Protein AF-A0A2V9PBN8-F1 (afdb_monomer)

Mean predicted aligned error: 17.87 Å

Structure (mmCIF, N/CA/C/O backbone):
data_AF-A0A2V9PBN8-F1
#
_entry.id   AF-A0A2V9PBN8-F1
#
loop_
_atom_site.group_PDB
_atom_site.id
_atom_site.type_symbol
_atom_site.label_atom_id
_atom_site.label_alt_id
_atom_site.label_comp_id
_atom_site.label_asym_id
_atom_site.label_entity_id
_atom_site.label_seq_id
_atom_site.pdbx_PDB_ins_code
_atom_site.Cartn_x
_atom_site.Cartn_y
_atom_site.Cartn_z
_atom_site.occupancy
_atom_site.B_iso_or_equiv
_atom_site.auth_seq_id
_atom_site.auth_comp_id
_atom_site.auth_asym_id
_atom_site.auth_atom_id
_atom_site.pdbx_PDB_model_num
ATOM 1 N N . MET A 1 1 ? 30.593 -35.171 35.353 1.00 31.11 1 MET A N 1
ATOM 2 C CA . MET A 1 1 ? 30.212 -34.368 36.537 1.00 31.11 1 MET A CA 1
ATOM 3 C C . MET A 1 1 ? 29.440 -33.163 36.006 1.00 31.11 1 MET A C 1
ATOM 5 O O . MET A 1 1 ? 30.059 -32.308 35.404 1.00 31.11 1 MET A O 1
ATOM 9 N N . ALA A 1 2 ?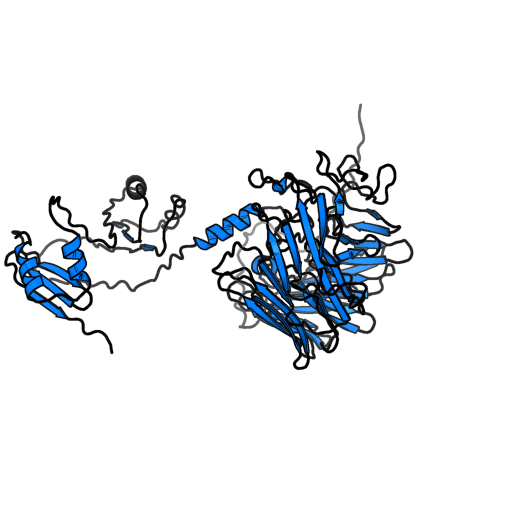 28.132 -33.276 35.779 1.00 25.53 2 ALA A N 1
ATOM 10 C CA . ALA A 1 2 ? 27.026 -33.153 36.740 1.00 25.53 2 ALA A CA 1
ATOM 11 C C . ALA A 1 2 ? 26.561 -31.691 36.943 1.00 25.53 2 ALA A C 1
ATOM 13 O O . ALA A 1 2 ? 27.232 -30.936 37.634 1.00 25.53 2 ALA A O 1
ATOM 14 N N . THR A 1 3 ? 25.349 -31.410 36.419 1.00 26.89 3 THR A N 1
ATOM 15 C CA . THR A 1 3 ? 24.314 -30.459 36.911 1.00 26.89 3 THR A CA 1
ATOM 16 C C . THR A 1 3 ? 24.609 -28.953 36.730 1.00 26.89 3 THR A C 1
ATOM 18 O O . THR A 1 3 ? 25.747 -28.548 36.874 1.00 26.89 3 THR A O 1
ATOM 21 N N . THR A 1 4 ? 23.696 -28.035 36.383 1.00 25.05 4 THR A N 1
ATOM 22 C CA . THR A 1 4 ? 22.221 -27.942 36.443 1.00 25.05 4 THR A CA 1
ATOM 23 C C . THR A 1 4 ? 21.702 -26.986 35.350 1.00 25.05 4 THR A C 1
ATOM 25 O O . THR A 1 4 ? 22.176 -25.854 35.270 1.00 25.05 4 THR A O 1
ATOM 28 N N . ALA A 1 5 ? 20.674 -27.372 34.590 1.00 27.11 5 ALA A N 1
ATOM 29 C CA . ALA A 1 5 ? 19.809 -26.429 33.875 1.00 27.11 5 ALA A CA 1
ATOM 30 C C . ALA A 1 5 ? 18.384 -26.569 34.432 1.00 27.11 5 ALA A C 1
ATOM 32 O O . ALA A 1 5 ? 17.783 -27.641 34.349 1.00 27.11 5 ALA A O 1
ATOM 33 N N . SER A 1 6 ? 17.883 -25.505 35.057 1.00 24.47 6 SER A N 1
ATOM 34 C CA . SER A 1 6 ? 16.502 -25.389 35.538 1.00 24.47 6 SER A CA 1
ATOM 35 C C . SER A 1 6 ? 15.539 -25.176 34.363 1.00 24.47 6 SER A C 1
ATOM 37 O O . SER A 1 6 ? 15.809 -24.302 33.539 1.00 24.47 6 SER A O 1
ATOM 39 N N . PRO A 1 7 ? 14.394 -25.878 34.289 1.00 27.61 7 PRO A N 1
ATOM 40 C CA . PRO A 1 7 ? 13.320 -25.524 33.369 1.00 27.61 7 PRO A CA 1
ATOM 41 C C . PRO A 1 7 ? 12.395 -24.467 34.002 1.00 27.61 7 PRO A C 1
ATOM 43 O O . PRO A 1 7 ? 11.878 -24.661 35.103 1.00 27.61 7 PRO A O 1
ATOM 46 N N . LEU A 1 8 ? 12.179 -23.348 33.304 1.00 26.56 8 LEU A N 1
ATOM 47 C CA . LEU A 1 8 ? 11.097 -22.386 33.573 1.00 26.56 8 LEU A CA 1
ATOM 48 C C . LEU A 1 8 ? 9.817 -22.799 32.805 1.00 26.56 8 LEU A C 1
ATOM 50 O O . LEU A 1 8 ? 9.896 -23.597 31.871 1.00 26.56 8 LEU A O 1
ATOM 54 N N . PRO A 1 9 ? 8.625 -22.369 33.257 1.00 26.73 9 PRO A N 1
ATOM 55 C CA . PRO A 1 9 ? 7.472 -23.251 33.405 1.00 26.73 9 PRO A CA 1
ATOM 56 C C . PRO A 1 9 ? 6.583 -23.340 32.162 1.00 26.73 9 PRO A C 1
ATOM 58 O O . PRO A 1 9 ? 6.388 -22.374 31.429 1.00 26.73 9 PRO A O 1
ATOM 61 N N . ALA A 1 10 ? 5.952 -24.503 32.000 1.00 26.48 10 ALA A N 1
ATOM 62 C CA . ALA A 1 10 ? 4.852 -24.706 31.070 1.00 26.48 10 ALA A CA 1
ATOM 63 C C . ALA A 1 10 ? 3.685 -23.757 31.395 1.00 26.48 10 ALA A C 1
ATOM 65 O O . ALA A 1 10 ? 3.139 -23.775 32.503 1.00 26.48 10 ALA A O 1
ATOM 66 N N . VAL A 1 11 ? 3.273 -22.958 30.409 1.00 23.78 11 VAL A N 1
ATOM 67 C CA . VAL A 1 11 ? 2.029 -22.185 30.453 1.00 23.78 11 VAL A CA 1
ATOM 68 C C . VAL A 1 11 ? 0.866 -23.176 30.408 1.00 23.78 11 VAL A C 1
ATOM 70 O O . VAL A 1 11 ? 0.543 -23.762 29.378 1.00 23.78 11 VAL A O 1
ATOM 73 N N . ARG A 1 12 ? 0.257 -23.409 31.571 1.00 23.84 12 ARG A N 1
ATOM 74 C CA . ARG A 1 12 ? -0.954 -24.215 31.718 1.00 23.84 12 ARG A CA 1
ATOM 75 C C . ARG A 1 12 ? -2.139 -23.386 31.222 1.00 23.84 12 ARG A C 1
ATOM 77 O O . ARG A 1 12 ? -2.531 -22.421 31.874 1.00 23.84 12 ARG A O 1
ATOM 84 N N . LEU A 1 13 ? -2.716 -23.771 30.087 1.00 24.45 13 LEU A N 1
ATOM 85 C CA . LEU A 1 13 ? -4.002 -23.253 29.626 1.00 24.45 13 LEU A CA 1
ATOM 86 C C . LEU A 1 13 ? -5.085 -23.709 30.625 1.00 24.45 13 LEU A C 1
ATOM 88 O O . LEU A 1 13 ? -5.499 -24.867 30.628 1.00 24.45 13 LEU A O 1
ATOM 92 N N . LEU A 1 14 ? -5.498 -22.828 31.536 1.00 22.98 14 LEU A N 1
ATOM 93 C CA . LEU A 1 14 ? -6.619 -23.076 32.444 1.00 22.98 14 LEU A CA 1
ATOM 94 C C . LEU A 1 14 ? -7.923 -22.733 31.717 1.00 22.98 14 LEU A C 1
ATOM 96 O O . LEU A 1 14 ? -8.367 -21.588 31.717 1.00 22.98 14 LEU A O 1
ATOM 100 N N . LEU A 1 15 ? -8.544 -23.738 31.102 1.00 27.44 15 LEU A N 1
ATOM 101 C CA . LEU A 1 15 ? -9.968 -23.690 30.770 1.00 27.44 15 LEU A CA 1
ATOM 102 C C . LEU A 1 15 ? -10.764 -23.854 32.078 1.00 27.44 15 LEU A C 1
ATOM 104 O O . LEU A 1 15 ? -10.523 -24.828 32.799 1.00 27.44 15 LEU A O 1
ATOM 108 N N . PRO A 1 16 ? -11.708 -22.960 32.419 1.00 25.53 16 PRO A N 1
ATOM 109 C CA . PRO A 1 16 ? -12.580 -23.181 33.560 1.00 25.53 16 PRO A CA 1
ATOM 110 C C . PRO A 1 16 ? -13.612 -24.249 33.184 1.00 25.53 16 PRO A C 1
ATOM 112 O O . PRO A 1 16 ? -14.626 -23.961 32.555 1.00 25.53 16 PRO A O 1
ATOM 115 N N . LEU A 1 17 ? -13.355 -25.498 33.568 1.00 26.72 17 LEU A N 1
ATOM 116 C CA . LEU A 1 17 ? -14.399 -26.513 33.671 1.00 26.72 17 LEU A CA 1
ATOM 117 C C . LEU A 1 17 ? -14.968 -26.450 35.090 1.00 26.72 17 LEU A C 1
ATOM 119 O O . LEU A 1 17 ? -14.273 -26.743 36.063 1.00 26.72 17 LEU A O 1
ATOM 123 N N . SER A 1 18 ? -16.231 -26.041 35.209 1.00 26.44 18 SER A N 1
ATOM 124 C CA . SER A 1 18 ? -16.988 -26.168 36.455 1.00 26.44 18 SER A CA 1
ATOM 125 C C . SER A 1 18 ? -17.105 -27.649 36.852 1.00 26.44 18 SER A C 1
ATOM 127 O O . SER A 1 18 ? -17.271 -28.504 35.978 1.00 26.44 18 SER A O 1
ATOM 129 N N . PRO A 1 19 ? -17.021 -27.988 38.150 1.00 30.11 19 PRO A N 1
ATOM 130 C CA . PRO A 1 19 ? -16.947 -29.369 38.588 1.00 30.11 19 PRO A CA 1
ATOM 131 C C . PRO A 1 19 ? -18.355 -29.936 38.747 1.00 30.11 19 PRO A C 1
ATOM 133 O O . PRO A 1 19 ? -19.141 -29.407 39.521 1.00 30.11 19 PRO A O 1
ATOM 136 N N . THR A 1 20 ? -18.674 -31.038 38.078 1.00 28.78 20 THR A N 1
ATOM 137 C CA . THR A 1 20 ? -19.580 -32.054 38.636 1.00 28.78 20 THR A CA 1
ATOM 138 C C . THR A 1 20 ? -19.391 -33.388 37.909 1.00 28.78 20 THR A C 1
ATOM 140 O O . THR A 1 20 ? -19.627 -33.518 36.716 1.00 28.78 20 THR A O 1
ATOM 143 N N . THR A 1 21 ? -18.915 -34.367 38.684 1.00 28.38 21 THR A N 1
ATOM 144 C CA . THR A 1 21 ? -19.105 -35.822 38.545 1.00 28.38 21 THR A CA 1
ATOM 145 C C . THR A 1 21 ? -18.849 -36.470 37.179 1.00 28.38 21 THR A C 1
ATOM 147 O O . THR A 1 21 ? -19.720 -36.530 36.317 1.00 28.38 21 THR A O 1
ATOM 150 N N . THR A 1 22 ? -17.691 -37.121 37.044 1.00 27.61 22 THR A N 1
ATOM 151 C CA . THR A 1 22 ? -17.543 -38.274 36.140 1.00 27.61 22 THR A CA 1
ATOM 152 C C . THR A 1 22 ? -18.308 -39.472 36.718 1.00 27.61 22 THR A C 1
ATOM 154 O O . THR A 1 22 ? -18.251 -39.712 37.926 1.00 27.61 22 THR A O 1
ATOM 157 N N . PRO A 1 23 ? -18.946 -40.283 35.860 1.00 30.62 23 PRO A N 1
ATOM 158 C CA . PRO A 1 23 ? -18.329 -41.576 35.590 1.00 30.62 23 PRO A CA 1
ATOM 159 C C . PRO A 1 23 ? -18.212 -41.906 34.095 1.00 30.62 23 PRO A C 1
ATOM 161 O O . PRO A 1 23 ? -19.114 -41.697 33.296 1.00 30.62 23 PRO A O 1
ATOM 164 N N . LYS A 1 24 ? -17.033 -42.452 33.783 1.00 30.05 24 LYS A N 1
ATOM 165 C CA . LYS A 1 24 ? -16.641 -43.370 32.703 1.00 30.05 24 LYS A CA 1
ATOM 166 C C . LYS A 1 24 ? -17.678 -43.701 31.611 1.00 30.05 24 LYS A C 1
ATOM 168 O O . LYS A 1 24 ? -18.653 -44.398 31.858 1.00 30.05 24 LYS A O 1
ATOM 173 N N . GLY A 1 25 ? -17.276 -43.400 30.373 1.00 36.53 25 GLY A N 1
ATOM 174 C CA . GLY A 1 25 ? -17.631 -44.161 29.172 1.00 36.53 25 GLY A CA 1
ATOM 175 C C . GLY A 1 25 ? -18.963 -43.793 28.530 1.00 36.53 25 GLY A C 1
ATOM 176 O O . GLY A 1 25 ? -19.980 -44.432 28.782 1.00 36.53 25 GLY A O 1
ATOM 177 N N . THR A 1 26 ? -18.957 -42.835 27.603 1.00 26.97 26 THR A N 1
ATOM 178 C CA . THR A 1 26 ? -20.033 -42.731 26.610 1.00 26.97 26 THR A CA 1
ATOM 179 C C . THR A 1 26 ? -19.489 -42.113 25.326 1.00 26.97 26 THR A C 1
ATOM 181 O O . THR A 1 26 ? -18.827 -41.079 25.353 1.00 26.97 26 THR A O 1
ATOM 184 N N . ALA A 1 27 ? -19.728 -42.801 24.211 1.00 28.39 27 ALA A N 1
ATOM 185 C CA . ALA A 1 27 ? -19.419 -42.364 22.857 1.00 28.39 27 ALA A CA 1
ATOM 186 C C . ALA A 1 27 ? -19.954 -40.948 22.581 1.00 28.39 27 ALA A C 1
ATOM 188 O O . ALA A 1 27 ? -21.037 -40.602 23.060 1.00 28.39 27 ALA A O 1
ATOM 189 N N . LEU A 1 28 ? -19.235 -40.169 21.761 1.00 24.67 28 LEU A N 1
ATOM 190 C CA . LEU A 1 28 ? -19.781 -38.975 21.115 1.00 24.67 28 LEU A CA 1
ATOM 191 C C . LEU A 1 28 ? -21.044 -39.391 20.345 1.00 24.67 28 LEU A C 1
ATOM 193 O O . LEU A 1 28 ? -20.969 -39.954 19.256 1.00 24.67 28 LEU A O 1
ATOM 197 N N . ARG A 1 29 ? -22.220 -39.149 20.923 1.00 27.36 29 ARG A N 1
ATOM 198 C CA . ARG A 1 29 ? -23.473 -39.133 20.172 1.00 27.36 29 ARG A CA 1
ATOM 199 C C . ARG A 1 29 ? -23.634 -37.722 19.626 1.00 27.36 29 ARG A C 1
ATOM 201 O O . ARG A 1 29 ? -23.622 -36.771 20.403 1.00 27.36 29 ARG A O 1
ATOM 208 N N . CYS A 1 30 ? -23.791 -37.588 18.310 1.00 25.38 30 CYS A N 1
ATOM 209 C CA . CYS A 1 30 ? -24.312 -36.364 17.713 1.00 25.38 30 CYS A CA 1
ATOM 210 C C . CYS A 1 30 ? -25.638 -36.032 18.406 1.00 25.38 30 CYS A C 1
ATOM 212 O O . CYS A 1 30 ? -26.605 -36.786 18.290 1.00 25.38 30 CYS A O 1
ATOM 214 N N . ALA A 1 31 ? -25.674 -34.936 19.160 1.00 28.59 31 ALA A N 1
ATOM 215 C CA . ALA A 1 31 ? -26.927 -34.400 19.652 1.00 28.59 31 ALA A CA 1
ATOM 216 C C . ALA A 1 31 ? -27.687 -33.836 18.446 1.00 28.59 31 ALA A C 1
ATOM 218 O O . ALA A 1 31 ? -27.210 -32.926 17.771 1.00 28.59 31 ALA A O 1
ATOM 219 N N . THR A 1 32 ? -28.859 -34.395 18.158 1.00 27.08 32 THR A N 1
ATOM 220 C CA . THR A 1 32 ? -29.840 -33.784 17.261 1.00 27.08 32 THR A CA 1
ATOM 221 C C . THR A 1 32 ? -30.220 -32.417 17.819 1.00 27.08 32 THR A C 1
ATOM 223 O O . THR A 1 32 ? -30.861 -32.325 18.866 1.00 27.08 32 THR A O 1
ATOM 226 N N . VAL A 1 33 ? -29.801 -31.360 17.125 1.00 30.25 33 VAL A N 1
ATOM 227 C CA . VAL A 1 33 ? -30.237 -29.988 17.390 1.00 30.25 33 VAL A CA 1
ATOM 228 C C . VAL A 1 33 ? -31.703 -29.879 16.944 1.00 30.25 33 VAL A C 1
ATOM 230 O O . VAL A 1 33 ? -32.006 -30.272 15.814 1.00 30.25 33 VAL A O 1
ATOM 233 N N . PRO A 1 34 ? -32.636 -29.393 17.785 1.00 29.09 34 PRO A N 1
ATOM 234 C CA . PRO A 1 34 ? -34.009 -29.158 17.353 1.00 29.09 34 PRO A CA 1
ATOM 235 C C . PRO A 1 34 ? -34.025 -28.133 16.216 1.00 29.09 34 PRO A C 1
ATOM 237 O O . PRO A 1 34 ? -33.311 -27.131 16.280 1.00 29.09 34 PRO A O 1
ATOM 240 N N . ALA A 1 35 ? -34.851 -28.364 15.194 1.00 29.22 35 ALA A N 1
ATOM 241 C CA . ALA A 1 35 ? -35.047 -27.410 14.108 1.00 29.22 35 ALA A CA 1
ATOM 242 C C . ALA A 1 35 ? -35.470 -26.040 14.672 1.00 29.22 35 ALA A C 1
ATOM 244 O O . ALA A 1 35 ? -36.479 -25.929 15.370 1.00 29.22 35 ALA A O 1
ATOM 245 N N . GLN A 1 36 ? -34.667 -25.011 14.397 1.00 36.25 36 GLN A N 1
ATOM 246 C CA . GLN A 1 36 ? -34.940 -23.624 14.774 1.00 36.25 36 GLN A CA 1
ATOM 247 C C . GLN A 1 36 ? -35.766 -22.911 13.685 1.00 36.25 36 GLN A C 1
ATOM 249 O O . GLN A 1 36 ? -35.704 -23.305 12.517 1.00 36.25 36 GLN A O 1
ATOM 254 N N . PRO A 1 37 ? -36.531 -21.862 14.042 1.00 30.72 37 PRO A N 1
ATOM 255 C CA . PRO A 1 37 ? -37.352 -21.110 13.097 1.00 30.72 37 PRO A CA 1
ATOM 256 C C . PRO A 1 37 ? -36.498 -20.396 12.031 1.00 30.72 37 PRO A C 1
ATOM 258 O O . PRO A 1 37 ? -35.336 -20.071 12.296 1.00 30.72 37 PRO A O 1
ATOM 261 N N . PRO A 1 38 ? -37.059 -20.073 10.851 1.00 30.17 38 PRO A N 1
ATOM 262 C CA . PRO A 1 38 ? -36.350 -19.304 9.832 1.00 30.17 38 PRO A CA 1
ATOM 263 C C . PRO A 1 38 ? -35.986 -17.915 10.385 1.00 30.17 38 PRO A C 1
ATOM 265 O O . PRO A 1 38 ? -36.879 -17.129 10.696 1.00 30.17 38 PRO A O 1
ATOM 268 N N . GLY A 1 39 ? -34.688 -17.616 10.520 1.00 38.53 39 GLY A N 1
ATOM 269 C CA . GLY A 1 39 ? -34.190 -16.280 10.887 1.00 38.53 39 GLY A CA 1
ATOM 270 C C . GLY A 1 39 ? -33.220 -16.193 12.074 1.00 38.53 39 GLY A C 1
ATOM 271 O O . GLY A 1 39 ? -32.729 -15.102 12.351 1.00 38.53 39 GLY A O 1
ATOM 272 N N . ALA A 1 40 ? -32.902 -17.291 12.766 1.00 31.30 40 ALA A N 1
ATOM 273 C CA . ALA A 1 40 ? -31.908 -17.277 13.844 1.00 31.30 40 ALA A CA 1
ATOM 274 C C . ALA A 1 40 ? -30.480 -17.508 13.307 1.00 31.30 40 ALA A C 1
ATOM 276 O O . ALA A 1 40 ? -30.138 -18.608 12.875 1.00 31.30 40 ALA A O 1
ATOM 277 N N . THR A 1 41 ? -29.623 -16.484 13.354 1.00 41.88 41 THR A N 1
ATOM 278 C CA . THR A 1 41 ? -28.181 -16.615 13.095 1.00 41.88 41 THR A CA 1
ATOM 279 C C . THR A 1 41 ? -27.503 -17.245 14.311 1.00 41.88 41 THR A C 1
ATOM 281 O O . THR A 1 41 ? -27.382 -16.618 15.362 1.00 41.88 41 THR A O 1
ATOM 284 N N . MET A 1 42 ? -27.050 -18.493 14.185 1.00 41.28 42 MET A N 1
ATOM 285 C CA . MET A 1 42 ? -26.177 -19.103 15.190 1.00 41.28 42 MET A CA 1
ATOM 286 C C . MET A 1 42 ? -24.792 -18.442 15.117 1.00 41.28 42 MET A C 1
ATOM 288 O O . MET A 1 42 ? -24.189 -18.375 14.048 1.00 41.28 42 MET A O 1
ATOM 292 N N . GLN A 1 43 ? -24.299 -17.927 16.242 1.00 49.78 43 GLN A N 1
ATOM 293 C CA . GLN A 1 43 ? -22.987 -17.283 16.370 1.00 49.78 43 GLN A CA 1
ATOM 294 C C . GLN A 1 43 ? -22.072 -18.172 17.219 1.00 49.78 43 GLN A C 1
ATOM 296 O O . GLN A 1 43 ? -22.519 -18.741 18.217 1.00 49.78 43 GLN A O 1
ATOM 301 N N . TRP A 1 44 ? -20.797 -18.293 16.845 1.00 52.81 44 TRP A N 1
ATOM 302 C CA . TRP A 1 44 ? -19.795 -18.936 17.704 1.00 52.81 44 TRP A CA 1
ATOM 303 C C . TRP A 1 44 ? -19.460 -18.045 18.910 1.00 52.81 44 TRP A C 1
ATOM 305 O O . TRP A 1 44 ? -19.560 -16.817 18.833 1.00 52.81 44 TRP A O 1
ATOM 315 N N . ALA A 1 45 ? -19.058 -18.661 20.030 1.00 57.22 45 ALA A N 1
ATOM 316 C CA . ALA A 1 45 ? -18.625 -17.940 21.228 1.00 57.22 45 ALA A CA 1
ATOM 317 C C . ALA A 1 45 ? -17.502 -16.941 20.883 1.00 57.22 45 ALA A C 1
ATOM 319 O O . ALA A 1 45 ? -16.555 -17.283 20.178 1.00 57.22 45 ALA A O 1
ATOM 320 N N . GLY A 1 46 ? -17.634 -15.694 21.348 1.00 65.44 46 GLY A N 1
ATOM 321 C CA . GLY A 1 46 ? -16.734 -14.606 20.962 1.00 65.44 46 GLY A CA 1
ATOM 322 C C . GLY A 1 46 ? -15.286 -14.835 21.404 1.00 65.44 46 GLY A C 1
ATOM 323 O O . GLY A 1 46 ? -15.034 -15.275 22.526 1.00 65.44 46 GLY A O 1
ATOM 324 N N . LEU A 1 47 ? -14.333 -14.484 20.537 1.00 75.81 47 LEU A N 1
ATOM 325 C CA . LEU A 1 47 ? -12.916 -14.414 20.892 1.00 75.81 47 LEU A CA 1
ATOM 326 C C . LEU A 1 47 ? -12.610 -13.028 21.455 1.00 75.81 47 LEU A C 1
ATOM 328 O O . LEU A 1 47 ? -12.994 -12.008 20.884 1.00 75.81 47 LEU A O 1
ATOM 332 N N . LYS A 1 48 ? -11.886 -12.983 22.570 1.00 76.06 48 LYS A N 1
ATOM 333 C CA . LYS A 1 48 ? -11.401 -11.743 23.175 1.00 76.06 48 LYS A CA 1
ATOM 334 C C . LYS A 1 48 ? -9.885 -11.800 23.251 1.00 76.06 48 LYS A C 1
ATOM 336 O O . LYS A 1 48 ? -9.341 -12.620 23.984 1.00 76.06 48 LYS A O 1
ATOM 341 N N . GLN A 1 49 ? -9.218 -10.905 22.533 1.00 79.44 49 GLN A N 1
ATOM 342 C CA . GLN A 1 49 ? -7.780 -10.711 22.643 1.00 79.44 49 GLN A CA 1
ATOM 343 C C . GLN A 1 49 ? -7.520 -9.512 23.553 1.00 79.44 49 GLN A C 1
ATOM 345 O O . GLN A 1 49 ? -7.895 -8.388 23.235 1.00 79.44 49 GLN A O 1
ATOM 350 N N . GLN A 1 50 ? -6.875 -9.735 24.695 1.00 80.44 50 GLN A N 1
ATOM 351 C CA . GLN A 1 50 ? -6.396 -8.649 25.546 1.00 80.44 50 GLN A CA 1
ATOM 352 C C . GLN A 1 50 ? -4.898 -8.469 25.332 1.00 80.44 50 GLN A C 1
ATOM 354 O O . GLN A 1 50 ? -4.132 -9.403 25.550 1.00 80.44 50 GLN A O 1
ATOM 359 N N . ARG A 1 51 ? -4.488 -7.266 24.924 1.00 80.25 51 ARG A N 1
ATOM 360 C CA . ARG A 1 51 ? -3.075 -6.912 24.762 1.00 80.25 51 ARG A CA 1
ATOM 361 C C . ARG A 1 51 ? -2.644 -5.992 25.902 1.00 80.25 51 ARG A C 1
ATOM 363 O O . ARG A 1 51 ? -3.359 -5.040 26.221 1.00 80.25 51 ARG A O 1
ATOM 370 N N . ASN A 1 52 ? -1.494 -6.302 26.502 1.00 84.88 52 ASN A N 1
ATOM 371 C CA . ASN A 1 52 ? -0.784 -5.434 27.438 1.00 84.88 52 ASN A CA 1
ATOM 372 C C . ASN A 1 52 ? 0.433 -4.857 26.714 1.00 84.88 52 ASN A C 1
ATOM 374 O O . ASN A 1 52 ? 1.370 -5.597 26.419 1.00 84.88 52 ASN A O 1
ATOM 378 N N . ILE A 1 53 ? 0.413 -3.560 26.418 1.00 89.06 53 ILE A N 1
ATOM 379 C CA . ILE A 1 53 ? 1.524 -2.879 25.750 1.00 89.06 53 ILE A CA 1
ATOM 380 C C . ILE A 1 53 ? 2.033 -1.799 26.699 1.00 89.06 53 ILE A C 1
ATOM 382 O O . ILE A 1 53 ? 1.373 -0.783 26.909 1.00 89.06 53 ILE A O 1
ATOM 386 N N . GLY A 1 54 ? 3.187 -2.039 27.325 1.00 81.56 54 GLY A N 1
ATOM 387 C CA . GLY A 1 54 ? 3.794 -1.082 28.257 1.00 81.56 54 GLY A CA 1
ATOM 388 C C . GLY A 1 54 ? 2.909 -0.718 29.458 1.00 81.56 54 GLY A C 1
ATOM 389 O O . GLY A 1 54 ? 2.939 0.425 29.899 1.00 81.56 54 GLY A O 1
ATOM 390 N N . GLY A 1 55 ? 2.096 -1.654 29.964 1.00 86.50 55 GLY A N 1
ATOM 391 C CA . GLY A 1 55 ? 1.167 -1.430 31.080 1.00 86.50 55 GLY A CA 1
ATOM 392 C C . GLY A 1 55 ? -0.238 -0.983 30.660 1.00 86.50 55 GLY A C 1
ATOM 393 O O . GLY A 1 55 ? -1.150 -0.991 31.488 1.00 86.50 55 GLY A O 1
ATOM 394 N N . ILE A 1 56 ? -0.449 -0.649 29.382 1.00 91.81 56 ILE A N 1
ATOM 395 C CA . ILE A 1 56 ? -1.766 -0.303 28.841 1.00 91.81 56 ILE A CA 1
ATOM 396 C C . ILE A 1 56 ? -2.495 -1.579 28.419 1.00 91.81 56 ILE A C 1
ATOM 398 O O . ILE A 1 56 ? -2.075 -2.275 27.496 1.00 91.81 56 ILE A O 1
ATOM 402 N N . ASN A 1 57 ? -3.617 -1.859 29.085 1.00 90.31 57 ASN A N 1
ATOM 403 C CA . ASN A 1 57 ? -4.446 -3.040 28.855 1.00 90.31 57 ASN A CA 1
ATOM 404 C C . ASN A 1 57 ? -5.750 -2.665 28.155 1.00 90.31 57 ASN A C 1
ATOM 406 O O . ASN A 1 57 ? -6.638 -2.084 28.781 1.00 90.31 57 ASN A O 1
ATOM 410 N N . LYS A 1 58 ? -5.905 -3.041 26.882 1.00 89.88 58 LYS A N 1
ATOM 411 C CA . LYS A 1 58 ? -7.176 -2.872 26.163 1.00 89.88 58 LYS A CA 1
ATOM 412 C C . LYS A 1 58 ? -7.527 -4.121 25.354 1.00 89.88 58 LYS A C 1
ATOM 414 O O . LYS A 1 58 ? -6.664 -4.649 24.652 1.00 89.88 58 LYS A O 1
ATOM 419 N N . PRO A 1 59 ? -8.771 -4.618 25.456 1.00 89.38 59 PRO A N 1
ATOM 420 C CA . PRO A 1 59 ? -9.201 -5.770 24.685 1.00 89.38 59 PRO A CA 1
ATOM 421 C C . PRO A 1 59 ? -9.715 -5.376 23.299 1.00 89.38 59 PRO A C 1
ATOM 423 O O . PRO A 1 59 ? -10.491 -4.433 23.177 1.00 89.38 59 PRO A O 1
ATOM 426 N N . VAL A 1 60 ? -9.364 -6.167 22.290 1.00 90.50 60 VAL A N 1
ATOM 427 C CA . VAL A 1 60 ? -10.057 -6.241 20.998 1.00 90.50 60 VAL A CA 1
ATOM 428 C C . VAL A 1 60 ? -10.908 -7.510 21.027 1.00 90.50 60 VAL A C 1
ATOM 430 O O . VAL A 1 60 ? -10.427 -8.566 21.443 1.00 90.50 60 VAL A O 1
ATOM 433 N N . SER A 1 61 ? -12.190 -7.426 20.667 1.00 90.94 61 SER A N 1
ATOM 434 C CA . SER A 1 61 ? -13.089 -8.595 20.715 1.00 90.94 61 SER A CA 1
ATOM 435 C C . SER A 1 61 ? -13.767 -8.841 19.378 1.00 90.94 61 SER A C 1
ATOM 437 O O . SER A 1 61 ? -14.137 -7.897 18.684 1.00 90.94 61 SER A O 1
ATOM 439 N N . PHE A 1 62 ? -13.966 -10.114 19.054 1.00 89.81 62 PHE A N 1
ATOM 440 C CA . PHE A 1 62 ? -14.549 -10.577 17.805 1.00 89.81 62 PHE A CA 1
ATOM 441 C C . PHE A 1 62 ? -15.705 -11.527 18.082 1.00 89.81 62 PHE A C 1
ATOM 443 O O . PHE A 1 62 ? -15.643 -12.373 18.976 1.00 89.81 62 PHE A O 1
ATOM 450 N N . GLN A 1 63 ? -16.747 -11.414 17.273 1.00 91.06 63 GLN A N 1
ATOM 451 C CA . GLN A 1 63 ? -17.761 -12.450 17.110 1.00 91.06 63 GLN A CA 1
ATOM 452 C C . GLN A 1 63 ? -17.729 -12.917 15.663 1.00 91.06 63 GLN A C 1
ATOM 454 O O . GLN A 1 63 ? -17.365 -12.141 14.779 1.00 91.06 63 GLN A O 1
ATOM 459 N N . TYR A 1 64 ? -18.118 -14.167 15.431 1.00 88.12 64 TYR A N 1
ATOM 460 C CA . TYR A 1 64 ? -18.018 -14.804 14.123 1.00 88.12 64 TYR A CA 1
ATOM 461 C C . TYR A 1 64 ? -19.360 -15.367 13.673 1.00 88.12 64 TYR A C 1
ATOM 463 O O . TYR A 1 64 ? -20.191 -15.778 14.490 1.00 88.12 64 TYR A O 1
ATOM 471 N N . ASN A 1 65 ? -19.556 -15.377 12.361 1.00 85.69 65 ASN A N 1
ATOM 472 C CA . ASN A 1 65 ? -20.575 -16.179 11.702 1.00 85.69 65 ASN A CA 1
ATOM 473 C C . ASN A 1 65 ? -20.137 -17.656 11.678 1.00 85.69 65 ASN A C 1
ATOM 475 O O . ASN A 1 65 ? -18.990 -17.989 11.984 1.00 85.69 65 ASN A O 1
ATOM 479 N N . LEU A 1 66 ? -21.049 -18.564 11.317 1.00 82.31 66 LEU A N 1
ATOM 480 C CA . LEU A 1 66 ? -20.743 -20.001 11.236 1.00 82.31 66 LEU A CA 1
ATOM 481 C C . LEU A 1 66 ? -19.674 -20.345 10.193 1.00 82.31 66 LEU A C 1
ATOM 483 O O . LEU A 1 66 ? -18.984 -21.346 10.353 1.00 82.31 66 LEU A O 1
ATOM 487 N N . ASP A 1 67 ? -19.539 -19.525 9.153 1.00 81.00 67 ASP A N 1
ATOM 488 C CA . ASP A 1 67 ? -18.529 -19.669 8.102 1.00 81.00 67 ASP A CA 1
ATOM 489 C C . ASP A 1 67 ? -17.136 -19.156 8.521 1.00 81.00 67 ASP A C 1
ATOM 491 O O . ASP A 1 67 ? -16.205 -19.188 7.721 1.00 81.00 67 ASP A O 1
ATOM 495 N N . GLY A 1 68 ? -16.982 -18.683 9.765 1.00 82.50 68 GLY A N 1
ATOM 496 C CA . GLY A 1 68 ? -15.730 -18.141 10.291 1.00 82.50 68 GLY A CA 1
ATOM 497 C C . GLY A 1 68 ? -15.474 -16.674 9.934 1.00 82.50 68 GLY A C 1
ATOM 498 O O . GLY A 1 68 ? -14.494 -16.103 10.406 1.00 82.50 68 GLY A O 1
ATOM 499 N N . SER A 1 69 ? -16.350 -16.026 9.159 1.00 84.38 69 SER A N 1
ATOM 500 C CA . SER A 1 69 ? -16.247 -14.587 8.900 1.00 84.38 69 SER A CA 1
ATOM 501 C C . SER A 1 69 ? -16.568 -13.772 10.158 1.00 84.38 69 SER A C 1
ATOM 503 O O . SER A 1 69 ? -17.407 -14.156 10.978 1.00 84.38 69 SER A O 1
ATOM 505 N N . VAL A 1 70 ? -15.904 -12.625 10.337 1.00 87.38 70 VAL A N 1
ATOM 506 C CA . VAL A 1 70 ? -16.167 -11.731 11.476 1.00 87.38 70 VAL A CA 1
ATOM 507 C C . VAL A 1 70 ? -17.574 -11.147 11.340 1.00 87.38 70 VAL A C 1
ATOM 509 O O . VAL A 1 70 ? -17.889 -10.503 10.345 1.00 87.38 70 VAL A O 1
ATOM 512 N N . SER A 1 71 ? -18.412 -11.338 12.358 1.00 90.75 71 SER A N 1
ATOM 513 C CA . SER A 1 71 ? -19.759 -10.765 12.455 1.00 90.75 71 SER A CA 1
ATOM 514 C C . SER A 1 71 ? -19.783 -9.480 13.280 1.00 90.75 71 SER A C 1
ATOM 516 O O . SER A 1 71 ? -20.543 -8.562 12.971 1.00 90.75 71 SER A O 1
ATOM 518 N N . LYS A 1 72 ? -18.931 -9.369 14.307 1.00 92.44 72 LYS A N 1
ATOM 519 C CA . LYS A 1 72 ? -18.736 -8.129 15.072 1.00 92.44 72 LYS A CA 1
ATOM 520 C C . LYS A 1 72 ? -17.280 -7.925 15.453 1.00 92.44 72 LYS A C 1
ATOM 522 O O . LYS A 1 72 ? -16.624 -8.870 15.880 1.00 92.44 72 LYS A O 1
ATOM 527 N N . LEU A 1 73 ? -16.833 -6.676 15.381 1.00 93.06 73 LEU A N 1
ATOM 528 C CA . LEU A 1 73 ? -15.566 -6.197 15.929 1.00 93.06 73 LEU A CA 1
ATOM 529 C C . LEU A 1 73 ? -15.847 -5.152 17.009 1.00 93.06 73 LEU A C 1
ATOM 531 O O . LEU A 1 73 ? -16.476 -4.133 16.731 1.00 93.06 73 LEU A O 1
ATOM 535 N N . THR A 1 74 ? -15.364 -5.397 18.225 1.00 93.50 74 THR A N 1
ATOM 536 C CA . THR A 1 74 ? -15.358 -4.426 19.323 1.00 93.50 74 THR A CA 1
ATOM 537 C C . THR A 1 74 ? -13.978 -3.787 19.434 1.00 93.50 74 THR A C 1
ATOM 539 O O . THR A 1 74 ? -12.996 -4.480 19.722 1.00 93.50 74 THR A O 1
ATOM 542 N N . TYR A 1 75 ? -13.918 -2.471 19.231 1.00 93.75 75 TYR A N 1
ATOM 543 C CA . TYR A 1 75 ? -12.685 -1.691 19.222 1.00 93.75 75 TYR A CA 1
ATOM 544 C C . TYR A 1 75 ? -12.113 -1.498 20.634 1.00 93.75 75 TYR A C 1
ATOM 546 O O . TYR A 1 75 ? -12.866 -1.358 21.610 1.00 93.75 75 TYR A O 1
ATOM 554 N N . PRO A 1 76 ? -10.775 -1.486 20.765 1.00 91.12 76 PRO A N 1
ATOM 555 C CA . PRO A 1 76 ? -10.107 -1.372 22.050 1.00 91.12 76 PRO A CA 1
ATOM 556 C C . PRO A 1 76 ? -10.268 0.028 22.644 1.00 91.12 76 PRO A C 1
ATOM 558 O O . PRO A 1 76 ? -10.085 1.041 21.981 1.00 91.12 76 PRO A O 1
ATOM 561 N N . GLY A 1 77 ? -10.559 0.090 23.942 1.00 85.81 77 GLY A N 1
ATOM 562 C CA . GLY A 1 77 ? -10.639 1.342 24.697 1.00 85.81 77 GLY A CA 1
ATOM 563 C C . GLY A 1 77 ? -11.985 2.059 24.593 1.00 85.81 77 GLY A C 1
ATOM 564 O O . GLY A 1 77 ? -12.545 2.388 25.632 1.00 85.81 77 GLY A O 1
ATOM 565 N N . THR A 1 78 ? -12.526 2.275 23.391 1.00 90.69 78 THR A N 1
ATOM 566 C CA . THR A 1 78 ? -13.855 2.901 23.216 1.00 90.69 78 THR A CA 1
ATOM 567 C C . THR A 1 78 ? -15.007 1.923 23.450 1.00 90.69 78 THR A C 1
ATOM 569 O O . THR A 1 78 ? -16.099 2.338 23.829 1.00 90.69 78 THR A O 1
ATOM 572 N N . GLY A 1 79 ? -14.783 0.627 23.197 1.00 90.38 79 GLY A N 1
ATOM 573 C CA . GLY A 1 79 ? -15.837 -0.387 23.197 1.00 90.38 79 GLY A CA 1
ATOM 574 C C . GLY A 1 79 ? -16.805 -0.277 22.014 1.00 90.38 79 GLY A C 1
ATOM 575 O O . GLY A 1 79 ? -17.829 -0.959 22.015 1.00 90.38 79 GLY A O 1
ATOM 576 N N . LYS A 1 80 ? -16.503 0.558 21.008 1.00 91.81 80 LYS A N 1
ATOM 577 C CA . LYS A 1 80 ? -17.337 0.738 19.814 1.00 91.81 80 LYS A CA 1
ATOM 578 C C . LYS A 1 80 ? -17.467 -0.580 19.059 1.00 91.81 80 LYS A C 1
ATOM 580 O O . LYS A 1 80 ? -16.488 -1.310 18.924 1.00 91.81 80 LYS A O 1
ATOM 585 N N . VAL A 1 81 ? -18.668 -0.895 18.574 1.00 93.50 81 VAL A N 1
ATOM 586 C CA . VAL A 1 81 ? -18.950 -2.180 17.919 1.00 93.50 81 VAL A CA 1
ATOM 587 C C . VAL A 1 81 ? -19.331 -1.960 16.467 1.00 93.50 81 VAL A C 1
ATOM 589 O O . VAL A 1 81 ? -20.343 -1.329 16.173 1.00 93.50 81 VAL A O 1
ATOM 592 N N . ILE A 1 82 ? -18.558 -2.547 15.559 1.00 94.69 82 ILE A N 1
ATOM 593 C CA . ILE A 1 82 ? -18.892 -2.611 14.138 1.00 94.69 82 ILE A CA 1
ATOM 594 C C . ILE A 1 82 ? -19.468 -3.985 13.841 1.00 94.69 82 ILE A C 1
ATOM 596 O O . ILE A 1 82 ? -18.836 -5.005 14.109 1.00 94.69 82 ILE A O 1
ATOM 600 N N . THR A 1 83 ? -20.688 -4.000 13.313 1.00 94.38 83 THR A N 1
ATOM 601 C CA . THR A 1 83 ? -21.396 -5.212 12.905 1.00 94.38 83 THR A CA 1
ATOM 602 C C . THR A 1 83 ? -21.270 -5.394 11.400 1.00 94.38 83 THR A C 1
ATOM 604 O O . THR A 1 83 ? -21.624 -4.496 10.630 1.00 94.38 83 THR A O 1
ATOM 607 N N . TYR A 1 84 ? -20.804 -6.570 10.997 1.00 93.19 84 TYR A N 1
ATOM 608 C CA . TYR A 1 84 ? -20.680 -6.996 9.613 1.00 93.19 84 TYR A CA 1
ATOM 609 C C . TYR A 1 84 ? -21.854 -7.900 9.248 1.00 93.19 84 TYR A C 1
ATOM 611 O O . TYR A 1 84 ? -22.169 -8.850 9.963 1.00 93.19 84 TYR A O 1
ATOM 619 N N . THR A 1 85 ? -22.528 -7.592 8.142 1.00 92.19 85 THR A N 1
ATOM 620 C CA . THR A 1 85 ? -23.671 -8.387 7.662 1.00 92.19 85 THR A CA 1
ATOM 621 C C . THR A 1 85 ? -23.262 -9.148 6.409 1.00 92.19 85 THR A C 1
ATOM 623 O O . THR A 1 85 ? -23.027 -8.483 5.404 1.00 92.19 85 THR A O 1
ATOM 626 N N . PRO A 1 86 ? -23.159 -10.487 6.424 1.00 90.75 86 PRO A N 1
ATOM 627 C CA . PRO A 1 86 ? -22.843 -11.254 5.226 1.00 90.75 86 PRO A CA 1
ATOM 628 C C . PRO A 1 86 ? -24.058 -11.383 4.296 1.00 90.75 86 PRO A C 1
ATOM 630 O O . PRO A 1 86 ? -25.210 -11.297 4.723 1.00 90.75 86 PRO A O 1
ATOM 633 N N . GLY A 1 87 ? -23.794 -11.598 3.011 1.00 87.88 87 GLY A N 1
ATOM 634 C CA . GLY A 1 87 ? -24.784 -11.980 2.010 1.00 87.88 87 GLY A CA 1
ATOM 635 C C . GLY A 1 87 ? -24.929 -13.494 1.891 1.00 87.88 87 GLY A C 1
ATOM 636 O O . GLY A 1 87 ? -24.234 -14.255 2.558 1.00 87.88 87 GLY A O 1
ATOM 637 N N . ALA A 1 88 ? -25.792 -13.944 0.977 1.00 86.25 88 ALA A N 1
ATOM 638 C CA . ALA A 1 88 ? -26.030 -15.374 0.745 1.00 86.25 88 ALA A CA 1
ATOM 639 C C . ALA A 1 88 ? -24.766 -16.151 0.318 1.00 86.25 88 ALA A C 1
ATOM 641 O O . ALA A 1 88 ? -24.675 -17.349 0.558 1.00 86.25 88 ALA A O 1
ATOM 642 N N . ALA A 1 89 ? -23.788 -15.46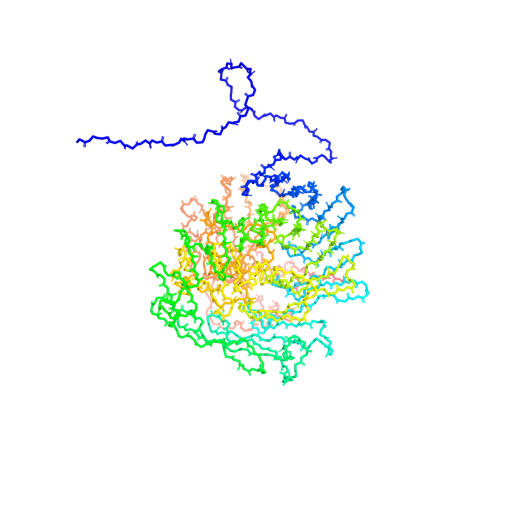7 -0.283 1.00 85.44 89 ALA A N 1
ATOM 643 C CA . ALA A 1 89 ? -22.497 -16.032 -0.673 1.00 85.44 89 ALA A CA 1
ATOM 644 C C . ALA A 1 89 ? -21.398 -15.881 0.407 1.00 85.44 89 ALA A C 1
ATOM 646 O O . ALA A 1 89 ? -20.220 -15.998 0.086 1.00 85.44 89 ALA A O 1
ATOM 647 N N . GLY A 1 90 ? -21.743 -15.531 1.655 1.00 84.56 90 GLY A N 1
ATOM 648 C CA . GLY A 1 90 ? -20.790 -15.367 2.771 1.00 84.56 90 GLY A CA 1
ATOM 649 C C . GLY A 1 90 ? -19.952 -14.078 2.744 1.00 84.56 90 GLY A C 1
ATOM 650 O O . GLY A 1 90 ? -19.246 -13.767 3.698 1.00 84.56 90 GLY A O 1
ATOM 651 N N . ARG A 1 91 ? -20.044 -13.275 1.678 1.00 87.50 91 ARG A N 1
ATOM 652 C CA . ARG A 1 91 ? -19.316 -11.998 1.551 1.00 87.50 91 ARG A CA 1
ATOM 653 C C . ARG A 1 91 ? -19.970 -10.889 2.374 1.00 87.50 91 ARG A C 1
ATOM 655 O O . ARG A 1 91 ? -21.202 -10.833 2.407 1.00 87.50 91 ARG A O 1
ATOM 662 N N . PRO A 1 92 ? -19.204 -9.975 2.991 1.00 90.94 92 PRO A N 1
ATOM 663 C CA . PRO A 1 92 ? -19.783 -8.869 3.744 1.00 90.94 92 PRO A CA 1
ATOM 664 C C . PRO A 1 92 ? -20.563 -7.931 2.808 1.00 90.94 92 PRO A C 1
ATOM 666 O O . PRO A 1 92 ? -20.064 -7.508 1.781 1.00 90.94 92 PRO A O 1
ATOM 669 N N . LEU A 1 93 ? -21.799 -7.584 3.156 1.00 94.88 93 LEU A N 1
ATOM 670 C CA . LEU A 1 93 ? -22.637 -6.609 2.446 1.00 94.88 93 LEU A CA 1
ATOM 671 C C . LEU A 1 93 ? -22.691 -5.257 3.159 1.00 94.88 93 LEU A C 1
ATOM 673 O O . LEU A 1 93 ? -23.050 -4.258 2.549 1.00 94.88 93 LEU A O 1
ATOM 677 N N . ALA A 1 94 ? -22.380 -5.211 4.453 1.00 95.00 94 ALA A N 1
ATOM 678 C CA . ALA A 1 94 ? -22.422 -3.986 5.244 1.00 95.00 94 ALA A CA 1
ATOM 679 C C . ALA A 1 94 ? -21.451 -4.040 6.427 1.00 95.00 94 ALA A C 1
ATOM 681 O O . ALA A 1 94 ? -21.167 -5.124 6.938 1.00 95.00 94 ALA A O 1
ATOM 682 N N . ALA A 1 95 ? -21.014 -2.864 6.882 1.00 95.31 95 ALA A N 1
ATOM 683 C CA . ALA A 1 95 ? -20.247 -2.639 8.106 1.00 95.31 95 ALA A CA 1
ATOM 684 C C . ALA A 1 95 ? -20.821 -1.411 8.823 1.00 95.31 95 ALA A C 1
ATOM 686 O O . ALA A 1 95 ? -20.669 -0.274 8.364 1.00 95.31 95 ALA A O 1
ATOM 687 N N . LYS A 1 96 ? -21.543 -1.641 9.923 1.00 94.12 96 LYS A N 1
ATOM 688 C CA . LYS A 1 96 ? -22.364 -0.616 10.584 1.00 94.12 96 LYS A CA 1
ATOM 689 C C . LYS A 1 96 ? -22.078 -0.534 12.073 1.00 94.12 96 LYS A C 1
ATOM 691 O O . LYS A 1 96 ? -21.998 -1.559 12.749 1.00 94.12 96 LYS A O 1
ATOM 696 N N . ASP A 1 97 ? -22.008 0.685 12.589 1.00 91.81 97 ASP A N 1
ATOM 697 C CA . ASP A 1 97 ? -22.116 0.953 14.017 1.00 91.81 97 ASP A CA 1
ATOM 698 C C . ASP A 1 97 ? -23.590 1.137 14.389 1.00 91.81 97 ASP A C 1
ATOM 700 O O . ASP A 1 97 ? -24.126 2.245 14.385 1.00 91.81 97 ASP A O 1
ATOM 704 N N . VAL A 1 98 ? -24.263 0.025 14.683 1.00 79.12 98 VAL A N 1
ATOM 705 C CA . VAL A 1 98 ? -25.699 0.017 15.005 1.00 79.12 98 VAL A CA 1
ATOM 706 C C . VAL A 1 98 ? -25.998 0.804 16.288 1.00 79.12 98 VAL A C 1
ATOM 708 O O . VAL A 1 98 ? -27.074 1.381 16.408 1.00 79.12 98 VAL A O 1
ATOM 711 N N . GLY A 1 99 ? -25.056 0.843 17.236 1.00 75.62 99 GLY A N 1
ATOM 712 C CA . GLY A 1 99 ? -25.231 1.532 18.517 1.00 75.62 99 GLY A CA 1
ATOM 713 C C . GLY A 1 99 ? -24.952 3.035 18.456 1.00 75.62 99 GLY A C 1
ATOM 714 O O . GLY A 1 99 ? -25.598 3.795 19.170 1.00 75.62 99 GLY A O 1
ATOM 715 N N . GLY A 1 100 ? -24.011 3.465 17.609 1.00 74.75 100 GLY A N 1
ATOM 716 C CA . GLY A 1 100 ? -23.602 4.869 17.468 1.00 74.75 100 GLY A CA 1
ATOM 717 C C . GLY A 1 100 ? -24.111 5.580 16.211 1.00 74.75 100 GLY A C 1
ATOM 718 O O . GLY A 1 100 ? -23.793 6.749 16.010 1.00 74.75 100 GLY A O 1
ATOM 719 N N . GLY A 1 101 ? -24.895 4.911 15.359 1.00 78.25 101 GLY A N 1
ATOM 720 C CA . GLY A 1 101 ? -25.594 5.531 14.225 1.00 78.25 101 GLY A CA 1
ATOM 721 C C . GLY A 1 101 ? -24.723 5.859 13.005 1.00 78.25 101 GLY A C 1
ATOM 722 O O . GLY A 1 101 ? -25.221 6.454 12.049 1.00 78.25 101 GLY A O 1
ATOM 723 N N . ILE A 1 102 ? -23.444 5.464 12.998 1.00 82.38 102 ILE A N 1
ATOM 724 C CA . ILE A 1 102 ? -22.543 5.657 11.854 1.00 82.38 102 ILE A CA 1
ATOM 725 C C . ILE A 1 102 ? -22.546 4.402 10.977 1.00 82.38 102 ILE A C 1
ATOM 727 O O . ILE A 1 102 ? -22.092 3.327 11.373 1.00 82.38 102 ILE A O 1
ATOM 731 N N . ASN A 1 103 ? -23.011 4.550 9.741 1.00 85.50 103 ASN A N 1
ATOM 732 C CA . ASN A 1 103 ? -22.981 3.481 8.751 1.00 85.50 103 ASN A CA 1
ATOM 733 C C . ASN A 1 103 ? -21.783 3.666 7.816 1.00 85.50 103 ASN A C 1
ATOM 735 O O . ASN A 1 103 ? -21.876 4.396 6.833 1.00 85.50 103 ASN A O 1
ATOM 739 N N . TYR A 1 104 ? -20.668 3.003 8.124 1.00 94.75 104 TYR A N 1
ATOM 740 C CA . TYR A 1 104 ? -19.447 3.089 7.317 1.00 94.75 104 TYR A CA 1
ATOM 741 C C . TYR A 1 104 ? -19.631 2.455 5.939 1.00 94.75 104 TYR A C 1
ATOM 743 O O . TYR A 1 104 ? -19.246 3.052 4.942 1.00 94.75 104 TYR A O 1
ATOM 751 N N . VAL A 1 105 ? -20.276 1.284 5.884 1.00 96.12 105 VAL A N 1
ATOM 752 C CA . VAL A 1 105 ? -20.728 0.646 4.642 1.00 96.12 105 VAL A CA 1
ATOM 753 C C . VAL A 1 105 ? -22.195 0.255 4.787 1.00 96.12 105 VAL A C 1
ATOM 755 O O . VAL A 1 105 ? -22.555 -0.590 5.612 1.00 96.12 105 VAL A O 1
ATOM 758 N N . LEU A 1 106 ? -23.056 0.886 3.990 1.00 93.75 106 LEU A N 1
ATOM 759 C CA . LEU A 1 106 ? -24.506 0.693 4.015 1.00 93.75 106 LEU A CA 1
ATOM 760 C C . LEU A 1 106 ? -24.937 -0.583 3.295 1.00 93.75 106 LEU A C 1
ATOM 762 O O . LEU A 1 106 ? -25.776 -1.324 3.819 1.00 93.75 106 LEU A O 1
ATOM 766 N N . ASN A 1 107 ? -24.391 -0.777 2.097 1.00 93.88 107 ASN A N 1
ATOM 767 C CA . ASN A 1 107 ? -24.621 -1.900 1.203 1.00 93.88 107 ASN A CA 1
ATOM 768 C C . ASN A 1 107 ? -23.400 -2.066 0.278 1.00 93.88 107 ASN A C 1
ATOM 770 O O . ASN A 1 107 ? -22.690 -1.092 0.007 1.00 93.88 107 ASN A O 1
ATOM 774 N N . ALA A 1 108 ? -23.187 -3.287 -0.204 1.00 96.56 108 ALA A N 1
ATOM 775 C CA . ALA A 1 108 ? -22.177 -3.636 -1.187 1.00 96.56 108 ALA A CA 1
ATOM 776 C C . ALA A 1 108 ? -22.732 -4.683 -2.157 1.00 96.56 108 ALA A C 1
ATOM 778 O O . ALA A 1 108 ? -23.550 -5.530 -1.782 1.00 96.56 108 ALA A O 1
ATOM 779 N N . HIS A 1 109 ? -22.280 -4.629 -3.403 1.00 95.50 109 HIS A N 1
ATOM 780 C CA . HIS A 1 109 ? -22.614 -5.583 -4.452 1.00 95.50 109 HIS A CA 1
ATOM 781 C C . HIS A 1 109 ? -21.343 -6.089 -5.112 1.00 95.50 109 HIS A C 1
ATOM 783 O O . HIS A 1 109 ? -20.332 -5.387 -5.173 1.00 95.50 109 HIS A O 1
ATOM 789 N N . TYR A 1 110 ? -21.414 -7.322 -5.598 1.00 93.62 110 TYR A N 1
ATOM 790 C CA . TYR A 1 110 ? -20.273 -8.045 -6.125 1.00 93.62 110 TYR A CA 1
ATOM 791 C C . TYR A 1 110 ? -20.592 -8.627 -7.496 1.00 93.62 110 TYR A C 1
ATOM 793 O O . TYR A 1 110 ? -21.716 -9.057 -7.759 1.00 93.62 110 TYR A O 1
ATOM 801 N N . ALA A 1 111 ? -19.570 -8.699 -8.338 1.00 89.56 111 ALA A N 1
ATOM 802 C CA . ALA A 1 111 ? -19.584 -9.489 -9.550 1.00 89.56 111 ALA A CA 1
ATOM 803 C C . ALA A 1 111 ? -19.579 -10.993 -9.204 1.00 89.56 111 ALA A C 1
ATOM 805 O O . ALA A 1 111 ? -19.126 -11.370 -8.115 1.00 89.56 111 ALA A O 1
ATOM 806 N N . PRO A 1 112 ? -20.024 -11.867 -10.132 1.00 87.12 112 PRO A N 1
ATOM 807 C CA . PRO A 1 112 ? -20.100 -13.309 -9.891 1.00 87.12 112 PRO A CA 1
ATOM 808 C C . PRO A 1 112 ? -18.793 -13.937 -9.394 1.00 87.12 112 PRO A C 1
ATOM 810 O O . PRO A 1 112 ? -18.834 -14.794 -8.519 1.00 87.12 112 PRO A O 1
ATOM 813 N N . PHE A 1 113 ? -17.648 -13.474 -9.903 1.00 82.12 113 PHE A N 1
ATOM 814 C CA . PHE A 1 113 ? -16.334 -13.987 -9.515 1.00 82.12 113 PHE A CA 1
ATOM 815 C C . PHE A 1 113 ? -15.951 -13.567 -8.088 1.00 82.12 113 PHE A C 1
ATOM 817 O O . PHE A 1 113 ? -15.642 -14.385 -7.236 1.00 82.12 113 PHE A O 1
ATOM 824 N N . GLY A 1 114 ? -16.103 -12.300 -7.712 1.00 84.56 114 GLY A N 1
ATOM 825 C CA . GLY A 1 114 ? -15.384 -11.832 -6.521 1.00 84.56 114 GLY A CA 1
ATOM 826 C C . GLY A 1 114 ? -15.416 -10.340 -6.330 1.00 84.56 114 GLY A C 1
ATOM 827 O O . GLY A 1 114 ? -15.661 -9.862 -5.226 1.00 84.56 114 GLY A O 1
ATOM 828 N N . GLY A 1 115 ? -15.178 -9.632 -7.432 1.00 85.31 115 GLY A N 1
ATOM 829 C CA . GLY A 1 115 ? -14.932 -8.199 -7.440 1.00 85.31 115 GLY A CA 1
ATOM 830 C C . GLY A 1 115 ? -16.092 -7.392 -6.881 1.00 85.31 115 GLY A C 1
ATOM 831 O O . GLY A 1 115 ? -17.252 -7.643 -7.204 1.00 85.31 115 GLY A O 1
ATOM 832 N N . LEU A 1 116 ? -15.777 -6.408 -6.045 1.00 92.69 116 LEU A N 1
ATOM 833 C CA . LEU A 1 116 ? -16.743 -5.425 -5.568 1.00 92.69 116 LEU A CA 1
ATOM 834 C C . LEU A 1 116 ? -17.183 -4.568 -6.757 1.00 92.69 116 LEU A C 1
ATOM 836 O O . LEU A 1 116 ? -16.348 -3.872 -7.315 1.00 92.69 116 LEU A O 1
ATOM 840 N N . THR A 1 117 ? -18.462 -4.576 -7.129 1.00 95.62 117 THR A N 1
ATOM 841 C CA . THR A 1 117 ? -18.999 -3.752 -8.231 1.00 95.62 117 THR A CA 1
ATOM 842 C C . THR A 1 117 ? -19.544 -2.421 -7.744 1.00 95.62 117 THR A C 1
ATOM 844 O O . THR A 1 117 ? -19.430 -1.416 -8.437 1.00 95.62 117 THR A O 1
ATOM 847 N N . SER A 1 118 ? -20.141 -2.389 -6.553 1.00 96.62 118 SER A N 1
ATOM 848 C CA . SER A 1 118 ? -20.604 -1.140 -5.958 1.00 96.62 118 SER A CA 1
ATOM 849 C C . SER A 1 118 ? -20.625 -1.208 -4.443 1.00 96.62 118 SER A C 1
ATOM 851 O O . SER A 1 118 ? -20.799 -2.276 -3.860 1.00 96.62 118 SER A O 1
ATOM 853 N N . MET A 1 119 ? -20.486 -0.056 -3.799 1.00 96.25 119 MET A N 1
ATOM 854 C CA . MET A 1 119 ? -20.607 0.082 -2.352 1.00 96.25 119 MET A CA 1
ATOM 855 C C . MET A 1 119 ? -21.086 1.488 -2.013 1.00 96.25 119 MET A C 1
ATOM 857 O O . MET A 1 119 ? -20.644 2.454 -2.628 1.00 96.25 119 MET A O 1
ATOM 861 N N . THR A 1 120 ? -21.961 1.623 -1.022 1.00 95.62 120 THR A N 1
ATOM 862 C CA . THR A 1 120 ? -22.354 2.936 -0.497 1.00 95.62 120 THR A CA 1
ATOM 863 C C . THR A 1 120 ? -21.776 3.134 0.895 1.00 95.62 120 THR A C 1
ATOM 865 O O . THR A 1 120 ? -22.014 2.315 1.786 1.00 95.62 120 THR A O 1
ATOM 868 N N . GLN A 1 121 ? -21.048 4.228 1.089 1.00 94.25 121 GLN A N 1
ATOM 869 C CA . GLN A 1 121 ? -20.425 4.600 2.355 1.00 94.25 121 GLN A CA 1
ATOM 870 C C . GLN A 1 121 ? -21.063 5.857 2.950 1.00 94.25 121 GLN A C 1
ATOM 872 O O . GLN A 1 121 ? -21.529 6.731 2.219 1.00 94.25 121 GLN A O 1
ATOM 877 N N . GLY A 1 122 ? -21.046 5.951 4.278 1.00 88.56 122 GLY A N 1
ATOM 878 C CA . GLY A 1 122 ? -21.444 7.144 5.018 1.00 88.56 122 GLY A CA 1
ATOM 879 C C . GLY A 1 122 ? -22.937 7.421 5.122 1.00 88.56 122 GLY A C 1
ATOM 880 O O . GLY A 1 122 ? -23.785 6.789 4.497 1.00 88.56 122 GLY A O 1
ATOM 881 N N . THR A 1 123 ? -23.260 8.376 5.996 1.00 81.75 123 THR A N 1
ATOM 882 C CA . THR A 1 123 ? -24.629 8.869 6.217 1.00 81.75 123 THR A CA 1
ATOM 883 C C . THR A 1 123 ? -25.071 9.813 5.105 1.00 81.75 123 THR A C 1
ATOM 885 O O . THR A 1 123 ? -26.240 9.811 4.733 1.00 81.75 123 THR A O 1
ATOM 888 N N . THR A 1 124 ? -24.125 10.580 4.554 1.00 88.25 124 THR A N 1
ATOM 889 C CA . THR A 1 124 ? -24.243 11.227 3.245 1.00 88.25 124 THR A CA 1
ATOM 890 C C . THR A 1 124 ? -23.631 10.266 2.225 1.00 88.25 124 THR A C 1
ATOM 892 O O . THR A 1 124 ? -22.416 10.076 2.264 1.00 88.25 124 THR A O 1
ATOM 895 N N . PRO A 1 125 ? -24.437 9.609 1.373 1.00 91.25 125 PRO A N 1
ATOM 896 C CA . PRO A 1 125 ? -23.966 8.511 0.537 1.00 91.25 125 PRO A CA 1
ATOM 897 C C . PRO A 1 125 ? -22.818 8.900 -0.402 1.00 91.25 125 PRO A C 1
ATOM 899 O O . PRO A 1 125 ? -23.012 9.656 -1.356 1.00 91.25 125 PRO A O 1
ATOM 902 N N . ILE A 1 126 ? -21.645 8.310 -0.182 1.00 95.88 126 ILE A N 1
ATOM 903 C CA . ILE A 1 126 ? -20.576 8.231 -1.178 1.00 95.88 126 ILE A CA 1
ATOM 904 C C . ILE A 1 126 ? -20.724 6.891 -1.892 1.00 95.88 126 ILE A C 1
ATOM 906 O O . ILE A 1 126 ? -20.739 5.833 -1.259 1.00 95.88 126 ILE A O 1
ATOM 910 N N . THR A 1 127 ? -20.863 6.927 -3.213 1.00 96.81 127 THR A N 1
ATOM 911 C CA . THR A 1 127 ? -21.049 5.729 -4.034 1.00 96.81 127 THR A CA 1
ATOM 912 C C . THR A 1 127 ? -19.728 5.337 -4.668 1.00 96.81 127 THR A C 1
ATOM 914 O O . THR A 1 127 ? -19.186 6.082 -5.479 1.00 96.81 127 THR A O 1
ATOM 917 N N . VAL A 1 128 ? -19.238 4.152 -4.322 1.00 97.38 128 VAL A N 1
ATOM 918 C CA . VAL A 1 128 ? -18.150 3.466 -5.018 1.00 97.38 128 VAL A CA 1
ATOM 919 C C . VAL A 1 128 ? -18.747 2.655 -6.160 1.00 97.38 128 VAL A C 1
ATOM 921 O O . VAL A 1 128 ? -19.707 1.914 -5.941 1.00 97.38 128 VAL A O 1
ATOM 924 N N . SER A 1 129 ? -18.185 2.794 -7.358 1.00 97.06 129 SER A N 1
ATOM 925 C CA . SER A 1 129 ? -18.599 2.071 -8.564 1.00 97.06 129 SER A CA 1
ATOM 926 C C . SER A 1 129 ? -17.380 1.527 -9.294 1.00 97.06 129 SER A C 1
ATOM 928 O O . SER A 1 129 ? -16.498 2.287 -9.703 1.00 97.06 129 SER A O 1
ATOM 930 N N . ASN A 1 130 ? -17.363 0.212 -9.484 1.00 96.31 130 ASN A N 1
ATOM 931 C CA . ASN A 1 130 ? -16.280 -0.511 -10.125 1.00 96.31 130 ASN A CA 1
ATOM 932 C C . ASN A 1 130 ? -16.810 -1.341 -11.294 1.00 96.31 130 ASN A C 1
ATOM 934 O O . ASN A 1 130 ? -17.914 -1.889 -11.249 1.00 96.31 130 ASN A O 1
ATOM 938 N N . SER A 1 131 ? -15.993 -1.475 -12.330 1.00 95.50 131 SER A N 1
ATOM 939 C CA . SER A 1 131 ? -16.303 -2.289 -13.504 1.00 95.50 131 SER A CA 1
ATOM 940 C C . SER A 1 131 ? -15.113 -3.147 -13.898 1.00 95.50 131 SER A C 1
ATOM 942 O O . SER A 1 131 ? -13.968 -2.797 -13.615 1.00 95.50 131 SER A O 1
ATOM 944 N N . TYR A 1 132 ? -15.402 -4.268 -14.558 1.00 91.88 132 TYR A N 1
ATOM 945 C CA . TYR A 1 132 ? -14.422 -5.288 -14.908 1.00 91.88 132 TYR A CA 1
ATOM 946 C C . TYR A 1 132 ? -14.622 -5.764 -16.343 1.00 91.88 132 TYR A C 1
ATOM 948 O O . TYR A 1 132 ? -15.746 -5.768 -16.856 1.00 91.88 132 TYR A O 1
ATOM 956 N N . ASN A 1 133 ? -13.538 -6.180 -16.993 1.00 87.94 133 ASN A N 1
ATOM 957 C CA . ASN A 1 133 ? -13.587 -6.755 -18.330 1.00 87.94 133 ASN A CA 1
ATOM 958 C C . ASN A 1 133 ? -13.922 -8.260 -18.281 1.00 87.94 133 ASN A C 1
ATOM 960 O O . ASN A 1 133 ? -14.099 -8.859 -17.220 1.00 87.94 133 ASN A O 1
ATOM 964 N N . LYS A 1 134 ? -14.002 -8.903 -19.452 1.00 86.69 134 LYS A N 1
ATOM 965 C CA . LYS A 1 134 ? -14.310 -10.343 -19.560 1.00 86.69 134 LYS A CA 1
ATOM 966 C C . LYS A 1 134 ? -13.216 -11.261 -18.997 1.00 86.69 134 LYS A C 1
ATOM 968 O O . LYS A 1 134 ? -13.467 -12.449 -18.839 1.00 86.69 134 LYS A O 1
ATOM 973 N N . ARG A 1 135 ? -12.028 -10.723 -18.712 1.00 82.94 135 ARG A N 1
ATOM 974 C CA . ARG A 1 135 ? -10.916 -11.403 -18.038 1.00 82.94 135 ARG A CA 1
ATOM 975 C C . ARG A 1 135 ? -10.849 -11.069 -16.544 1.00 82.94 135 ARG A C 1
ATOM 977 O O . ARG A 1 135 ? -9.851 -11.369 -15.906 1.00 82.94 135 ARG A O 1
ATOM 984 N N . LEU A 1 136 ? -11.914 -10.476 -15.993 1.00 86.81 136 LEU A N 1
ATOM 985 C CA . LEU A 1 136 ? -12.055 -10.126 -14.574 1.00 86.81 136 LEU A CA 1
ATOM 986 C C . LEU A 1 136 ? -11.086 -9.029 -14.099 1.00 86.81 136 LEU A C 1
ATOM 988 O O . LEU A 1 136 ? -10.973 -8.777 -12.903 1.00 86.81 136 LEU A O 1
ATOM 992 N N . GLN A 1 137 ? -10.418 -8.342 -15.025 1.00 87.06 137 GLN A N 1
ATOM 993 C CA . GLN A 1 137 ? -9.512 -7.239 -14.713 1.00 87.06 137 GLN A CA 1
ATOM 994 C C . GLN A 1 137 ? -10.303 -5.934 -14.546 1.00 87.06 137 GLN A C 1
ATOM 996 O O . GLN A 1 137 ? -11.296 -5.740 -15.261 1.00 87.06 137 GLN A O 1
ATOM 1001 N N . PRO A 1 138 ? -9.894 -5.030 -13.636 1.00 91.38 138 PRO A N 1
ATOM 1002 C CA . PRO A 1 138 ? -10.577 -3.756 -13.447 1.00 91.38 138 PRO A CA 1
ATOM 1003 C C . PRO A 1 138 ? -10.532 -2.922 -14.733 1.00 91.38 138 PRO A C 1
ATOM 1005 O O . PRO A 1 138 ? -9.520 -2.880 -15.419 1.00 91.38 138 PRO A O 1
ATOM 1008 N N . ILE A 1 139 ? -11.638 -2.254 -15.058 1.00 93.31 139 ILE A N 1
ATOM 1009 C CA . ILE A 1 139 ? -11.727 -1.239 -16.122 1.00 93.31 139 ILE A CA 1
ATOM 1010 C C . ILE A 1 139 ? -11.790 0.146 -15.495 1.00 93.31 139 ILE A C 1
ATOM 1012 O O . ILE A 1 139 ? -11.146 1.083 -15.953 1.00 93.31 139 ILE A O 1
ATOM 1016 N N . THR A 1 140 ? -12.603 0.310 -14.456 1.00 95.50 140 THR A N 1
ATOM 1017 C CA . THR A 1 140 ? -12.728 1.578 -13.739 1.00 95.50 140 THR A CA 1
ATOM 1018 C C . THR A 1 140 ? -12.973 1.297 -12.277 1.00 95.50 140 THR A C 1
ATOM 1020 O O . THR A 1 140 ? -13.836 0.480 -11.962 1.00 95.50 140 THR A O 1
ATOM 1023 N N . LEU A 1 141 ? -12.246 1.997 -11.412 1.00 96.06 141 LEU A N 1
ATOM 1024 C CA . LEU A 1 141 ? -12.507 2.084 -9.981 1.00 96.06 141 LEU A CA 1
ATOM 1025 C C . LEU A 1 141 ? -12.824 3.541 -9.661 1.00 96.06 141 LEU A C 1
ATOM 1027 O O . LEU A 1 141 ? -12.053 4.428 -10.023 1.00 96.06 141 LEU A O 1
ATOM 1031 N N . SER A 1 142 ? -13.962 3.812 -9.026 1.00 96.38 142 SER A N 1
ATOM 1032 C CA . SER A 1 142 ? -14.408 5.190 -8.804 1.00 96.38 142 SER A CA 1
ATOM 1033 C C . SER A 1 142 ? -15.209 5.364 -7.522 1.00 96.38 142 SER A C 1
ATOM 1035 O O . SER A 1 142 ? -15.824 4.419 -7.034 1.00 96.38 142 SER A O 1
ATOM 1037 N N . ALA A 1 143 ? -15.210 6.586 -6.992 1.00 96.75 143 ALA A N 1
ATOM 1038 C CA . ALA A 1 143 ? -16.045 7.014 -5.884 1.00 96.75 143 ALA A CA 1
ATOM 1039 C C . ALA A 1 143 ? -16.554 8.440 -6.113 1.00 96.75 143 ALA A C 1
ATOM 1041 O O . ALA A 1 143 ? -15.785 9.340 -6.468 1.00 96.75 143 ALA A O 1
ATOM 1042 N N . SER A 1 144 ? -17.847 8.659 -5.890 1.00 95.50 144 SER A N 1
ATOM 1043 C CA . SER A 1 144 ? -18.491 9.956 -6.103 1.00 95.50 144 SER A CA 1
ATOM 1044 C C . SER A 1 144 ? -19.651 10.197 -5.144 1.00 95.50 144 SER A C 1
ATOM 1046 O O . SER A 1 144 ? -20.356 9.271 -4.738 1.00 95.50 144 SER A O 1
ATOM 1048 N N . THR A 1 145 ? -19.895 11.465 -4.845 1.00 94.25 145 THR A N 1
ATOM 1049 C CA . THR A 1 145 ? -21.174 11.965 -4.334 1.00 94.25 145 THR A CA 1
ATOM 1050 C C . THR A 1 145 ? -22.008 12.501 -5.506 1.00 94.25 145 THR A C 1
ATOM 1052 O O . THR A 1 145 ? -21.478 12.669 -6.607 1.00 94.25 145 THR A O 1
ATOM 1055 N N . PRO A 1 146 ? -23.300 12.826 -5.316 1.00 89.75 146 PRO A N 1
ATOM 1056 C CA . PRO A 1 146 ? -24.092 13.482 -6.361 1.00 89.75 146 PRO A CA 1
ATOM 1057 C C . PRO A 1 146 ? -23.514 14.822 -6.847 1.00 89.75 146 PRO A C 1
ATOM 1059 O O . PRO A 1 146 ? -23.859 15.274 -7.935 1.00 89.75 146 PRO A O 1
ATOM 1062 N N . SER A 1 147 ? -22.662 15.468 -6.044 1.00 85.06 147 SER A N 1
ATOM 1063 C CA . SER A 1 147 ? -22.091 16.789 -6.322 1.00 85.06 147 SER A CA 1
ATOM 1064 C C . SER A 1 147 ? -20.614 16.773 -6.721 1.00 85.06 147 SER A C 1
ATOM 1066 O O . SER A 1 147 ? -20.116 17.800 -7.175 1.00 85.06 147 SER A O 1
ATOM 1068 N N . ALA A 1 148 ? -19.893 15.661 -6.533 1.00 88.06 148 ALA A N 1
ATOM 1069 C CA . ALA A 1 148 ? -18.461 15.593 -6.813 1.00 88.06 148 ALA A CA 1
ATOM 1070 C C . ALA A 1 148 ? -17.973 14.168 -7.107 1.00 88.06 148 ALA A C 1
ATOM 1072 O O . ALA A 1 148 ? -18.312 13.216 -6.404 1.00 88.06 148 ALA A O 1
ATOM 1073 N N . THR A 1 149 ? -17.078 14.036 -8.086 1.00 91.94 149 THR A N 1
ATOM 1074 C CA . THR A 1 149 ? -16.221 12.852 -8.224 1.00 91.94 149 THR A CA 1
ATOM 1075 C C . THR A 1 149 ? -15.057 12.993 -7.255 1.00 91.94 149 THR A C 1
ATOM 1077 O O . THR A 1 149 ? -14.320 13.971 -7.328 1.00 91.94 149 THR A O 1
ATOM 1080 N N . LEU A 1 150 ? -14.877 12.025 -6.360 1.00 93.12 150 LEU A N 1
ATOM 1081 C CA . LEU A 1 150 ? -13.790 12.014 -5.379 1.00 93.12 150 LEU A CA 1
ATOM 1082 C C . LEU A 1 150 ? -12.577 11.256 -5.908 1.00 93.12 150 LEU A C 1
ATOM 1084 O O . LEU A 1 150 ? -11.448 11.708 -5.768 1.00 93.12 150 LEU A O 1
ATOM 1088 N N . PHE A 1 151 ? -12.811 10.128 -6.568 1.00 94.12 151 PHE A N 1
ATOM 1089 C CA . PHE A 1 151 ? -11.788 9.213 -7.060 1.00 94.12 151 PHE A CA 1
ATOM 1090 C C . PHE A 1 151 ? -12.287 8.575 -8.357 1.00 94.12 151 PHE A C 1
ATOM 1092 O O . PHE A 1 151 ? -13.460 8.214 -8.444 1.00 94.12 151 PHE A O 1
ATOM 1099 N N . SER A 1 152 ? -11.439 8.462 -9.380 1.00 94.50 152 SER A N 1
ATOM 1100 C CA . SER A 1 152 ? -11.784 7.729 -10.601 1.00 94.50 152 SER A CA 1
ATOM 1101 C C . SER A 1 152 ? -10.533 7.366 -11.392 1.00 94.50 152 SER A C 1
ATOM 1103 O O . SER A 1 152 ? -9.899 8.240 -11.984 1.00 94.50 152 SER A O 1
ATOM 1105 N N . LEU A 1 153 ? -10.191 6.080 -11.405 1.00 94.62 153 LEU A N 1
ATOM 1106 C CA . LEU A 1 153 ? -9.083 5.522 -12.173 1.00 94.62 153 LEU A CA 1
ATOM 1107 C C . LEU A 1 153 ? -9.618 4.555 -13.227 1.00 94.62 153 LEU A C 1
ATOM 1109 O O . LEU A 1 153 ? -10.352 3.624 -12.898 1.00 94.62 153 LEU A O 1
ATOM 1113 N N . GLY A 1 154 ? -9.254 4.790 -14.484 1.00 94.75 154 GLY A N 1
ATOM 1114 C CA . GLY A 1 154 ? -9.442 3.882 -15.607 1.00 94.75 154 GLY A CA 1
ATOM 1115 C C . GLY A 1 154 ? -8.200 3.023 -15.828 1.00 94.75 154 GLY A C 1
ATOM 1116 O O . GLY A 1 154 ? -7.083 3.512 -15.679 1.00 94.75 154 GLY A O 1
ATOM 1117 N N . TYR A 1 155 ? -8.397 1.764 -16.200 1.00 95.00 155 TYR A N 1
ATOM 1118 C CA . TYR A 1 155 ? -7.338 0.780 -16.400 1.00 95.00 155 TYR A CA 1
ATOM 1119 C C . TYR A 1 155 ? -7.433 0.186 -17.798 1.00 95.00 155 TYR A C 1
ATOM 1121 O O . TYR A 1 155 ? -8.497 -0.274 -18.219 1.00 95.00 155 TYR A O 1
ATOM 1129 N N . ASP A 1 156 ? -6.306 0.171 -18.496 1.00 94.50 156 ASP A N 1
ATOM 1130 C CA . ASP A 1 156 ? -6.170 -0.453 -19.801 1.00 94.50 156 ASP A CA 1
ATOM 1131 C C . ASP A 1 156 ? -5.084 -1.531 -19.746 1.00 94.50 156 ASP A C 1
ATOM 1133 O O . ASP A 1 156 ? -3.921 -1.264 -19.441 1.00 94.50 156 ASP A O 1
ATOM 1137 N N . PHE A 1 157 ? -5.497 -2.760 -20.046 1.00 91.50 157 PHE A N 1
ATOM 1138 C CA . PHE A 1 157 ? -4.648 -3.948 -20.153 1.00 91.50 157 PHE A CA 1
ATOM 1139 C C . PHE A 1 157 ? -4.342 -4.304 -21.617 1.00 91.50 157 PHE A C 1
ATOM 1141 O O . PHE A 1 157 ? -3.759 -5.342 -21.889 1.00 91.50 157 PHE A O 1
ATOM 1148 N N . HIS A 1 158 ? -4.772 -3.486 -22.584 1.00 90.19 158 HIS A N 1
ATOM 1149 C CA . HIS A 1 158 ? -4.666 -3.753 -24.023 1.00 90.19 158 HIS A CA 1
ATOM 1150 C C . HIS A 1 158 ? -5.426 -5.009 -24.475 1.00 90.19 158 HIS A C 1
ATOM 1152 O O . HIS A 1 158 ? -4.969 -5.805 -25.308 1.00 90.19 158 HIS A O 1
ATOM 1158 N N . LEU A 1 159 ? -6.643 -5.182 -23.944 1.00 87.50 159 LEU A N 1
ATOM 1159 C CA . LEU A 1 159 ? -7.509 -6.314 -24.271 1.00 87.50 159 LEU A CA 1
ATOM 1160 C C . LEU A 1 159 ? -7.774 -6.392 -25.784 1.00 87.50 159 LEU A C 1
ATOM 1162 O O . LEU A 1 159 ? -8.327 -5.476 -26.386 1.00 87.50 159 LEU A O 1
ATOM 1166 N N . GLY A 1 160 ? -7.403 -7.522 -26.393 1.00 86.12 160 GLY A N 1
ATOM 1167 C CA . GLY A 1 160 ? -7.534 -7.761 -27.835 1.00 86.12 160 GLY A CA 1
ATOM 1168 C C . GLY A 1 160 ? -6.352 -7.282 -28.690 1.00 86.12 160 GLY A C 1
ATOM 1169 O O . GLY A 1 160 ? -6.336 -7.574 -29.883 1.00 86.12 160 GLY A O 1
ATOM 1170 N N . ALA A 1 161 ? -5.361 -6.605 -28.098 1.00 87.56 161 ALA A N 1
ATOM 1171 C CA . ALA A 1 161 ? -4.175 -6.088 -28.790 1.00 87.56 161 ALA A CA 1
ATOM 1172 C C . ALA A 1 161 ? -2.832 -6.484 -28.142 1.00 87.56 161 ALA A C 1
ATOM 1174 O O . ALA A 1 161 ? -1.788 -6.252 -28.744 1.00 87.56 161 ALA A O 1
ATOM 1175 N N . GLY A 1 162 ? -2.838 -7.089 -26.950 1.00 81.31 162 GLY A N 1
ATOM 1176 C CA . GLY A 1 162 ? -1.603 -7.531 -26.289 1.00 81.31 162 GLY A CA 1
ATOM 1177 C C . GLY A 1 162 ? -1.721 -7.806 -24.793 1.00 81.31 162 GLY A C 1
ATOM 1178 O O . GLY A 1 162 ? -0.712 -7.749 -24.107 1.00 81.31 162 GLY A O 1
ATOM 1179 N N . ASP A 1 163 ? -2.927 -8.071 -24.288 1.00 85.25 163 ASP A N 1
ATOM 1180 C CA . ASP A 1 163 ? -3.171 -8.284 -22.859 1.00 85.25 163 ASP A CA 1
ATOM 1181 C C . ASP A 1 163 ? -2.494 -9.555 -22.330 1.00 85.25 163 ASP A C 1
ATOM 1183 O O . ASP A 1 163 ? -2.975 -10.677 -22.519 1.00 85.25 163 ASP A O 1
ATOM 1187 N N . ASP A 1 164 ? -1.369 -9.347 -21.652 1.00 83.00 164 ASP A N 1
ATOM 1188 C CA . ASP A 1 164 ? -0.550 -10.345 -20.966 1.00 83.00 164 ASP A CA 1
ATOM 1189 C C . ASP A 1 164 ? -0.768 -10.337 -19.439 1.00 83.00 164 ASP A C 1
ATOM 1191 O O . ASP A 1 164 ? -0.064 -11.028 -18.701 1.00 83.00 164 ASP A O 1
ATOM 1195 N N . GLY A 1 165 ? -1.766 -9.581 -18.963 1.00 83.62 165 GLY A N 1
ATOM 1196 C CA . GLY A 1 165 ? -2.053 -9.380 -17.544 1.00 83.62 165 GLY A CA 1
ATOM 1197 C C . GLY A 1 165 ? -1.357 -8.172 -16.913 1.00 83.62 165 GLY A C 1
ATOM 1198 O O . GLY A 1 165 ? -1.740 -7.786 -15.808 1.00 83.62 165 GLY A O 1
ATOM 1199 N N . ASN A 1 166 ? -0.388 -7.547 -17.585 1.00 87.12 166 ASN A N 1
ATOM 1200 C CA . ASN A 1 166 ? 0.204 -6.297 -17.125 1.00 87.12 166 ASN A CA 1
ATOM 1201 C C . ASN A 1 166 ? -0.693 -5.103 -17.471 1.00 87.12 166 ASN A C 1
ATOM 1203 O O . ASN A 1 166 ? -1.368 -5.074 -18.501 1.00 87.12 166 ASN A O 1
ATOM 1207 N N . ILE A 1 167 ? -0.684 -4.083 -16.614 1.00 93.50 167 ILE A N 1
ATOM 1208 C CA . ILE A 1 167 ? -1.413 -2.845 -16.889 1.00 93.50 167 ILE A CA 1
ATOM 1209 C C . ILE A 1 167 ? -0.598 -2.028 -17.879 1.00 93.50 167 ILE A C 1
ATOM 1211 O O . ILE A 1 167 ? 0.490 -1.560 -17.562 1.00 93.50 167 ILE A O 1
ATOM 1215 N N . PHE A 1 168 ? -1.142 -1.810 -19.067 1.00 94.25 168 PHE A N 1
ATOM 1216 C CA . PHE A 1 168 ? -0.513 -0.948 -20.056 1.00 94.25 168 PHE A CA 1
ATOM 1217 C C . PHE A 1 168 ? -0.626 0.524 -19.654 1.00 94.25 168 PHE A C 1
ATOM 1219 O O . PHE A 1 168 ? 0.318 1.303 -19.806 1.00 94.25 168 PHE A O 1
ATOM 1226 N N . GLN A 1 169 ? -1.788 0.922 -19.135 1.00 95.19 169 GLN A N 1
ATOM 1227 C CA . GLN A 1 169 ? -2.066 2.321 -18.853 1.00 95.19 169 GLN A CA 1
ATOM 1228 C C . GLN A 1 169 ? -3.085 2.505 -17.728 1.00 95.19 169 GLN A C 1
ATOM 1230 O O . GLN A 1 169 ? -4.046 1.747 -17.596 1.00 95.19 169 GLN A O 1
ATOM 1235 N N . ILE A 1 170 ? -2.876 3.560 -16.938 1.00 95.12 170 ILE A N 1
ATOM 1236 C CA . ILE A 1 170 ? -3.826 4.052 -15.938 1.00 95.12 170 ILE A CA 1
ATOM 1237 C C . ILE A 1 170 ? -4.200 5.488 -16.293 1.00 95.12 170 ILE A C 1
ATOM 1239 O O . ILE A 1 170 ? -3.331 6.343 -16.465 1.00 95.12 170 ILE A O 1
ATOM 1243 N N . VAL A 1 171 ? -5.498 5.756 -16.384 1.00 91.75 171 VAL A N 1
ATOM 1244 C CA . VAL A 1 171 ? -6.066 7.081 -16.649 1.00 91.75 171 VAL A CA 1
ATOM 1245 C C . VAL A 1 171 ? -6.696 7.608 -15.371 1.00 91.75 171 VAL A C 1
ATOM 1247 O O . VAL A 1 171 ? -7.516 6.924 -14.765 1.00 91.75 171 VAL A O 1
ATOM 1250 N N . ASN A 1 172 ? -6.382 8.838 -14.975 1.00 90.19 172 ASN A N 1
ATOM 1251 C CA . ASN A 1 172 ? -7.129 9.501 -13.917 1.00 90.19 172 ASN A CA 1
ATOM 1252 C C . ASN A 1 172 ? -8.298 10.300 -14.510 1.00 90.19 172 ASN A C 1
ATOM 1254 O O . ASN A 1 172 ? -8.126 11.375 -15.071 1.00 90.19 172 ASN A O 1
ATOM 1258 N N . ASN A 1 173 ? -9.525 9.801 -14.368 1.00 88.12 173 ASN A N 1
ATOM 1259 C CA . ASN A 1 173 ? -10.703 10.452 -14.958 1.00 88.12 173 ASN A CA 1
ATOM 1260 C C . ASN A 1 173 ? -11.188 11.670 -14.149 1.00 88.12 173 ASN A C 1
ATOM 1262 O O . ASN A 1 173 ? -12.226 12.248 -14.470 1.00 88.12 173 ASN A O 1
ATOM 1266 N N . ARG A 1 174 ? -10.478 12.044 -13.077 1.00 85.44 174 ARG A N 1
ATOM 1267 C CA . ARG A 1 174 ? -10.729 13.267 -12.303 1.00 85.44 174 ARG A CA 1
ATOM 1268 C C . ARG A 1 174 ? -9.807 14.420 -12.711 1.00 85.44 174 ARG A C 1
ATOM 1270 O O . ARG A 1 174 ? -9.805 15.451 -12.034 1.00 85.44 174 ARG A O 1
ATOM 1277 N N . ASP A 1 175 ? -9.009 14.241 -13.764 1.00 65.62 175 ASP A N 1
ATOM 1278 C CA . ASP A 1 175 ? -8.072 15.257 -14.232 1.00 65.62 175 ASP A CA 1
ATOM 1279 C C . ASP A 1 175 ? -8.788 16.583 -14.513 1.00 65.62 175 ASP A C 1
ATOM 1281 O O . ASP A 1 175 ? -9.798 16.659 -15.216 1.00 65.62 175 ASP A O 1
ATOM 1285 N N . ASN A 1 176 ? -8.242 17.653 -13.946 1.00 65.50 176 ASN A N 1
ATOM 1286 C CA . ASN A 1 176 ? -8.693 19.018 -14.178 1.00 65.50 176 ASN A CA 1
ATOM 1287 C C . ASN A 1 176 ? -7.462 19.927 -14.368 1.00 65.50 176 ASN A C 1
ATOM 1289 O O . ASN A 1 176 ? -6.336 19.498 -14.104 1.00 65.50 176 ASN A O 1
ATOM 1293 N N . PRO A 1 177 ? -7.626 21.189 -14.806 1.00 56.69 177 PRO A N 1
ATOM 1294 C CA . PRO A 1 177 ? -6.495 22.094 -15.023 1.00 56.69 177 PRO A CA 1
ATOM 1295 C C . PRO A 1 177 ? -5.581 22.297 -13.800 1.00 56.69 177 PRO A C 1
ATOM 1297 O O . PRO A 1 177 ? -4.424 22.663 -13.979 1.00 56.69 177 PRO A O 1
ATOM 1300 N N . SER A 1 178 ? -6.073 22.034 -12.585 1.00 54.03 178 SER A N 1
ATOM 1301 C CA . SER A 1 178 ? -5.343 22.101 -11.311 1.00 54.03 178 SER A CA 1
ATOM 1302 C C . SER A 1 178 ? -4.759 20.751 -10.852 1.00 54.03 178 SER A C 1
ATOM 1304 O O . SER A 1 178 ? -3.918 20.743 -9.960 1.00 54.03 178 SER A O 1
ATOM 1306 N N . ARG A 1 179 ? -5.144 19.621 -11.468 1.00 62.47 179 ARG A N 1
ATOM 1307 C CA . ARG A 1 179 ? -4.662 18.256 -11.184 1.00 62.47 179 ARG A CA 1
ATOM 1308 C C . ARG A 1 179 ? -4.338 17.519 -12.491 1.00 62.47 179 ARG A C 1
ATOM 1310 O O . ARG A 1 179 ? -5.198 16.817 -13.013 1.00 62.47 179 ARG A O 1
ATOM 1317 N N . PRO A 1 180 ? -3.121 17.662 -13.034 1.00 57.41 180 PRO A N 1
ATOM 1318 C CA . PRO A 1 180 ? -2.848 17.265 -14.410 1.00 57.41 180 PRO A CA 1
ATOM 1319 C C . PRO A 1 180 ? -1.873 16.088 -14.544 1.00 57.41 180 PRO A C 1
ATOM 1321 O O . PRO A 1 180 ? -1.163 16.000 -15.545 1.00 57.41 180 PRO A O 1
ATOM 1324 N N . VAL A 1 181 ? -1.821 15.198 -13.548 1.00 59.81 181 VAL A N 1
ATOM 1325 C CA . VAL A 1 181 ? -0.929 14.025 -13.588 1.00 59.81 181 VAL A CA 1
ATOM 1326 C C . VAL A 1 181 ? -1.273 13.118 -14.770 1.00 59.81 181 VAL A C 1
ATOM 1328 O O . VAL A 1 181 ? -0.376 12.499 -15.342 1.00 59.81 181 VAL A O 1
ATOM 1331 N N . GLY A 1 182 ? -2.519 13.143 -15.244 1.00 71.31 182 GLY A N 1
ATOM 1332 C CA . GLY A 1 182 ? -2.808 12.607 -16.555 1.00 71.31 182 GLY A CA 1
ATOM 1333 C C . GLY A 1 182 ? -2.848 11.089 -16.576 1.00 71.31 182 GLY A C 1
ATOM 1334 O O . GLY A 1 182 ? -2.850 10.376 -15.574 1.00 71.31 182 GLY A O 1
ATOM 1335 N N . THR A 1 183 ? -2.826 10.600 -17.802 1.00 87.81 183 THR A N 1
ATOM 1336 C CA . THR A 1 183 ? -2.669 9.194 -18.132 1.00 87.81 183 THR A CA 1
ATOM 1337 C C . THR A 1 183 ? -1.210 8.755 -17.979 1.00 87.81 183 THR A C 1
ATOM 1339 O O . THR A 1 183 ? -0.321 9.349 -18.601 1.00 87.81 183 THR A O 1
ATOM 1342 N N . VAL A 1 184 ? -0.967 7.704 -17.194 1.00 93.94 184 VAL A N 1
ATOM 1343 C CA . VAL A 1 184 ? 0.343 7.062 -17.007 1.00 93.94 184 VAL A CA 1
ATOM 1344 C C . VAL A 1 184 ? 0.411 5.809 -17.866 1.00 93.94 184 VAL A C 1
ATOM 1346 O O . VAL A 1 184 ? -0.485 4.974 -17.812 1.00 93.94 184 VAL A O 1
ATOM 1349 N N . THR A 1 185 ? 1.473 5.676 -18.655 1.00 96.12 185 THR A N 1
ATOM 1350 C CA . THR A 1 185 ? 1.741 4.490 -19.480 1.00 96.12 185 THR A CA 1
ATOM 1351 C C . THR A 1 185 ? 2.930 3.726 -18.919 1.00 96.12 185 THR A C 1
ATOM 1353 O O . THR A 1 185 ? 3.923 4.339 -18.510 1.00 96.12 185 THR A O 1
ATOM 1356 N N . PHE A 1 186 ? 2.823 2.402 -18.935 1.00 97.44 186 PHE A N 1
ATOM 1357 C CA . PHE A 1 186 ? 3.826 1.474 -18.439 1.00 97.44 186 PHE A CA 1
ATOM 1358 C C . PHE A 1 186 ? 4.367 0.622 -19.584 1.00 97.44 186 PHE A C 1
ATOM 1360 O O . PHE A 1 186 ? 3.633 0.216 -20.484 1.00 97.44 186 PHE A O 1
ATOM 1367 N N . ILE A 1 187 ? 5.668 0.355 -19.549 1.00 97.00 187 ILE A N 1
ATOM 1368 C CA . ILE A 1 187 ? 6.320 -0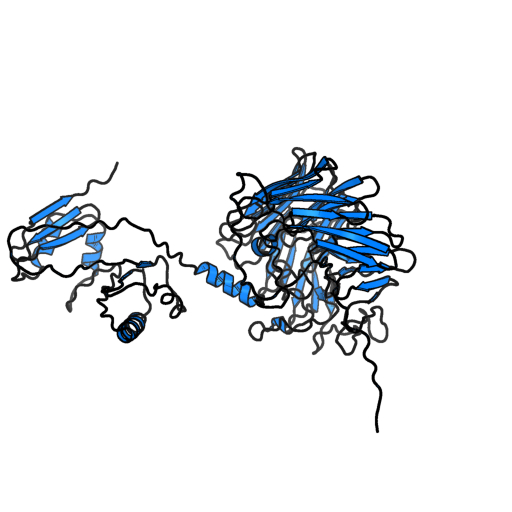.593 -20.456 1.00 97.00 187 ILE A CA 1
ATOM 1369 C C . ILE A 1 187 ? 7.069 -1.600 -19.602 1.00 97.00 187 ILE A C 1
ATOM 1371 O O . ILE A 1 187 ? 7.704 -1.228 -18.613 1.00 97.00 187 ILE A O 1
ATOM 1375 N N . TYR A 1 188 ? 7.024 -2.857 -20.024 1.00 94.81 188 TYR A N 1
ATOM 1376 C CA . TYR A 1 188 ? 7.667 -3.979 -19.359 1.00 94.81 188 TYR A CA 1
ATOM 1377 C C . TYR A 1 188 ? 8.740 -4.580 -20.261 1.00 94.81 188 TYR A C 1
ATOM 1379 O O . TYR A 1 188 ? 8.688 -4.452 -21.487 1.00 94.81 188 TYR A O 1
ATOM 1387 N N . ASP A 1 189 ? 9.737 -5.211 -19.653 1.00 92.88 189 ASP A N 1
ATOM 1388 C CA . ASP A 1 189 ? 10.707 -6.008 -20.392 1.00 92.88 189 ASP A CA 1
ATOM 1389 C C . ASP A 1 189 ? 10.197 -7.434 -20.660 1.00 92.88 189 ASP A C 1
ATOM 1391 O O . ASP A 1 189 ? 9.106 -7.828 -20.254 1.00 92.88 189 ASP A O 1
ATOM 1395 N N . VAL A 1 190 ? 11.011 -8.234 -21.351 1.00 87.38 190 VAL A N 1
ATOM 1396 C CA . VAL A 1 190 ? 10.664 -9.611 -21.745 1.00 87.38 190 VAL A CA 1
ATOM 1397 C C . VAL A 1 190 ? 10.482 -10.581 -20.568 1.00 87.38 190 VAL A C 1
ATOM 1399 O O . VAL A 1 190 ? 10.052 -11.711 -20.783 1.00 87.38 190 VAL A O 1
ATOM 1402 N N . LEU A 1 191 ? 10.829 -10.170 -19.344 1.00 85.81 191 LEU A N 1
ATOM 1403 C CA . LEU A 1 191 ? 10.635 -10.933 -18.109 1.00 85.81 191 LEU A CA 1
ATOM 1404 C C . LEU A 1 191 ? 9.458 -10.389 -17.280 1.00 85.81 191 LEU A C 1
ATOM 1406 O O . LEU A 1 191 ? 9.334 -10.741 -16.107 1.00 85.81 191 LEU A O 1
ATOM 1410 N N . ASN A 1 192 ? 8.607 -9.540 -17.871 1.00 88.19 192 ASN A N 1
ATOM 1411 C CA . ASN A 1 192 ? 7.492 -8.853 -17.213 1.00 88.19 192 ASN A CA 1
ATOM 1412 C C . ASN A 1 192 ? 7.916 -7.957 -16.044 1.00 88.19 192 ASN A C 1
ATOM 1414 O O . ASN A 1 192 ? 7.145 -7.742 -15.110 1.00 88.19 192 ASN A O 1
ATOM 1418 N N . ARG A 1 193 ? 9.134 -7.412 -16.083 1.00 93.44 193 ARG A N 1
ATOM 1419 C CA . ARG A 1 193 ? 9.605 -6.440 -15.090 1.00 93.44 193 ARG A CA 1
ATOM 1420 C C . ARG A 1 193 ? 9.338 -5.036 -15.601 1.00 93.44 193 ARG A C 1
ATOM 1422 O O . ARG A 1 193 ? 9.442 -4.787 -16.803 1.00 93.44 193 ARG A O 1
ATOM 1429 N N . ILE A 1 194 ? 9.008 -4.108 -14.707 1.00 97.25 194 ILE A N 1
ATOM 1430 C CA . ILE A 1 194 ? 8.748 -2.722 -15.096 1.00 97.25 194 ILE A CA 1
ATOM 1431 C C . ILE A 1 194 ? 10.011 -2.098 -15.707 1.00 97.25 194 ILE A C 1
ATOM 1433 O O . ILE A 1 194 ? 11.078 -2.096 -15.098 1.00 97.25 194 ILE A O 1
ATOM 1437 N N . ALA A 1 195 ? 9.891 -1.563 -16.921 1.00 98.00 195 ALA A N 1
ATOM 1438 C CA . ALA A 1 195 ? 10.979 -0.916 -17.650 1.00 98.00 195 ALA A CA 1
ATOM 1439 C C . ALA A 1 195 ? 10.799 0.605 -17.686 1.00 98.00 195 ALA A C 1
ATOM 1441 O O . ALA A 1 195 ? 11.762 1.347 -17.483 1.00 98.00 195 ALA A O 1
ATOM 1442 N N . THR A 1 196 ? 9.574 1.096 -17.896 1.00 98.25 196 THR A N 1
ATOM 1443 C CA . THR A 1 196 ? 9.267 2.532 -17.830 1.00 98.25 196 THR A CA 1
ATOM 1444 C C . THR A 1 196 ? 7.895 2.793 -17.223 1.00 98.25 196 THR A C 1
ATOM 1446 O O . THR A 1 196 ? 6.988 1.969 -17.321 1.00 98.25 196 THR A O 1
ATOM 1449 N N . ALA A 1 197 ? 7.749 3.966 -16.611 1.00 97.81 197 ALA A N 1
ATOM 1450 C CA . ALA A 1 197 ? 6.472 4.525 -16.191 1.00 97.81 197 ALA A CA 1
ATOM 1451 C C . ALA A 1 197 ? 6.514 6.036 -16.401 1.00 97.81 197 ALA A C 1
ATOM 1453 O O . ALA A 1 197 ? 7.436 6.698 -15.920 1.00 97.81 197 ALA A O 1
ATOM 1454 N N . GLN A 1 198 ? 5.563 6.590 -17.148 1.00 95.25 198 GLN A N 1
ATOM 1455 C CA . GLN A 1 198 ? 5.560 8.023 -17.445 1.00 95.25 198 GLN A CA 1
ATOM 1456 C C . GLN A 1 198 ? 4.180 8.546 -17.822 1.00 95.25 198 GLN A C 1
ATOM 1458 O O . GLN A 1 198 ? 3.357 7.827 -18.388 1.00 95.25 198 GLN A O 1
ATOM 1463 N N . THR A 1 199 ? 3.958 9.832 -17.576 1.00 92.94 199 THR A N 1
ATOM 1464 C CA . THR A 1 199 ? 2.767 10.546 -18.044 1.00 92.94 199 THR A CA 1
ATOM 1465 C C . THR A 1 199 ? 2.871 10.860 -19.540 1.00 92.94 199 THR A C 1
ATOM 1467 O O . THR A 1 199 ? 3.970 10.935 -20.096 1.00 92.94 199 THR A O 1
ATOM 1470 N N . GLY A 1 200 ? 1.742 11.070 -20.222 1.00 85.25 200 GLY A N 1
ATOM 1471 C CA . GLY A 1 200 ? 1.722 11.355 -21.667 1.00 85.25 200 GLY A CA 1
ATOM 1472 C C . GLY A 1 200 ? 2.236 12.747 -22.079 1.00 85.25 200 GLY A C 1
ATOM 1473 O O . GLY A 1 200 ? 2.861 12.883 -23.129 1.00 85.25 200 GLY A O 1
ATOM 1474 N N . GLY A 1 201 ? 2.024 13.784 -21.262 1.00 83.44 201 GLY A N 1
ATOM 1475 C CA . GLY A 1 201 ? 2.322 15.178 -21.621 1.00 83.44 201 GLY A CA 1
ATOM 1476 C C . GLY A 1 201 ? 3.805 15.564 -21.543 1.00 83.44 201 GLY A C 1
ATOM 1477 O O . GLY A 1 201 ? 4.661 14.750 -21.207 1.00 83.44 201 GLY A O 1
ATOM 1478 N N . THR A 1 202 ? 4.122 16.823 -21.854 1.00 87.44 202 THR A N 1
ATOM 1479 C CA . THR A 1 202 ? 5.490 17.394 -21.804 1.00 87.44 202 THR A CA 1
ATOM 1480 C C . THR A 1 202 ? 5.591 18.656 -20.944 1.00 87.44 202 THR A C 1
ATOM 1482 O O . THR A 1 202 ? 6.640 19.286 -20.874 1.00 87.44 202 THR A O 1
ATOM 1485 N N . ASP A 1 203 ? 4.490 19.054 -20.314 1.00 86.50 203 ASP A N 1
ATOM 1486 C CA . ASP A 1 203 ? 4.418 20.233 -19.460 1.00 86.50 203 ASP A CA 1
ATOM 1487 C C . ASP A 1 203 ? 5.107 19.948 -18.118 1.00 86.50 203 ASP A C 1
ATOM 1489 O O . ASP A 1 203 ? 4.626 19.127 -17.333 1.00 86.50 203 ASP A O 1
ATOM 1493 N N . CYS A 1 204 ? 6.241 20.605 -17.885 1.00 89.94 204 CYS A N 1
ATOM 1494 C CA . CYS A 1 204 ? 7.045 20.470 -16.671 1.00 89.94 204 CYS A CA 1
ATOM 1495 C C . CYS A 1 204 ? 6.780 21.585 -15.649 1.00 89.94 204 CYS A C 1
ATOM 1497 O O . CYS A 1 204 ? 7.587 21.783 -14.742 1.00 89.94 204 CYS A O 1
ATOM 1499 N N . THR A 1 205 ? 5.683 22.336 -15.787 1.00 87.88 205 THR A N 1
ATOM 1500 C CA . THR A 1 205 ? 5.297 23.328 -14.778 1.00 87.88 205 THR A CA 1
ATOM 1501 C C . THR A 1 205 ? 5.006 22.654 -13.438 1.00 87.88 205 THR A C 1
ATOM 1503 O O . THR A 1 205 ? 4.425 21.567 -13.372 1.00 87.88 205 THR A O 1
ATOM 1506 N N . VAL A 1 206 ? 5.456 23.291 -12.356 1.00 84.69 206 VAL A N 1
ATOM 1507 C CA . VAL A 1 206 ? 5.154 22.870 -10.985 1.00 84.69 206 VAL A CA 1
ATOM 1508 C C . VAL A 1 206 ? 3.720 23.278 -10.663 1.00 84.69 206 VAL A C 1
ATOM 1510 O O . VAL A 1 206 ? 3.360 24.438 -10.850 1.00 84.69 206 VAL A O 1
ATOM 1513 N N . MET A 1 207 ? 2.914 22.329 -10.188 1.00 77.12 207 MET A N 1
ATOM 1514 C CA . MET A 1 207 ? 1.494 22.542 -9.889 1.00 77.12 207 MET A CA 1
ATOM 1515 C C . MET A 1 207 ? 1.266 22.769 -8.394 1.00 77.12 207 MET A C 1
ATOM 1517 O O . MET A 1 207 ? 0.748 23.805 -7.990 1.00 77.12 207 MET A O 1
ATOM 1521 N N . GLN A 1 208 ? 1.669 21.799 -7.570 1.00 78.50 208 GLN A N 1
ATOM 1522 C CA . GLN A 1 208 ? 1.421 21.782 -6.129 1.00 78.50 208 GLN A CA 1
ATOM 1523 C C . GLN A 1 208 ? 2.469 20.910 -5.433 1.00 78.50 208 GLN A C 1
ATOM 1525 O O . GLN A 1 208 ? 2.967 19.957 -6.029 1.00 78.50 208 GLN A O 1
ATOM 1530 N N . ASN A 1 209 ? 2.830 21.252 -4.192 1.00 82.38 209 ASN A N 1
ATOM 1531 C CA . ASN A 1 209 ? 3.772 20.490 -3.357 1.00 82.38 209 ASN A CA 1
ATOM 1532 C C . ASN A 1 209 ? 5.114 20.160 -4.044 1.00 82.38 209 ASN A C 1
ATOM 1534 O O . ASN A 1 209 ? 5.705 19.111 -3.815 1.00 82.38 209 ASN A O 1
ATOM 1538 N N . GLY A 1 210 ? 5.592 21.044 -4.928 1.00 84.94 210 GLY A N 1
ATOM 1539 C CA . GLY A 1 210 ? 6.834 20.833 -5.680 1.00 84.94 210 GLY A CA 1
ATOM 1540 C C . GLY A 1 210 ? 6.744 19.779 -6.792 1.00 84.94 210 GLY A C 1
ATOM 1541 O O . GLY A 1 210 ? 7.741 19.526 -7.464 1.00 84.94 210 GLY A O 1
ATOM 1542 N N . LEU A 1 211 ? 5.568 19.190 -7.031 1.00 87.38 211 LEU A N 1
ATOM 1543 C CA . LEU A 1 211 ? 5.351 18.224 -8.101 1.00 87.38 211 LEU A CA 1
ATOM 1544 C C . LEU A 1 211 ? 5.163 18.934 -9.437 1.00 87.38 211 LEU A C 1
ATOM 1546 O O . LEU A 1 211 ? 4.356 19.861 -9.571 1.00 87.38 211 LEU A O 1
ATOM 1550 N N . THR A 1 212 ? 5.877 18.450 -10.451 1.00 88.56 212 THR A N 1
ATOM 1551 C CA . THR A 1 212 ? 5.608 18.852 -11.829 1.00 88.56 212 THR A CA 1
ATOM 1552 C C . THR A 1 212 ? 4.394 18.109 -12.380 1.00 88.56 212 THR A C 1
ATOM 1554 O O . THR A 1 212 ? 4.050 16.999 -11.953 1.00 88.56 212 THR A O 1
ATOM 1557 N N . LYS A 1 213 ? 3.722 18.759 -13.331 1.00 84.56 213 LYS A N 1
ATOM 1558 C CA . LYS A 1 213 ? 2.531 18.252 -14.012 1.00 84.56 213 LYS A CA 1
ATOM 1559 C C . LYS A 1 213 ? 2.762 16.895 -14.675 1.00 84.56 213 LYS A C 1
ATOM 1561 O O . LYS A 1 213 ? 1.945 15.997 -14.515 1.00 84.56 213 LYS A O 1
ATOM 1566 N N . ASN A 1 214 ? 3.880 16.735 -15.376 1.00 89.62 214 ASN A N 1
ATOM 1567 C CA . ASN A 1 214 ? 4.274 15.474 -15.995 1.00 89.62 214 ASN A CA 1
ATOM 1568 C C . ASN A 1 214 ? 5.473 14.855 -15.289 1.00 89.62 214 ASN A C 1
ATOM 1570 O O . ASN A 1 214 ? 6.296 15.569 -14.745 1.00 89.62 214 ASN A O 1
ATOM 1574 N N . TRP A 1 215 ? 5.614 13.538 -15.338 1.00 93.69 215 TRP A N 1
ATOM 1575 C CA . TRP A 1 215 ? 6.768 12.844 -14.770 1.00 93.69 215 TRP A CA 1
ATOM 1576 C C . TRP A 1 215 ? 7.106 11.606 -15.589 1.00 93.69 215 TRP A C 1
ATOM 1578 O O . TRP A 1 215 ? 6.284 11.116 -16.368 1.00 93.69 215 TRP A O 1
ATOM 1588 N N . GLY A 1 216 ? 8.322 11.094 -15.427 1.00 95.81 216 GLY A N 1
ATOM 1589 C CA . GLY A 1 216 ? 8.706 9.839 -16.058 1.00 95.81 216 GLY A CA 1
ATOM 1590 C C . GLY A 1 216 ? 9.957 9.225 -15.465 1.00 95.81 216 GLY A C 1
ATOM 1591 O O . GLY A 1 216 ? 10.930 9.927 -15.184 1.00 95.81 216 GLY A O 1
ATOM 1592 N N . ASN A 1 217 ? 9.925 7.903 -15.322 1.00 97.00 217 ASN A N 1
ATOM 1593 C CA . ASN A 1 217 ? 11.064 7.079 -14.964 1.00 97.00 217 ASN A CA 1
ATOM 1594 C C . ASN A 1 217 ? 11.319 5.977 -15.995 1.00 97.00 217 ASN A C 1
ATOM 1596 O O . ASN A 1 217 ? 10.392 5.360 -16.523 1.00 97.00 217 ASN A O 1
ATOM 1600 N N . SER A 1 218 ? 12.600 5.670 -16.197 1.00 97.62 218 SER A N 1
ATOM 1601 C CA . SER A 1 218 ? 13.050 4.367 -16.690 1.00 97.62 218 SER A CA 1
ATOM 1602 C C . SER A 1 218 ? 13.771 3.613 -15.580 1.00 97.62 218 SER A C 1
ATOM 1604 O O . SER A 1 218 ? 14.581 4.207 -14.860 1.00 97.62 218 SER A O 1
ATOM 1606 N N . TYR A 1 219 ? 13.524 2.313 -15.489 1.00 98.00 219 TYR A N 1
ATOM 1607 C CA . TYR A 1 219 ? 14.081 1.428 -14.477 1.00 98.00 219 TYR A CA 1
ATOM 1608 C C . TYR A 1 219 ? 15.182 0.563 -15.082 1.00 98.00 219 TYR A C 1
ATOM 1610 O O . TYR A 1 219 ? 15.001 -0.064 -16.124 1.00 98.00 219 TYR A O 1
ATOM 1618 N N . GLN A 1 220 ? 16.339 0.543 -14.427 1.00 96.38 220 GLN A N 1
ATOM 1619 C CA . GLN A 1 220 ? 17.448 -0.337 -14.773 1.00 96.38 220 GLN A CA 1
ATOM 1620 C C . GLN A 1 220 ? 17.460 -1.490 -13.782 1.00 96.38 220 GLN A C 1
ATOM 1622 O O . GLN A 1 220 ? 17.728 -1.280 -12.598 1.00 96.38 220 GLN A O 1
ATOM 1627 N N . ILE A 1 221 ? 17.155 -2.689 -14.273 1.00 95.38 221 ILE A N 1
ATOM 1628 C CA . ILE A 1 221 ? 17.097 -3.907 -13.470 1.00 95.38 221 ILE A CA 1
ATOM 1629 C C . ILE A 1 221 ? 18.129 -4.884 -14.016 1.00 95.38 221 ILE A C 1
ATOM 1631 O O . ILE A 1 221 ? 18.079 -5.274 -15.187 1.00 95.38 221 ILE A O 1
ATOM 1635 N N . ASP A 1 222 ? 19.075 -5.278 -13.170 1.00 93.62 222 ASP A N 1
ATOM 1636 C CA . ASP A 1 222 ? 20.137 -6.190 -13.577 1.00 93.62 222 ASP A CA 1
ATOM 1637 C C . ASP A 1 222 ? 19.629 -7.633 -13.782 1.00 93.62 222 ASP A C 1
ATOM 1639 O O . ASP A 1 222 ? 18.447 -7.961 -13.622 1.00 93.62 222 ASP A O 1
ATOM 1643 N N . ARG A 1 223 ? 20.539 -8.529 -14.177 1.00 90.75 223 ARG A N 1
ATOM 1644 C CA . ARG A 1 223 ? 20.210 -9.941 -14.434 1.00 90.75 223 ARG A CA 1
ATOM 1645 C C . ARG A 1 223 ? 19.821 -10.725 -13.172 1.00 90.75 223 ARG A C 1
ATOM 1647 O O . ARG A 1 223 ? 19.311 -11.830 -13.300 1.00 90.75 223 ARG A O 1
ATOM 1654 N N . TRP A 1 224 ? 20.100 -10.183 -11.988 1.00 90.88 224 TRP A N 1
ATOM 1655 C CA . TRP A 1 224 ? 19.774 -10.776 -10.691 1.00 90.88 224 TRP A CA 1
ATOM 1656 C C . TRP A 1 224 ? 18.534 -10.122 -10.071 1.00 90.88 224 TRP A C 1
ATOM 1658 O O . TRP A 1 224 ? 18.190 -10.420 -8.934 1.00 90.88 224 TRP A O 1
ATOM 1668 N N . GLY A 1 225 ? 17.853 -9.229 -10.795 1.00 92.44 225 GLY A N 1
ATOM 1669 C CA . GLY A 1 225 ? 16.631 -8.585 -10.329 1.00 92.44 225 GLY A CA 1
ATOM 1670 C C . GLY A 1 225 ? 16.858 -7.424 -9.360 1.00 92.44 225 GLY A C 1
ATOM 1671 O O . GLY A 1 225 ? 15.902 -7.007 -8.713 1.00 92.44 225 GLY A O 1
ATOM 1672 N N . ASN A 1 226 ? 18.077 -6.887 -9.238 1.00 95.50 226 ASN A N 1
ATOM 1673 C CA . ASN A 1 226 ? 18.298 -5.671 -8.454 1.00 95.50 226 ASN A CA 1
ATOM 1674 C C . ASN A 1 226 ? 17.883 -4.442 -9.271 1.00 95.50 226 ASN A C 1
ATOM 1676 O O . ASN A 1 226 ? 18.340 -4.272 -10.404 1.00 95.50 226 ASN A O 1
ATOM 1680 N N . VAL A 1 227 ? 17.081 -3.552 -8.681 1.00 96.19 227 VAL A N 1
ATOM 1681 C CA . VAL A 1 227 ? 16.848 -2.207 -9.225 1.00 96.19 227 VAL A CA 1
ATOM 1682 C C . VAL A 1 227 ? 18.122 -1.390 -9.016 1.00 96.19 227 VAL A C 1
ATOM 1684 O O . VAL A 1 227 ? 18.398 -0.906 -7.922 1.00 96.19 227 VAL A O 1
ATOM 1687 N N . THR A 1 228 ? 18.934 -1.262 -10.062 1.00 95.56 228 THR A N 1
ATOM 1688 C CA . THR A 1 228 ? 20.216 -0.543 -10.008 1.00 95.56 228 THR A CA 1
ATOM 1689 C C . THR A 1 228 ? 20.109 0.914 -10.436 1.00 95.56 228 THR A C 1
ATOM 1691 O O . THR A 1 228 ? 21.045 1.695 -10.253 1.00 95.56 228 THR A O 1
ATOM 1694 N N . GLY A 1 229 ? 18.977 1.301 -11.027 1.00 95.88 229 GLY A N 1
ATOM 1695 C CA . GLY A 1 229 ? 18.749 2.682 -11.412 1.00 95.88 229 GLY A CA 1
ATOM 1696 C C . GLY A 1 229 ? 17.283 3.039 -11.605 1.00 95.88 229 GLY A C 1
ATOM 1697 O O . GLY A 1 229 ? 16.503 2.252 -12.139 1.00 95.88 229 GLY A O 1
ATOM 1698 N N . LYS A 1 230 ? 16.945 4.262 -11.204 1.00 97.62 230 LYS A N 1
ATOM 1699 C CA . LYS A 1 230 ? 15.699 4.956 -11.528 1.00 97.62 230 LYS A CA 1
ATOM 1700 C C . LYS A 1 230 ? 16.117 6.255 -12.193 1.00 97.62 230 LYS A C 1
ATOM 1702 O O . LYS A 1 230 ? 16.623 7.145 -11.524 1.00 97.62 230 LYS A O 1
ATOM 1707 N N . THR A 1 231 ? 16.005 6.348 -13.508 1.00 97.44 231 THR A N 1
ATOM 1708 C CA . THR A 1 231 ? 16.430 7.548 -14.239 1.00 97.44 231 THR A CA 1
ATOM 1709 C C . THR A 1 231 ? 15.213 8.394 -14.542 1.00 97.44 231 THR A C 1
ATOM 1711 O O . THR A 1 231 ? 14.212 7.869 -15.027 1.00 97.44 231 THR A O 1
ATOM 1714 N N . VAL A 1 232 ? 15.286 9.692 -14.262 1.00 96.88 232 VAL A N 1
ATOM 1715 C CA . VAL A 1 232 ? 14.241 10.642 -14.653 1.00 96.88 232 VAL A CA 1
ATOM 1716 C C . VAL A 1 232 ? 14.266 10.792 -16.174 1.00 96.88 232 VAL A C 1
ATOM 1718 O O . VAL A 1 232 ? 15.258 11.245 -16.739 1.00 96.88 232 VAL A O 1
ATOM 1721 N N . THR A 1 233 ? 13.183 10.408 -16.843 1.00 95.56 233 THR A N 1
ATOM 1722 C CA . THR A 1 233 ? 13.032 10.516 -18.305 1.00 95.56 233 THR A CA 1
ATOM 1723 C C . THR A 1 233 ? 12.189 11.714 -18.719 1.00 95.56 233 THR A C 1
ATOM 1725 O O . THR A 1 233 ? 12.206 12.108 -19.886 1.00 95.56 233 THR A O 1
ATOM 1728 N N . LYS A 1 234 ? 11.443 12.307 -17.780 1.00 93.00 234 LYS A N 1
ATOM 1729 C CA . LYS A 1 234 ? 10.535 13.419 -18.054 1.00 93.00 234 LYS A CA 1
ATOM 1730 C C . LYS A 1 234 ? 10.329 14.288 -16.817 1.00 93.00 234 LYS A C 1
ATOM 1732 O O . LYS A 1 234 ? 9.941 13.770 -15.777 1.00 93.00 234 LYS A O 1
ATOM 1737 N N . CYS A 1 235 ? 10.542 15.597 -16.976 1.00 93.00 235 CYS A N 1
ATOM 1738 C CA . CYS A 1 235 ? 10.341 16.665 -15.987 1.00 93.00 235 CYS A CA 1
ATOM 1739 C C . CYS A 1 235 ? 10.964 16.391 -14.604 1.00 93.00 235 CYS A C 1
ATOM 1741 O O . CYS A 1 235 ? 12.069 16.847 -14.331 1.00 93.00 235 CYS A O 1
ATOM 1743 N N . SER A 1 236 ? 10.273 15.643 -13.746 1.00 91.81 236 SER A N 1
ATOM 1744 C CA . SER A 1 236 ? 10.740 15.194 -12.433 1.00 91.81 236 SER A CA 1
ATOM 1745 C C . SER A 1 236 ? 10.321 13.749 -12.206 1.00 91.81 236 SER A C 1
ATOM 1747 O O . SER A 1 236 ? 9.245 13.385 -12.660 1.00 91.81 236 SER A O 1
ATOM 1749 N N . ALA A 1 237 ? 11.093 12.963 -11.461 1.00 93.94 237 ALA A N 1
ATOM 1750 C CA . ALA A 1 237 ? 10.667 11.673 -10.919 1.00 93.94 237 ALA A CA 1
ATOM 1751 C C . ALA A 1 237 ? 11.640 11.223 -9.810 1.00 93.94 237 ALA A C 1
ATOM 1753 O O . ALA A 1 237 ? 12.539 11.985 -9.445 1.00 93.94 237 ALA A O 1
ATOM 1754 N N . GLU A 1 238 ? 11.494 10.003 -9.286 1.00 94.00 238 GLU A N 1
ATOM 1755 C CA . GLU A 1 238 ? 12.496 9.429 -8.376 1.00 94.00 238 GLU A CA 1
ATOM 1756 C C . GLU A 1 238 ? 13.841 9.239 -9.086 1.00 94.00 238 GLU A C 1
ATOM 1758 O O . GLU A 1 238 ? 13.890 9.022 -10.301 1.00 94.00 238 GLU A O 1
ATOM 1763 N N . ASN A 1 239 ? 14.936 9.270 -8.322 1.00 94.19 239 ASN A N 1
ATOM 1764 C CA . ASN A 1 239 ? 16.269 9.005 -8.844 1.00 94.19 239 ASN A CA 1
ATOM 1765 C C . ASN A 1 239 ? 17.007 7.970 -7.993 1.00 94.19 239 ASN A C 1
ATOM 1767 O O . ASN A 1 239 ? 17.008 8.049 -6.768 1.00 94.19 239 ASN A O 1
ATOM 1771 N N . LEU A 1 240 ? 17.671 7.033 -8.660 1.00 94.69 240 LEU A N 1
ATOM 1772 C CA . LEU A 1 240 ? 18.565 6.055 -8.053 1.00 94.69 240 LEU A CA 1
ATOM 1773 C C . LEU A 1 240 ? 19.674 5.740 -9.053 1.00 94.69 240 LEU A C 1
ATOM 1775 O O . LEU A 1 240 ? 19.417 5.564 -10.244 1.00 94.69 240 LEU A O 1
ATOM 1779 N N . THR A 1 241 ? 20.911 5.642 -8.581 1.00 93.88 241 THR A N 1
ATOM 1780 C CA . THR A 1 241 ? 22.044 5.131 -9.362 1.00 93.88 241 THR A CA 1
ATOM 1781 C C . THR A 1 241 ? 22.938 4.349 -8.419 1.00 93.88 241 THR A C 1
ATOM 1783 O O . THR A 1 241 ? 23.781 4.922 -7.731 1.00 93.88 241 THR A O 1
ATOM 1786 N N . ALA A 1 242 ? 22.702 3.044 -8.331 1.00 90.12 242 ALA A N 1
ATOM 1787 C CA . ALA A 1 242 ? 23.327 2.216 -7.317 1.00 90.12 242 ALA A CA 1
ATOM 1788 C C . ALA A 1 242 ? 23.529 0.783 -7.829 1.00 90.12 242 ALA A C 1
ATOM 1790 O O . ALA A 1 242 ? 22.596 -0.007 -7.935 1.00 90.12 242 ALA A O 1
ATOM 1791 N N . ALA A 1 243 ? 24.770 0.435 -8.170 1.00 94.12 243 ALA A N 1
ATOM 1792 C CA . ALA A 1 243 ? 25.111 -0.936 -8.540 1.00 94.12 243 ALA A CA 1
ATOM 1793 C C . ALA A 1 243 ? 24.989 -1.874 -7.327 1.00 94.12 243 ALA A C 1
ATOM 1795 O O . ALA A 1 243 ? 25.213 -1.450 -6.194 1.00 94.12 243 ALA A O 1
ATOM 1796 N N . SER A 1 244 ? 24.694 -3.152 -7.571 1.00 94.94 244 SER A N 1
ATOM 1797 C CA . SER A 1 244 ? 24.685 -4.190 -6.532 1.00 94.94 244 SER A CA 1
ATOM 1798 C C . SER A 1 244 ? 25.937 -5.071 -6.597 1.00 94.94 244 SER A C 1
ATOM 1800 O O . SER A 1 244 ? 26.552 -5.219 -7.656 1.00 94.94 244 SER A O 1
ATOM 1802 N N . ASN A 1 245 ? 26.337 -5.645 -5.462 1.00 94.56 245 ASN A N 1
ATOM 1803 C CA . ASN A 1 245 ? 27.405 -6.642 -5.381 1.00 94.56 245 ASN A CA 1
ATOM 1804 C C . ASN A 1 245 ? 26.877 -8.069 -5.637 1.00 94.56 245 ASN A C 1
ATOM 1806 O O . ASN A 1 245 ? 25.694 -8.295 -5.877 1.00 94.56 245 ASN A O 1
ATOM 1810 N N . ASN A 1 246 ? 27.763 -9.063 -5.539 1.00 93.38 246 ASN A N 1
ATOM 1811 C CA . ASN A 1 246 ? 27.431 -10.482 -5.713 1.00 93.38 246 ASN A CA 1
ATOM 1812 C C . ASN A 1 246 ? 26.557 -11.088 -4.594 1.00 93.38 246 ASN A C 1
ATOM 1814 O O . ASN A 1 246 ? 26.191 -12.256 -4.690 1.00 93.38 246 ASN A O 1
ATOM 1818 N N . LYS A 1 247 ? 26.237 -10.320 -3.548 1.00 94.88 247 LYS A N 1
ATOM 1819 C CA . LYS A 1 247 ? 25.278 -10.667 -2.492 1.00 94.88 247 LYS A CA 1
ATOM 1820 C C . LYS A 1 247 ? 23.939 -9.944 -2.674 1.00 94.88 247 LYS A C 1
ATOM 1822 O O . LYS A 1 247 ? 23.147 -9.909 -1.740 1.00 94.88 247 LYS A O 1
ATOM 1827 N N . ASN A 1 248 ? 23.699 -9.335 -3.841 1.00 95.38 248 ASN A N 1
ATOM 1828 C CA . ASN A 1 248 ? 22.524 -8.504 -4.117 1.00 95.38 248 ASN A CA 1
ATOM 1829 C C . ASN A 1 248 ? 22.381 -7.313 -3.156 1.00 95.38 248 ASN A C 1
ATOM 1831 O O . ASN A 1 248 ? 21.274 -6.843 -2.919 1.00 95.38 248 ASN A O 1
ATOM 1835 N N . GLN A 1 249 ? 23.487 -6.809 -2.602 1.00 95.94 249 GLN A N 1
ATOM 1836 C CA . GLN A 1 249 ? 23.509 -5.636 -1.726 1.00 95.94 249 GLN A CA 1
ATOM 1837 C C . GLN A 1 249 ? 23.948 -4.403 -2.512 1.00 95.94 249 GLN A C 1
ATOM 1839 O O . GLN A 1 249 ? 24.861 -4.488 -3.335 1.00 95.94 249 GLN A O 1
ATOM 1844 N N . ILE A 1 250 ? 23.345 -3.249 -2.226 1.00 95.06 250 ILE A N 1
ATOM 1845 C CA . ILE A 1 250 ? 23.719 -1.983 -2.866 1.00 95.06 250 ILE A CA 1
ATOM 1846 C C . ILE A 1 250 ? 25.151 -1.581 -2.479 1.00 95.06 250 ILE A C 1
ATOM 1848 O O . ILE A 1 250 ? 25.500 -1.516 -1.300 1.00 95.06 250 ILE A O 1
ATOM 1852 N N . ASN A 1 251 ? 25.981 -1.277 -3.477 1.00 94.69 251 ASN A N 1
ATOM 1853 C CA . ASN A 1 251 ? 27.361 -0.845 -3.281 1.00 94.69 251 ASN A CA 1
ATOM 1854 C C . ASN A 1 251 ? 27.435 0.501 -2.556 1.00 94.69 251 ASN A C 1
ATOM 1856 O O . ASN A 1 251 ? 26.718 1.443 -2.883 1.00 94.69 251 ASN A O 1
ATOM 1860 N N . GLY A 1 252 ? 28.366 0.606 -1.607 1.00 92.50 252 GLY A N 1
ATOM 1861 C CA . GLY A 1 252 ? 28.569 1.824 -0.820 1.00 92.50 252 GLY A CA 1
ATOM 1862 C C . GLY A 1 252 ? 27.593 1.989 0.344 1.00 92.50 252 GLY A C 1
ATOM 1863 O O . GLY A 1 252 ? 27.720 2.966 1.073 1.00 92.50 252 GLY A O 1
ATOM 1864 N N . TYR A 1 253 ? 26.659 1.056 0.546 1.00 95.31 253 TYR A N 1
ATOM 1865 C CA . TYR A 1 253 ? 25.811 0.995 1.739 1.00 95.31 253 TYR A CA 1
ATOM 1866 C C . TYR A 1 253 ? 26.377 -0.002 2.753 1.00 95.31 253 TYR A C 1
ATOM 1868 O O . TYR A 1 253 ? 27.155 -0.893 2.399 1.00 95.31 253 TYR A O 1
ATOM 1876 N N . CYS A 1 254 ? 26.013 0.162 4.022 1.00 96.06 254 CYS A N 1
ATOM 1877 C CA . CYS A 1 254 ? 26.513 -0.669 5.108 1.00 96.06 254 CYS A CA 1
ATOM 1878 C C . CYS A 1 254 ? 25.536 -1.803 5.415 1.00 96.06 254 CYS A C 1
ATOM 1880 O O . CYS A 1 254 ? 24.348 -1.547 5.576 1.00 96.06 254 CYS A O 1
ATOM 1882 N N . TYR A 1 255 ? 26.028 -3.037 5.530 1.00 97.69 255 TYR A N 1
ATOM 1883 C CA . TYR A 1 255 ? 25.221 -4.217 5.856 1.00 97.69 255 TYR A CA 1
ATOM 1884 C C . TYR A 1 255 ? 25.881 -5.022 6.972 1.00 97.69 255 TYR A C 1
ATOM 1886 O O . TYR A 1 255 ? 27.110 -5.029 7.088 1.00 97.69 255 TYR A O 1
ATOM 1894 N N . ASP A 1 256 ? 25.076 -5.721 7.766 1.00 96.75 256 ASP A N 1
ATOM 1895 C CA . ASP A 1 256 ? 25.581 -6.727 8.698 1.00 96.75 256 ASP A CA 1
ATOM 1896 C C . ASP A 1 256 ? 25.846 -8.082 8.010 1.00 96.75 256 ASP A C 1
ATOM 1898 O O . ASP A 1 256 ? 25.729 -8.241 6.790 1.00 96.75 256 ASP A O 1
ATOM 1902 N N . ALA A 1 257 ? 26.245 -9.078 8.805 1.00 95.31 257 ALA A N 1
ATOM 1903 C CA . ALA A 1 257 ? 26.530 -10.425 8.318 1.00 95.31 257 ALA A CA 1
ATOM 1904 C C . ALA A 1 257 ? 25.275 -11.207 7.887 1.00 95.31 257 ALA A C 1
ATOM 1906 O O . ALA A 1 257 ? 25.399 -12.101 7.050 1.00 95.31 257 ALA A O 1
ATOM 1907 N N . ALA A 1 258 ? 24.100 -10.878 8.437 1.00 95.44 258 ALA A N 1
ATOM 1908 C CA . ALA A 1 258 ? 22.816 -11.469 8.058 1.00 95.44 258 ALA A CA 1
ATOM 1909 C C . ALA A 1 258 ? 22.248 -10.840 6.773 1.00 95.44 258 ALA A C 1
ATOM 1911 O O . ALA A 1 258 ? 21.355 -11.404 6.148 1.00 95.44 258 ALA A O 1
ATOM 1912 N N . GLY A 1 259 ? 22.805 -9.706 6.342 1.00 96.62 259 GLY A N 1
ATOM 1913 C CA . GLY A 1 259 ? 22.371 -8.984 5.157 1.00 96.62 259 GLY A CA 1
ATOM 1914 C C . GLY A 1 259 ? 21.350 -7.888 5.453 1.00 96.62 259 GLY A C 1
ATOM 1915 O O . GLY A 1 259 ? 20.736 -7.384 4.514 1.00 96.62 259 GLY A O 1
ATOM 1916 N N . ASN A 1 260 ? 21.181 -7.471 6.706 1.00 98.00 260 ASN A N 1
ATOM 1917 C CA . ASN A 1 260 ? 20.360 -6.310 7.027 1.00 98.00 260 ASN A CA 1
ATOM 1918 C C . ASN A 1 260 ? 21.120 -5.032 6.669 1.00 98.00 260 ASN A C 1
ATOM 1920 O O . ASN A 1 260 ? 22.299 -4.884 7.001 1.00 98.00 260 ASN A O 1
ATOM 1924 N N . LEU A 1 261 ? 20.453 -4.096 5.998 1.00 97.88 261 LEU A N 1
ATOM 1925 C CA . LEU A 1 261 ? 20.990 -2.768 5.725 1.00 97.88 261 LEU A CA 1
ATOM 1926 C C . LEU A 1 261 ? 21.146 -2.022 7.053 1.00 97.88 261 LEU A C 1
ATOM 1928 O O . LEU A 1 261 ? 20.165 -1.738 7.721 1.00 97.88 261 LEU A O 1
ATOM 1932 N N . LEU A 1 262 ? 22.359 -1.664 7.448 1.00 97.62 262 LEU A N 1
ATOM 1933 C CA . LEU A 1 262 ? 22.614 -0.879 8.659 1.00 97.62 262 LEU A CA 1
ATOM 1934 C C . LEU A 1 262 ? 22.468 0.627 8.419 1.00 97.62 262 LEU A C 1
ATOM 1936 O O . LEU A 1 262 ? 22.376 1.397 9.370 1.00 97.62 262 LEU A O 1
ATOM 1940 N N . GLY A 1 263 ? 22.441 1.057 7.161 1.00 94.69 263 GLY A N 1
ATOM 1941 C CA . GLY A 1 263 ? 22.117 2.421 6.760 1.00 94.69 263 GLY A CA 1
ATOM 1942 C C . GLY A 1 263 ? 22.480 2.681 5.296 1.00 94.69 263 GLY A C 1
ATOM 1943 O O . GLY A 1 263 ? 23.387 2.028 4.767 1.00 94.69 263 GLY A O 1
ATOM 1944 N N . PRO A 1 264 ? 21.831 3.656 4.633 1.00 92.50 264 PRO A N 1
ATOM 1945 C CA . PRO A 1 264 ? 22.070 4.000 3.227 1.00 92.50 264 PRO A CA 1
ATOM 1946 C C . PRO A 1 264 ? 23.365 4.817 3.029 1.00 92.50 264 PRO A C 1
ATOM 1948 O O . PRO A 1 264 ? 23.433 5.746 2.228 1.00 92.50 264 PRO A O 1
ATOM 1951 N N . THR A 1 265 ? 24.407 4.504 3.801 1.00 91.88 265 THR A N 1
ATOM 1952 C CA . THR A 1 265 ? 25.734 5.131 3.748 1.00 91.88 265 THR A CA 1
ATOM 1953 C C . THR A 1 265 ? 26.815 4.079 3.977 1.00 91.88 265 THR A C 1
ATOM 1955 O O . THR A 1 265 ? 26.530 2.982 4.456 1.00 91.88 265 THR A O 1
ATOM 1958 N N . ALA A 1 266 ? 28.062 4.393 3.629 1.00 92.56 266 ALA A N 1
ATOM 1959 C CA . ALA A 1 266 ? 29.161 3.448 3.779 1.00 92.56 266 ALA A CA 1
ATOM 1960 C C . ALA A 1 266 ? 29.471 3.172 5.258 1.00 92.56 266 ALA A C 1
ATOM 1962 O O . ALA A 1 266 ? 29.416 4.074 6.101 1.00 92.56 266 ALA A O 1
ATOM 1963 N N . CYS A 1 267 ? 29.867 1.933 5.564 1.00 91.81 267 CYS A N 1
ATOM 1964 C CA . CYS A 1 267 ? 30.340 1.579 6.900 1.00 91.81 267 CYS A CA 1
ATOM 1965 C C . CYS A 1 267 ? 31.529 2.472 7.322 1.00 91.81 267 CYS A C 1
ATOM 1967 O O . CYS A 1 267 ? 32.356 2.819 6.474 1.00 91.81 267 CYS A O 1
ATOM 1969 N N . PRO A 1 268 ? 31.660 2.816 8.618 1.00 92.19 268 PRO A N 1
ATOM 1970 C CA . PRO A 1 268 ? 30.908 2.295 9.767 1.00 92.19 268 PRO A CA 1
ATOM 1971 C C . PRO A 1 268 ? 29.663 3.121 10.153 1.00 92.19 268 PRO A C 1
ATOM 1973 O O . PRO A 1 268 ? 29.154 2.960 11.260 1.00 92.19 268 PRO A O 1
ATOM 1976 N N . ASN A 1 269 ? 29.174 4.016 9.286 1.00 90.00 269 ASN A N 1
ATOM 1977 C CA . ASN A 1 269 ? 28.011 4.848 9.599 1.00 90.00 269 ASN A CA 1
ATOM 1978 C C . ASN A 1 269 ? 26.731 4.003 9.553 1.00 90.00 269 ASN A C 1
ATOM 1980 O O . ASN A 1 269 ? 26.301 3.564 8.487 1.00 90.00 269 ASN A O 1
ATOM 1984 N N . THR A 1 270 ? 26.137 3.764 10.721 1.00 91.94 270 THR A N 1
ATOM 1985 C CA . THR A 1 270 ? 24.933 2.941 10.874 1.00 91.94 270 THR A CA 1
ATOM 1986 C C . THR A 1 270 ? 23.818 3.766 11.504 1.00 91.94 270 THR A C 1
ATOM 1988 O O . THR A 1 270 ? 24.037 4.529 12.443 1.00 91.94 270 THR A O 1
ATOM 1991 N N . THR A 1 271 ? 22.622 3.647 10.942 1.00 94.94 271 THR A N 1
ATOM 1992 C CA . THR A 1 271 ? 21.407 4.354 11.358 1.00 94.94 271 THR A CA 1
ATOM 1993 C C . THR A 1 271 ? 20.287 3.397 11.741 1.00 94.94 271 THR A C 1
ATOM 1995 O O . THR A 1 271 ? 19.365 3.812 12.435 1.00 94.94 271 THR A O 1
ATOM 1998 N N . TYR A 1 272 ? 20.347 2.143 11.290 1.00 98.00 272 TYR A N 1
ATOM 1999 C CA . TYR A 1 272 ? 19.327 1.121 11.506 1.00 98.00 272 TYR A CA 1
ATOM 2000 C C . TYR A 1 272 ? 19.833 0.083 12.510 1.00 98.00 272 TYR A C 1
ATOM 2002 O O . TYR A 1 272 ? 20.975 -0.370 12.432 1.00 98.00 272 TYR A O 1
ATOM 2010 N N . SER A 1 273 ? 18.975 -0.291 13.455 1.00 97.38 273 SER A N 1
ATOM 2011 C CA . SER A 1 273 ? 19.218 -1.366 14.422 1.00 97.38 273 SER A CA 1
ATOM 2012 C C . SER A 1 273 ? 18.172 -2.460 14.270 1.00 97.38 273 SER A C 1
ATOM 2014 O O . SER A 1 273 ? 17.035 -2.163 13.900 1.00 97.38 273 SER A O 1
ATOM 2016 N N . TYR A 1 274 ? 18.557 -3.699 14.569 1.00 98.00 274 TYR A N 1
ATOM 2017 C CA . TYR A 1 274 ? 17.724 -4.883 14.379 1.00 98.00 274 TYR A CA 1
ATOM 2018 C C . TYR A 1 274 ? 17.734 -5.781 15.614 1.00 98.00 274 TYR A C 1
ATOM 2020 O O . TYR A 1 274 ? 18.699 -5.781 16.386 1.00 98.00 274 TYR A O 1
ATOM 2028 N N . ASP A 1 275 ? 16.673 -6.568 15.778 1.00 95.62 275 ASP A N 1
ATOM 2029 C CA . ASP A 1 275 ? 16.664 -7.699 16.703 1.00 95.62 275 ASP A CA 1
ATOM 2030 C C . ASP A 1 275 ? 17.216 -8.981 16.054 1.00 95.62 275 ASP A C 1
ATOM 2032 O O . ASP A 1 275 ? 17.613 -9.007 14.889 1.00 95.62 275 ASP A O 1
ATOM 2036 N N . ALA A 1 276 ? 17.262 -10.067 16.831 1.00 93.75 276 ALA A N 1
ATOM 2037 C CA . ALA A 1 276 ? 17.760 -11.364 16.373 1.00 93.75 276 ALA A CA 1
ATOM 2038 C C . ALA A 1 276 ? 16.862 -12.044 15.318 1.00 93.75 276 ALA A C 1
ATOM 2040 O O . ALA A 1 276 ? 17.275 -13.040 14.732 1.00 93.75 276 ALA A O 1
ATOM 2041 N N . GLU A 1 277 ? 15.655 -11.522 15.085 1.00 91.62 277 GLU A N 1
ATOM 2042 C CA . GLU A 1 277 ? 14.704 -11.996 14.073 1.00 91.62 277 GLU A CA 1
ATOM 2043 C C . GLU A 1 277 ? 14.734 -11.097 12.820 1.00 91.62 277 GLU A C 1
ATOM 2045 O O . GLU A 1 277 ? 13.836 -11.167 11.986 1.00 91.62 277 GLU A O 1
ATOM 2050 N N . ASN A 1 278 ? 15.780 -10.268 12.668 1.00 94.56 278 ASN A N 1
ATOM 2051 C CA . ASN A 1 278 ? 15.994 -9.334 11.555 1.00 94.56 278 ASN A CA 1
ATOM 2052 C C . ASN A 1 278 ? 14.893 -8.268 11.396 1.00 94.56 278 ASN A C 1
ATOM 2054 O O . ASN A 1 278 ? 14.724 -7.703 10.314 1.00 94.56 278 ASN A O 1
ATOM 2058 N N . ARG A 1 279 ? 14.159 -7.931 12.465 1.00 95.12 279 ARG A N 1
ATOM 2059 C CA . ARG A 1 279 ? 13.176 -6.836 12.437 1.00 95.12 279 ARG A CA 1
ATOM 2060 C C . ARG A 1 279 ? 13.831 -5.522 12.828 1.00 95.12 279 ARG A C 1
ATOM 2062 O O . ARG A 1 279 ? 14.616 -5.476 13.774 1.00 95.12 279 ARG A O 1
ATOM 2069 N N . LEU A 1 280 ? 13.483 -4.437 12.135 1.00 97.62 280 LEU A N 1
ATOM 2070 C CA . LEU A 1 280 ? 13.996 -3.098 12.434 1.00 97.62 280 LEU A CA 1
ATOM 2071 C C . LEU A 1 280 ? 13.523 -2.653 13.827 1.00 97.62 280 LEU A C 1
ATOM 2073 O O . LEU A 1 280 ? 12.332 -2.448 14.040 1.00 97.62 280 LEU A O 1
ATOM 2077 N N . THR A 1 281 ? 14.437 -2.459 14.775 1.00 97.81 281 THR A N 1
ATOM 2078 C CA . THR A 1 281 ? 14.136 -2.028 16.152 1.00 97.81 281 THR A CA 1
ATOM 2079 C C . THR A 1 281 ? 14.339 -0.542 16.389 1.00 97.81 281 THR A C 1
ATOM 2081 O O . THR A 1 281 ? 13.839 -0.016 17.383 1.00 97.81 281 THR A O 1
ATOM 2084 N N . GLY A 1 282 ? 15.043 0.160 15.502 1.00 97.12 282 GLY A N 1
ATOM 2085 C CA . GLY A 1 282 ? 15.172 1.606 15.622 1.00 97.12 282 GLY A CA 1
ATOM 2086 C C . GLY A 1 282 ? 15.955 2.275 14.506 1.00 97.12 282 GLY A C 1
ATOM 2087 O O . GLY A 1 282 ? 16.884 1.690 13.947 1.00 97.12 282 GLY A O 1
ATOM 2088 N N . THR A 1 283 ? 15.558 3.511 14.215 1.00 97.25 283 THR A N 1
ATOM 2089 C CA . THR A 1 283 ? 16.142 4.413 13.217 1.00 97.25 283 THR A CA 1
ATOM 2090 C C . THR A 1 283 ? 15.746 5.854 13.523 1.00 97.25 283 THR A C 1
ATOM 2092 O O . THR A 1 283 ? 14.718 6.080 14.150 1.00 97.25 283 THR A O 1
ATOM 2095 N N . ALA A 1 284 ? 16.545 6.838 13.102 1.00 94.88 284 ALA A N 1
ATOM 2096 C CA . ALA A 1 284 ? 16.211 8.267 13.207 1.00 94.88 284 ALA A CA 1
ATOM 2097 C C . ALA A 1 284 ? 15.746 8.730 14.614 1.00 94.88 284 ALA A C 1
ATOM 2099 O O . ALA A 1 284 ? 14.927 9.636 14.747 1.00 94.88 284 ALA A O 1
ATOM 2100 N N . GLY A 1 285 ? 16.256 8.100 15.682 1.00 95.56 285 GLY A N 1
ATOM 2101 C CA . GLY A 1 285 ? 15.863 8.383 17.073 1.00 95.56 285 GLY A CA 1
ATOM 2102 C C . GLY A 1 285 ? 14.541 7.743 17.523 1.00 95.56 285 GLY A C 1
ATOM 2103 O O . GLY A 1 285 ? 14.125 7.941 18.664 1.00 95.56 285 GLY A O 1
ATOM 2104 N N . TRP A 1 286 ? 13.898 6.961 16.660 1.00 97.94 286 TRP A N 1
ATOM 2105 C CA . TRP A 1 286 ? 12.712 6.166 16.952 1.00 97.94 286 TRP A CA 1
ATOM 2106 C C . TRP A 1 286 ? 13.072 4.713 17.237 1.00 97.94 286 TRP A C 1
ATOM 2108 O O . TRP A 1 286 ? 14.054 4.175 16.728 1.00 97.94 286 TRP A O 1
ATOM 2118 N N . THR A 1 287 ? 12.249 4.083 18.067 1.00 98.06 287 THR A N 1
ATOM 2119 C CA . THR A 1 287 ? 12.340 2.673 18.444 1.00 98.06 287 THR A CA 1
ATOM 2120 C C . THR A 1 287 ? 11.020 1.970 18.175 1.00 98.06 287 THR A C 1
ATOM 2122 O O . THR A 1 287 ? 9.950 2.558 18.362 1.00 98.06 287 THR A O 1
ATOM 2125 N N . TYR A 1 288 ? 11.104 0.706 17.775 1.00 97.88 288 TYR A N 1
ATOM 2126 C CA . TYR A 1 288 ? 9.969 -0.140 17.426 1.00 97.88 288 TYR A CA 1
ATOM 2127 C C . TYR A 1 288 ? 9.935 -1.372 18.330 1.00 97.88 288 TYR A C 1
ATOM 2129 O O . TYR A 1 288 ? 10.969 -1.927 18.696 1.00 97.88 288 TYR A O 1
ATOM 2137 N N . THR A 1 289 ? 8.738 -1.796 18.723 1.00 96.25 289 THR A N 1
ATOM 2138 C CA . THR A 1 289 ? 8.524 -3.007 19.526 1.00 96.25 289 THR A CA 1
ATOM 2139 C C . THR A 1 289 ? 7.508 -3.898 18.835 1.00 96.25 289 THR A C 1
ATOM 2141 O O . THR A 1 289 ? 6.475 -3.407 18.373 1.00 96.25 289 THR A O 1
ATOM 2144 N N . TYR A 1 290 ? 7.789 -5.197 18.825 1.00 94.31 290 TYR A N 1
ATOM 2145 C CA . TYR A 1 290 ? 6.993 -6.225 18.163 1.00 94.31 290 TYR A CA 1
ATOM 2146 C C . TYR A 1 290 ? 6.419 -7.208 19.188 1.00 94.31 290 TYR A C 1
ATOM 2148 O O . TYR A 1 290 ? 6.969 -7.363 20.282 1.00 94.31 290 TYR A O 1
ATOM 2156 N N . ASP A 1 291 ? 5.286 -7.827 18.862 1.00 89.94 291 ASP A N 1
ATOM 2157 C CA . ASP A 1 291 ? 4.780 -8.983 19.603 1.00 89.94 291 ASP A CA 1
ATOM 2158 C C . ASP A 1 291 ? 5.453 -10.290 19.145 1.00 89.94 291 ASP A C 1
ATOM 2160 O O . ASP A 1 291 ? 6.304 -10.294 18.257 1.00 89.94 291 ASP A O 1
ATOM 2164 N N . GLY A 1 292 ? 5.100 -11.406 19.790 1.00 87.12 292 GLY A N 1
ATOM 2165 C CA . GLY A 1 292 ? 5.671 -12.721 19.476 1.00 87.12 292 GLY A CA 1
ATOM 2166 C C . GLY A 1 292 ? 5.314 -13.249 18.082 1.00 87.12 292 GLY A C 1
ATOM 2167 O O . GLY A 1 292 ? 5.989 -14.154 17.609 1.00 87.12 292 GLY A O 1
ATOM 2168 N N . ASP A 1 293 ? 4.307 -12.664 17.426 1.00 84.44 293 ASP A N 1
ATOM 2169 C CA . ASP A 1 293 ? 3.922 -12.985 16.047 1.00 84.44 293 ASP A CA 1
ATOM 2170 C C . ASP A 1 293 ? 4.630 -12.057 15.036 1.00 84.44 293 ASP A C 1
ATOM 2172 O O . ASP A 1 293 ? 4.356 -12.097 13.839 1.00 84.44 293 ASP A O 1
ATOM 2176 N N . GLY A 1 294 ? 5.528 -11.183 15.504 1.00 88.19 294 GLY A N 1
ATOM 2177 C CA . GLY A 1 294 ? 6.277 -10.250 14.668 1.00 88.19 294 GLY A CA 1
ATOM 2178 C C . GLY A 1 294 ? 5.516 -9.002 14.245 1.00 88.19 294 GLY A C 1
ATOM 2179 O O . GLY A 1 294 ? 6.052 -8.213 13.470 1.00 88.19 294 GLY A O 1
ATOM 2180 N N . LYS A 1 295 ? 4.314 -8.747 14.775 1.00 89.62 295 LYS A N 1
ATOM 2181 C CA . LYS A 1 295 ? 3.579 -7.519 14.460 1.00 89.62 295 LYS A CA 1
ATOM 2182 C C . LYS A 1 295 ? 4.067 -6.364 15.312 1.00 89.62 295 LYS A C 1
ATOM 2184 O O . LYS A 1 295 ? 4.203 -6.479 16.531 1.00 89.62 295 LYS A O 1
ATOM 2189 N N . ARG A 1 296 ? 4.266 -5.204 14.684 1.00 94.75 296 ARG A N 1
ATOM 2190 C CA . ARG A 1 296 ? 4.612 -3.977 15.406 1.00 94.75 296 ARG A CA 1
ATOM 2191 C C . ARG A 1 296 ? 3.465 -3.588 16.340 1.00 94.75 296 ARG A C 1
ATOM 2193 O O . ARG A 1 296 ? 2.328 -3.430 15.909 1.00 94.75 296 ARG A O 1
ATOM 2200 N N . VAL A 1 297 ? 3.767 -3.435 17.628 1.00 95.19 297 VAL A N 1
ATOM 2201 C CA . VAL A 1 297 ? 2.805 -3.055 18.681 1.00 95.19 297 VAL A CA 1
ATOM 2202 C C . VAL A 1 297 ? 3.087 -1.683 19.280 1.00 95.19 297 VAL A C 1
ATOM 2204 O O . VAL A 1 297 ? 2.217 -1.105 19.931 1.00 95.19 297 VAL A O 1
ATOM 2207 N N . LYS A 1 298 ? 4.284 -1.130 19.057 1.00 96.81 298 LYS A N 1
ATOM 2208 C CA . LYS A 1 298 ? 4.650 0.209 19.524 1.00 96.81 298 LYS A CA 1
ATOM 2209 C C . LYS A 1 298 ? 5.722 0.838 18.640 1.00 96.81 298 LYS A C 1
ATOM 2211 O O . LYS A 1 298 ? 6.677 0.157 18.272 1.00 96.81 298 LYS A O 1
ATOM 2216 N N . LYS A 1 299 ? 5.611 2.149 18.407 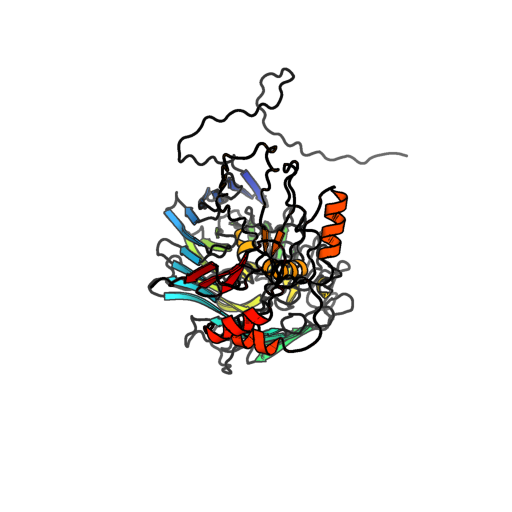1.00 97.25 299 LYS A N 1
ATOM 2217 C CA . LYS A 1 299 ? 6.726 3.007 17.979 1.00 97.25 299 LYS A CA 1
ATOM 2218 C C . LYS A 1 299 ? 6.863 4.227 18.881 1.00 97.25 299 LYS A C 1
ATOM 2220 O O . LYS A 1 299 ? 5.853 4.758 19.341 1.00 97.25 299 LYS A O 1
ATOM 2225 N N . THR A 1 300 ? 8.085 4.662 19.183 1.00 97.56 300 THR A N 1
ATOM 2226 C CA . THR A 1 300 ? 8.316 5.843 20.032 1.00 97.56 300 THR A CA 1
ATOM 2227 C C . THR A 1 300 ? 9.713 6.441 19.888 1.00 97.56 300 THR A C 1
ATOM 2229 O O . THR A 1 300 ? 10.683 5.711 19.709 1.00 97.56 300 THR A O 1
ATOM 2232 N N . ASN A 1 301 ? 9.819 7.755 20.083 1.00 96.94 301 ASN A N 1
ATOM 2233 C CA . ASN A 1 301 ? 11.083 8.472 20.296 1.00 96.94 301 ASN A CA 1
ATOM 2234 C C . ASN A 1 301 ? 11.342 8.826 21.781 1.00 96.94 301 ASN A C 1
ATOM 2236 O O . ASN A 1 301 ? 12.165 9.681 22.093 1.00 96.94 301 ASN A O 1
ATOM 2240 N N . GLY A 1 302 ? 10.592 8.222 22.709 1.00 92.62 302 GLY A N 1
ATOM 2241 C CA . GLY A 1 302 ? 10.664 8.468 24.153 1.00 92.62 302 GLY A CA 1
ATOM 2242 C C . GLY A 1 302 ? 9.688 9.527 24.679 1.00 92.62 302 GLY A C 1
ATOM 2243 O O . GLY A 1 302 ? 9.278 9.433 25.834 1.00 92.62 302 GLY A O 1
ATOM 2244 N N . SER A 1 303 ? 9.267 10.496 23.859 1.00 90.88 303 SER A N 1
ATOM 2245 C CA . SER A 1 303 ? 8.288 11.533 24.250 1.00 90.88 303 SER A CA 1
ATOM 2246 C C . SER A 1 303 ? 6.953 11.407 23.516 1.00 90.88 303 SER A C 1
ATOM 2248 O O . SER A 1 303 ? 5.898 11.605 24.113 1.00 90.88 303 SER A O 1
ATOM 2250 N N . ALA A 1 304 ? 6.994 11.042 22.237 1.00 93.94 304 ALA A N 1
ATOM 2251 C CA . ALA A 1 304 ? 5.838 10.790 21.391 1.00 93.94 304 ALA A CA 1
ATOM 2252 C C . ALA A 1 304 ? 5.874 9.357 20.850 1.00 93.94 304 ALA A C 1
ATOM 2254 O O . ALA A 1 304 ? 6.911 8.679 20.872 1.00 93.94 304 ALA A O 1
ATOM 2255 N N . GLY A 1 305 ? 4.723 8.874 20.393 1.00 96.00 305 GLY A N 1
ATOM 2256 C CA . GLY A 1 305 ? 4.614 7.553 19.801 1.00 96.00 305 GLY A CA 1
ATOM 2257 C C . GLY A 1 305 ? 3.200 7.004 19.769 1.00 96.00 305 GLY A C 1
ATOM 2258 O O . GLY A 1 305 ? 2.266 7.601 20.310 1.00 96.00 305 GLY A O 1
ATOM 2259 N N . THR A 1 306 ? 3.103 5.823 19.176 1.00 96.69 306 THR A N 1
ATOM 2260 C CA . THR A 1 306 ? 1.852 5.134 18.883 1.00 96.69 306 THR A CA 1
ATOM 2261 C C . THR A 1 306 ? 1.908 3.718 19.437 1.00 96.69 306 THR A C 1
ATOM 2263 O O . THR A 1 306 ? 2.931 3.036 19.339 1.00 96.69 306 THR A O 1
ATOM 2266 N N . LEU A 1 307 ? 0.805 3.282 20.040 1.00 96.56 307 LEU A N 1
ATOM 2267 C CA . LEU A 1 307 ? 0.532 1.893 20.389 1.00 96.56 307 LEU A CA 1
ATOM 2268 C C . LEU A 1 307 ? -0.460 1.320 19.376 1.00 96.56 307 LEU A C 1
ATOM 2270 O O . LEU A 1 307 ? -1.530 1.898 19.182 1.00 96.56 307 LEU A O 1
ATOM 2274 N N . TYR A 1 308 ? -0.134 0.167 18.798 1.00 95.50 308 TYR A N 1
ATOM 2275 C CA . TYR A 1 308 ? -0.926 -0.476 17.752 1.00 95.50 308 TYR A CA 1
ATOM 2276 C C . TYR A 1 308 ? -1.721 -1.653 18.314 1.00 95.50 308 TYR A C 1
ATOM 2278 O O . TYR A 1 308 ? -1.180 -2.544 18.977 1.00 95.50 308 TYR A O 1
ATOM 2286 N N . PHE A 1 309 ? -3.022 -1.667 18.037 1.00 93.62 309 PHE A N 1
ATOM 2287 C CA . PHE A 1 309 ? -3.921 -2.747 18.422 1.00 93.62 309 PHE A CA 1
ATOM 2288 C C . PHE A 1 309 ? -4.386 -3.478 17.172 1.00 93.62 309 PHE A C 1
ATOM 2290 O O . PHE A 1 309 ? -5.198 -2.968 16.399 1.00 93.62 309 PHE A O 1
ATOM 2297 N N . ASN A 1 310 ? -3.860 -4.686 16.988 1.00 88.62 310 ASN A N 1
ATOM 2298 C CA . ASN A 1 310 ? -4.097 -5.474 15.786 1.00 88.62 310 ASN A CA 1
ATOM 2299 C C . ASN A 1 310 ? -5.435 -6.209 15.820 1.00 88.62 310 ASN A C 1
ATOM 2301 O O . ASN A 1 310 ? -5.923 -6.612 16.881 1.00 88.62 310 ASN A O 1
ATOM 2305 N N . GLY A 1 311 ? -6.024 -6.341 14.631 1.00 82.69 311 GLY A N 1
ATOM 2306 C CA . GLY A 1 311 ? -7.236 -7.110 14.407 1.00 82.69 311 GLY A CA 1
ATOM 2307 C C . GLY A 1 311 ? -6.952 -8.588 14.125 1.00 82.69 311 GLY A C 1
ATOM 2308 O O . GLY A 1 311 ? -5.879 -9.105 14.425 1.00 82.69 311 GLY A O 1
ATOM 2309 N N . THR A 1 312 ? -7.904 -9.254 13.469 1.00 74.62 312 THR A N 1
ATOM 2310 C CA . THR A 1 312 ? -7.662 -10.540 12.787 1.00 74.62 312 THR A CA 1
ATOM 2311 C C . THR A 1 312 ? -6.842 -10.377 11.505 1.00 74.62 312 THR A C 1
ATOM 2313 O O . THR A 1 312 ? -6.305 -11.354 10.999 1.00 74.62 312 THR A O 1
ATOM 2316 N N . GLY A 1 313 ? -6.772 -9.157 10.967 1.00 75.94 313 GLY A N 1
ATOM 2317 C CA . GLY A 1 313 ? -5.965 -8.814 9.802 1.00 75.94 313 GLY A CA 1
ATOM 2318 C C . GLY A 1 313 ? -4.510 -8.507 10.147 1.00 75.94 313 GLY A C 1
ATOM 2319 O O . GLY A 1 313 ? -4.072 -8.594 11.297 1.00 75.94 313 GLY A O 1
ATOM 2320 N N . SER A 1 314 ? -3.768 -8.155 9.109 1.00 73.94 314 SER A N 1
ATOM 2321 C CA . SER A 1 314 ? -2.342 -7.852 9.163 1.00 73.94 314 SER A CA 1
ATOM 2322 C C . SER A 1 314 ? -2.110 -6.422 9.711 1.00 73.94 314 SER A C 1
ATOM 2324 O O . SER A 1 314 ? -1.344 -6.224 10.652 1.00 73.94 314 SER A O 1
ATOM 2326 N N . ASP A 1 315 ? -2.938 -5.471 9.269 1.00 87.31 315 ASP A N 1
ATOM 2327 C CA . ASP A 1 315 ? -2.957 -4.078 9.725 1.00 87.31 315 ASP A CA 1
ATOM 2328 C C . ASP A 1 315 ? -3.644 -3.866 11.103 1.00 87.31 315 ASP A C 1
ATOM 2330 O O . ASP A 1 315 ? -4.561 -4.613 11.489 1.00 87.31 315 ASP A O 1
ATOM 2334 N N . PRO A 1 316 ? -3.276 -2.799 11.843 1.00 93.00 316 PRO A N 1
ATOM 2335 C CA . PRO A 1 316 ? -3.932 -2.435 13.094 1.00 93.00 316 PRO A CA 1
ATOM 2336 C C . PRO A 1 316 ? -5.369 -1.944 12.883 1.00 93.00 316 PRO A C 1
ATOM 2338 O O . PRO A 1 316 ? -5.684 -1.225 11.935 1.00 93.00 316 PRO A O 1
ATOM 2341 N N . VAL A 1 317 ? -6.254 -2.302 13.817 1.00 95.12 317 VAL A N 1
ATOM 2342 C CA . VAL A 1 317 ? -7.639 -1.801 13.852 1.00 95.12 317 VAL A CA 1
ATOM 2343 C C . VAL A 1 317 ? -7.772 -0.537 14.690 1.00 95.12 317 VAL A C 1
ATOM 2345 O O . VAL A 1 317 ? -8.747 0.189 14.534 1.00 95.12 317 VAL A O 1
ATOM 2348 N N . ALA A 1 318 ? -6.819 -0.252 15.577 1.00 96.06 318 ALA A N 1
ATOM 2349 C CA . ALA A 1 318 ? -6.815 0.983 16.347 1.00 96.06 318 ALA A CA 1
ATOM 2350 C C . ALA A 1 318 ? -5.407 1.414 16.757 1.00 96.06 318 ALA A C 1
ATOM 2352 O O . ALA A 1 318 ? -4.527 0.581 16.997 1.00 96.06 318 ALA A O 1
ATOM 2353 N N . GLU A 1 319 ? -5.256 2.721 16.929 1.00 96.38 319 GLU A N 1
ATOM 2354 C CA . GLU A 1 319 ? -4.040 3.375 17.393 1.00 96.38 319 GLU A CA 1
ATOM 2355 C C . GLU A 1 319 ? -4.315 4.201 18.647 1.00 96.38 319 GLU A C 1
ATOM 2357 O O . GLU A 1 319 ? -5.338 4.879 18.772 1.00 96.38 319 GLU A O 1
ATOM 2362 N N . ASN A 1 320 ? -3.383 4.138 19.595 1.00 95.75 320 ASN A N 1
ATOM 2363 C CA . ASN A 1 320 ? -3.457 4.867 20.854 1.00 95.75 320 ASN A CA 1
ATOM 2364 C C . ASN A 1 320 ? -2.163 5.631 21.130 1.00 95.75 320 ASN A C 1
ATOM 2366 O O . ASN A 1 320 ? -1.087 5.232 20.690 1.00 95.75 320 ASN A O 1
ATOM 2370 N N . SER A 1 321 ? -2.249 6.674 21.953 1.00 95.69 321 SER A N 1
ATOM 2371 C CA . SER A 1 321 ? -1.063 7.335 22.494 1.00 95.69 321 SER A CA 1
ATOM 2372 C C . SER A 1 321 ? -0.300 6.409 23.449 1.00 95.69 321 SER A C 1
ATOM 2374 O O . SER A 1 321 ? -0.851 5.446 23.992 1.00 95.69 321 SER A O 1
ATOM 2376 N N . LEU A 1 322 ? 0.952 6.758 23.753 1.00 95.50 322 LEU A N 1
ATOM 2377 C CA . LEU A 1 322 ? 1.769 6.043 24.744 1.00 95.50 322 LEU A CA 1
ATOM 2378 C C . LEU A 1 322 ? 1.161 6.020 26.158 1.00 95.50 322 LEU A C 1
ATOM 2380 O O . LEU A 1 322 ? 1.462 5.118 26.933 1.00 95.50 322 LEU A O 1
ATOM 2384 N N . SER A 1 323 ? 0.299 6.986 26.489 1.00 94.31 323 SER A N 1
ATOM 2385 C CA . SER A 1 323 ? -0.448 7.043 27.755 1.00 94.31 323 SER A CA 1
ATOM 2386 C C . SER A 1 323 ? -1.776 6.276 27.719 1.00 94.31 323 SER A C 1
ATOM 2388 O O . SER A 1 323 ? -2.515 6.271 28.701 1.00 94.31 323 SER A O 1
ATOM 2390 N N . GLY A 1 324 ? -2.101 5.627 26.597 1.00 93.19 324 GLY A N 1
ATOM 2391 C CA . GLY A 1 324 ? -3.337 4.874 26.419 1.00 93.19 324 GLY A CA 1
ATOM 2392 C C . GLY A 1 324 ? -4.553 5.725 26.041 1.00 93.19 324 GLY A C 1
ATOM 2393 O O . GLY A 1 324 ? -5.675 5.226 26.134 1.00 93.19 324 GLY A O 1
ATOM 2394 N N . GLY A 1 325 ? -4.378 6.969 25.592 1.00 94.94 325 GLY A N 1
ATOM 2395 C CA . GLY A 1 325 ? -5.454 7.752 24.974 1.00 94.94 325 GLY A CA 1
ATOM 2396 C C . GLY A 1 325 ? -5.860 7.154 23.625 1.00 94.94 325 GLY A C 1
ATOM 2397 O O . GLY A 1 325 ? -4.994 6.696 22.887 1.00 94.94 325 GLY A O 1
ATOM 2398 N N . ASN A 1 326 ? -7.159 7.112 23.317 1.00 95.19 326 ASN A N 1
ATOM 2399 C CA . ASN A 1 326 ? -7.639 6.613 22.023 1.00 95.19 326 ASN A CA 1
ATOM 2400 C C . ASN A 1 326 ? -7.407 7.660 20.930 1.00 95.19 326 ASN A C 1
ATOM 2402 O O . ASN A 1 326 ? -7.888 8.783 21.086 1.00 95.19 326 ASN A O 1
ATOM 2406 N N . LEU A 1 327 ? -6.698 7.299 19.857 1.00 95.69 327 LEU A N 1
ATOM 2407 C CA . LEU A 1 327 ? -6.447 8.200 18.730 1.00 95.69 327 LEU A CA 1
ATOM 2408 C C . LEU A 1 327 ? -7.400 7.870 17.587 1.00 95.69 327 LEU A C 1
ATOM 2410 O O . LEU A 1 327 ? -8.347 8.617 17.346 1.00 95.69 327 LEU A O 1
ATOM 2414 N N . GLU A 1 328 ? -7.203 6.718 16.952 1.00 96.94 328 GLU A N 1
ATOM 2415 C CA . GLU A 1 328 ? -7.827 6.382 15.673 1.00 96.94 328 GLU A CA 1
ATOM 2416 C C . GLU A 1 328 ? -8.368 4.951 15.679 1.00 96.94 328 GLU A C 1
ATOM 2418 O O . GLU A 1 328 ? -7.790 4.041 16.276 1.00 96.94 328 GLU A O 1
ATOM 2423 N N . GLU A 1 329 ? -9.485 4.753 14.986 1.00 96.25 329 GLU A N 1
ATOM 2424 C CA . GLU A 1 329 ? -10.128 3.460 14.761 1.00 96.25 329 GLU A CA 1
ATOM 2425 C C . GLU A 1 329 ? -10.307 3.235 13.257 1.00 96.25 329 GLU A C 1
ATOM 2427 O O . GLU A 1 329 ? -10.951 4.031 12.573 1.00 96.25 329 GLU A O 1
ATOM 2432 N N . TYR A 1 330 ? -9.775 2.133 12.739 1.00 96.62 330 TYR A N 1
ATOM 2433 C CA . TYR A 1 330 ? -9.786 1.806 11.316 1.00 96.62 330 TYR A CA 1
ATOM 2434 C C . TYR A 1 330 ? -10.859 0.776 10.993 1.00 96.62 330 TYR A C 1
ATOM 2436 O O . TYR A 1 330 ? -10.910 -0.298 11.595 1.00 96.62 330 TYR A O 1
ATOM 2444 N N . ILE A 1 331 ? -11.724 1.091 10.031 1.00 95.38 331 ILE A N 1
ATOM 2445 C CA . ILE A 1 331 ? -12.790 0.210 9.562 1.00 95.38 331 ILE A CA 1
ATOM 2446 C C . ILE A 1 331 ? -12.314 -0.462 8.282 1.00 95.38 331 ILE A C 1
ATOM 2448 O O . ILE A 1 331 ? -12.003 0.202 7.289 1.00 95.38 331 ILE A O 1
ATOM 2452 N N . PHE A 1 332 ? -12.311 -1.791 8.308 1.00 93.19 332 PHE A N 1
ATOM 2453 C CA . PHE A 1 332 ? -11.966 -2.622 7.166 1.00 93.19 332 PHE A CA 1
ATOM 2454 C C . PHE A 1 332 ? -13.220 -3.252 6.577 1.00 93.19 332 PHE A C 1
ATOM 2456 O O . PHE A 1 332 ? -14.103 -3.703 7.299 1.00 93.19 332 PHE A O 1
ATOM 2463 N N . PHE A 1 333 ? -13.294 -3.315 5.256 1.00 91.94 333 PHE A N 1
ATOM 2464 C CA . PHE A 1 333 ? -14.364 -3.983 4.538 1.00 91.94 333 PHE A CA 1
ATOM 2465 C C . PHE A 1 333 ? -13.773 -4.703 3.333 1.00 91.94 333 PHE A C 1
ATOM 2467 O O . PHE A 1 333 ? -13.005 -4.114 2.574 1.00 91.94 333 PHE A O 1
ATOM 2474 N N . ASN A 1 334 ? -14.106 -5.986 3.174 1.00 84.12 334 ASN A N 1
ATOM 2475 C CA . ASN A 1 334 ? -13.575 -6.825 2.096 1.00 84.12 334 ASN A CA 1
ATOM 2476 C C . ASN A 1 334 ? -12.030 -6.787 2.003 1.00 84.12 334 ASN A C 1
ATOM 2478 O O . ASN A 1 334 ? -11.469 -6.596 0.926 1.00 84.12 334 ASN A O 1
ATOM 2482 N N . GLY A 1 335 ? -11.354 -6.858 3.156 1.00 81.38 335 GLY A N 1
ATOM 2483 C CA . GLY A 1 335 ? -9.889 -6.833 3.242 1.00 81.38 335 GLY A CA 1
ATOM 2484 C C . GLY A 1 335 ? -9.228 -5.472 2.977 1.00 81.38 335 GLY A C 1
ATOM 2485 O O . GLY A 1 335 ? -8.004 -5.408 2.935 1.00 81.38 335 GLY A O 1
ATOM 2486 N N . LYS A 1 336 ? -9.995 -4.384 2.801 1.00 86.56 336 LYS A N 1
ATOM 2487 C CA . LYS A 1 336 ? -9.466 -3.032 2.540 1.00 86.56 336 LYS A CA 1
ATOM 2488 C C . LYS A 1 336 ? -9.873 -2.054 3.641 1.00 86.56 336 LYS A C 1
ATOM 2490 O O . LYS A 1 336 ? -10.997 -2.122 4.136 1.00 86.56 336 LYS A O 1
ATOM 2495 N N . ARG A 1 337 ? -8.983 -1.127 4.006 1.00 93.81 337 ARG A N 1
ATOM 2496 C CA . ARG A 1 337 ? -9.313 0.025 4.861 1.00 93.81 337 ARG A CA 1
ATOM 2497 C C . ARG A 1 337 ? -10.278 0.922 4.089 1.00 93.81 337 ARG A C 1
ATOM 2499 O O . ARG A 1 337 ? -9.933 1.404 3.017 1.00 93.81 337 ARG A O 1
ATOM 2506 N N . VAL A 1 338 ? -11.489 1.103 4.606 1.00 96.00 338 VAL A N 1
ATOM 2507 C CA . VAL A 1 338 ? -12.529 1.921 3.955 1.00 96.00 338 VAL A CA 1
ATOM 2508 C C . VAL A 1 338 ? -12.851 3.189 4.729 1.00 96.00 338 VAL A C 1
ATOM 2510 O O . VAL A 1 338 ? -13.356 4.141 4.142 1.00 96.00 338 VAL A O 1
ATOM 2513 N N . ALA A 1 339 ? -12.553 3.227 6.028 1.00 96.81 339 ALA A N 1
ATOM 2514 C CA . ALA A 1 339 ? -12.692 4.440 6.816 1.00 96.81 339 ALA A CA 1
ATOM 2515 C C . ALA A 1 339 ? -11.723 4.481 8.002 1.00 96.81 339 ALA A C 1
ATOM 2517 O O . ALA A 1 339 ? -11.308 3.441 8.517 1.00 96.81 339 ALA A O 1
ATOM 2518 N N . ARG A 1 340 ? -11.438 5.695 8.470 1.00 96.75 340 ARG A N 1
ATOM 2519 C CA . ARG A 1 340 ? -10.832 5.990 9.771 1.00 96.75 340 ARG A CA 1
ATOM 2520 C C . ARG A 1 340 ? -11.824 6.811 10.583 1.00 96.75 340 ARG A C 1
ATOM 2522 O O . ARG A 1 340 ? -12.518 7.669 10.036 1.00 96.75 340 ARG A O 1
ATOM 2529 N N . ARG A 1 341 ? -11.909 6.546 11.881 1.00 95.56 341 ARG A N 1
ATOM 2530 C CA . ARG A 1 341 ? -12.572 7.418 12.844 1.00 95.56 341 ARG A CA 1
ATOM 2531 C C . ARG A 1 341 ? -11.541 7.967 13.814 1.00 95.56 341 ARG A C 1
ATOM 2533 O O . ARG A 1 341 ? -10.932 7.196 14.551 1.00 95.56 341 ARG A O 1
ATOM 2540 N N . ASP A 1 342 ? -11.459 9.283 13.885 1.00 95.88 342 ASP A N 1
ATOM 2541 C CA . ASP A 1 342 ? -10.692 9.979 14.907 1.00 95.88 342 ASP A CA 1
ATOM 2542 C C . ASP A 1 342 ? -11.548 9.999 16.168 1.00 95.88 342 ASP A C 1
ATOM 2544 O O . ASP A 1 342 ? -12.661 10.541 16.209 1.00 95.88 342 ASP A O 1
ATOM 2548 N N . VAL A 1 343 ? -11.073 9.313 17.204 1.00 94.31 343 VAL A N 1
ATOM 2549 C CA . VAL A 1 343 ? -11.850 9.111 18.427 1.00 94.31 343 VAL A CA 1
ATOM 2550 C C . VAL A 1 343 ? -12.074 10.443 19.129 1.00 94.31 343 VAL A C 1
ATOM 2552 O O . VAL A 1 343 ? -13.181 10.716 19.604 1.00 94.31 343 VAL A O 1
ATOM 2555 N N . THR A 1 344 ? -11.044 11.287 19.135 1.00 90.31 344 THR A N 1
ATOM 2556 C CA . THR A 1 344 ? -11.151 12.681 19.562 1.00 90.31 344 THR A CA 1
ATOM 2557 C C . THR A 1 344 ? -11.923 13.467 18.505 1.00 90.31 344 THR A C 1
ATOM 2559 O O . THR A 1 344 ? -11.591 13.429 17.329 1.00 90.31 344 THR A O 1
ATOM 2562 N N . GLY A 1 345 ? -12.992 14.156 18.904 1.00 87.81 345 GLY A N 1
ATOM 2563 C CA . GLY A 1 345 ? -13.847 14.906 17.973 1.00 87.81 345 GLY A CA 1
ATOM 2564 C C . GLY A 1 345 ? -14.849 14.055 17.180 1.00 87.81 345 GLY A C 1
ATOM 2565 O O . GLY A 1 345 ? -15.796 14.613 16.639 1.00 87.81 345 GLY A O 1
ATOM 2566 N N . SER A 1 346 ? -14.726 12.719 17.185 1.00 89.94 346 SER A N 1
ATOM 2567 C CA . SER A 1 346 ? -15.623 11.799 16.462 1.00 89.94 346 SER A CA 1
ATOM 2568 C C . SER A 1 346 ? -15.701 12.063 14.954 1.00 89.94 346 SER A C 1
ATOM 2570 O O . SER A 1 346 ? -16.769 11.915 14.356 1.00 89.94 346 SER A O 1
ATOM 2572 N N . VAL A 1 347 ? -14.579 12.443 14.344 1.00 93.69 347 VAL A N 1
ATOM 2573 C CA . VAL A 1 347 ? -14.492 12.736 12.907 1.00 93.69 347 VAL A CA 1
ATOM 2574 C C . VAL A 1 347 ? -14.312 11.432 12.129 1.00 93.69 347 VAL A C 1
ATOM 2576 O O . VAL A 1 347 ? -13.674 10.501 12.613 1.00 93.69 347 VAL A O 1
ATOM 2579 N N . VAL A 1 348 ? -14.929 11.327 10.951 1.00 95.62 348 VAL A N 1
ATOM 2580 C CA . VAL A 1 348 ? -14.825 10.152 10.075 1.00 95.62 348 VAL A CA 1
ATOM 2581 C C . VAL A 1 348 ? -14.245 10.568 8.733 1.00 95.62 348 VAL A C 1
ATOM 2583 O O . VAL A 1 348 ? -14.687 11.557 8.150 1.00 95.62 348 VAL A O 1
ATOM 2586 N N . HIS A 1 349 ? -13.322 9.754 8.240 1.00 97.31 349 HIS A N 1
ATOM 2587 C CA . HIS A 1 349 ? -12.636 9.921 6.968 1.00 97.31 349 HIS A CA 1
ATOM 2588 C C . HIS A 1 349 ? -12.811 8.651 6.136 1.00 97.31 349 HIS A C 1
ATOM 2590 O O . HIS A 1 349 ? -12.661 7.548 6.666 1.00 97.31 349 HIS A O 1
ATOM 2596 N N . TYR A 1 350 ? -13.131 8.785 4.851 1.00 97.69 350 TYR A N 1
ATOM 2597 C CA . TYR A 1 350 ? -13.338 7.667 3.929 1.00 97.69 350 TYR A CA 1
ATOM 2598 C C . TYR A 1 350 ? -12.148 7.492 2.996 1.00 97.69 350 TYR A C 1
ATOM 2600 O O . TYR A 1 350 ? -11.666 8.462 2.417 1.00 97.69 350 TYR A O 1
ATOM 2608 N N . TYR A 1 351 ? -11.700 6.246 2.857 1.00 97.69 351 TYR A N 1
ATOM 2609 C CA . TYR A 1 351 ? -10.505 5.872 2.106 1.00 97.69 351 TYR A CA 1
ATOM 2610 C C . TYR A 1 351 ? -10.905 5.276 0.757 1.00 97.69 351 TYR A C 1
ATOM 2612 O O . TYR A 1 351 ? -11.739 4.367 0.688 1.00 97.69 351 TYR A O 1
ATOM 2620 N N . PHE A 1 352 ? -10.261 5.752 -0.306 1.00 96.75 352 PHE A N 1
ATOM 2621 C CA . PHE A 1 352 ? -10.378 5.209 -1.653 1.00 96.75 352 PHE A CA 1
ATOM 2622 C C . PHE A 1 352 ? -8.995 4.845 -2.171 1.00 96.75 352 PHE A C 1
ATOM 2624 O O . PHE A 1 352 ? -8.086 5.679 -2.218 1.00 96.75 352 PHE A O 1
ATOM 2631 N N . SER A 1 353 ? -8.853 3.580 -2.549 1.00 95.31 353 SER A N 1
ATOM 2632 C CA . SER A 1 353 ? -7.581 3.005 -2.962 1.00 95.31 353 SER A CA 1
ATOM 2633 C C . SER A 1 353 ? -7.576 2.634 -4.436 1.00 95.31 353 SER A C 1
ATOM 2635 O O . SER A 1 353 ? -8.614 2.284 -5.003 1.00 95.31 353 SER A O 1
ATOM 2637 N N . ASP A 1 354 ? -6.386 2.632 -5.025 1.00 93.88 354 ASP A N 1
ATOM 2638 C CA . ASP A 1 354 ? -6.151 2.036 -6.335 1.00 93.88 354 ASP A CA 1
ATOM 2639 C C . ASP A 1 354 ? -6.318 0.498 -6.321 1.00 93.88 354 ASP A C 1
ATOM 2641 O O . ASP A 1 354 ? -6.607 -0.138 -5.298 1.00 93.88 354 ASP A O 1
ATOM 2645 N N . HIS A 1 355 ? -6.135 -0.116 -7.491 1.00 91.75 355 HIS A N 1
ATOM 2646 C CA . HIS A 1 355 ? -6.129 -1.569 -7.672 1.00 91.75 355 HIS A CA 1
ATOM 2647 C C . HIS A 1 355 ? -5.159 -2.333 -6.744 1.00 91.75 355 HIS A C 1
ATOM 2649 O O . HIS A 1 355 ? -5.528 -3.399 -6.249 1.00 91.75 355 HIS A O 1
ATOM 2655 N N . LEU A 1 356 ? -3.976 -1.782 -6.434 1.00 91.81 356 LEU A N 1
ATOM 2656 C CA . LEU A 1 356 ? -3.011 -2.392 -5.509 1.00 91.81 356 LEU A CA 1
ATOM 2657 C C . LEU A 1 356 ? -3.480 -2.277 -4.051 1.00 91.81 356 LEU A C 1
ATOM 2659 O O . LEU A 1 356 ? -3.173 -3.120 -3.212 1.00 91.81 356 LEU A O 1
ATOM 2663 N N . GLY A 1 357 ? -4.291 -1.266 -3.739 1.00 92.62 357 GLY A N 1
ATOM 2664 C CA . GLY A 1 357 ? -4.693 -0.924 -2.380 1.00 92.62 357 GLY A CA 1
ATOM 2665 C C . GLY A 1 357 ? -3.987 0.294 -1.807 1.00 92.62 357 GLY A C 1
ATOM 2666 O O . GLY A 1 357 ? -4.211 0.586 -0.635 1.00 92.62 357 GLY A O 1
ATOM 2667 N N . SER A 1 358 ? -3.177 1.004 -2.592 1.00 95.69 358 SER A N 1
ATOM 2668 C CA . SER A 1 358 ? -2.546 2.243 -2.142 1.00 95.69 358 SER A CA 1
ATOM 2669 C C . SER A 1 358 ? -3.620 3.290 -1.905 1.00 95.69 358 SER A C 1
ATOM 2671 O O . SER A 1 358 ? -4.521 3.440 -2.730 1.00 95.69 358 SER A O 1
ATOM 2673 N N . THR A 1 359 ? -3.551 4.010 -0.788 1.00 96.88 359 THR A N 1
ATOM 2674 C CA . THR A 1 359 ? -4.518 5.071 -0.486 1.00 96.88 359 THR A CA 1
ATOM 2675 C C . THR A 1 359 ? -4.316 6.217 -1.470 1.00 96.88 359 THR A C 1
ATOM 2677 O O . THR A 1 359 ? -3.311 6.923 -1.392 1.00 96.88 359 THR A O 1
ATOM 2680 N N . SER A 1 360 ? -5.251 6.382 -2.407 1.00 95.19 360 SER A N 1
ATOM 2681 C CA . SER A 1 360 ? -5.199 7.445 -3.414 1.00 95.19 360 SER A CA 1
ATOM 2682 C C . SER A 1 360 ? -5.910 8.705 -2.941 1.00 95.19 360 SER A C 1
ATOM 2684 O O . SER A 1 360 ? -5.451 9.804 -3.226 1.00 95.19 360 SER A O 1
ATOM 2686 N N . VAL A 1 361 ? -7.039 8.555 -2.243 1.00 96.31 361 VAL A N 1
ATOM 2687 C CA . VAL A 1 361 ? -7.850 9.673 -1.743 1.00 96.31 361 VAL A CA 1
ATOM 2688 C C . VAL A 1 361 ? -8.377 9.350 -0.351 1.00 96.31 361 VAL A C 1
ATOM 2690 O O . VAL A 1 361 ? -8.932 8.272 -0.130 1.00 96.31 361 VAL A O 1
ATOM 2693 N N . VAL A 1 362 ? -8.274 10.321 0.552 1.00 98.06 362 VAL A N 1
ATOM 2694 C CA . VAL A 1 362 ? -9.032 10.376 1.803 1.00 98.06 362 VAL A CA 1
ATOM 2695 C C . VAL A 1 362 ? -9.992 11.556 1.719 1.00 98.06 362 VAL A C 1
ATOM 2697 O O . VAL A 1 362 ? -9.581 12.681 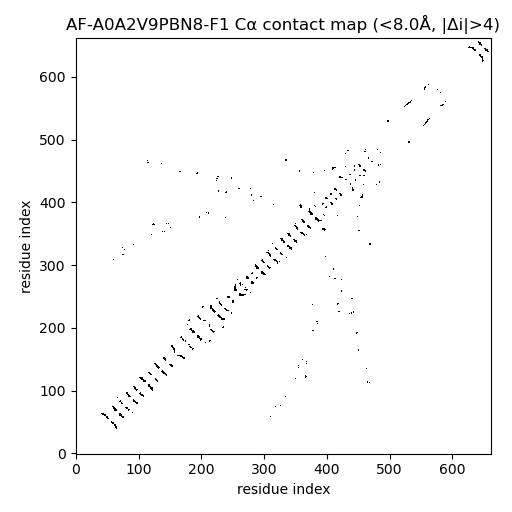1.430 1.00 98.06 362 VAL A O 1
ATOM 2700 N N . ALA A 1 363 ? -11.280 11.302 1.928 1.00 96.75 363 ALA A N 1
ATOM 2701 C CA . ALA A 1 363 ? -12.318 12.327 1.907 1.00 96.75 363 ALA A CA 1
ATOM 2702 C C . ALA A 1 363 ? -13.004 12.453 3.266 1.00 96.75 363 ALA A C 1
ATOM 2704 O O . ALA A 1 363 ? -13.107 11.481 4.019 1.00 96.75 363 ALA A O 1
ATOM 2705 N N . ASN A 1 364 ? -13.549 13.635 3.535 1.00 95.56 364 ASN A N 1
ATOM 2706 C CA . ASN A 1 364 ? -14.286 13.890 4.765 1.00 95.56 364 ASN A CA 1
ATOM 2707 C C . ASN A 1 364 ? -15.589 13.068 4.858 1.00 95.56 364 ASN A C 1
ATOM 2709 O O . ASN A 1 364 ? -16.060 12.471 3.885 1.00 95.56 364 ASN A O 1
ATOM 2713 N N . ALA A 1 365 ? -16.229 13.089 6.030 1.00 94.06 365 ALA A N 1
ATOM 2714 C CA . ALA A 1 365 ? -17.419 12.286 6.333 1.00 94.06 365 ALA A CA 1
ATOM 2715 C C . ALA A 1 365 ? -18.609 12.466 5.365 1.00 94.06 365 ALA A C 1
ATOM 2717 O O . ALA A 1 365 ? -19.476 11.592 5.301 1.00 94.06 365 ALA A O 1
ATOM 2718 N N . THR A 1 366 ? -18.686 13.594 4.651 1.00 92.75 366 THR A N 1
ATOM 2719 C CA . THR A 1 366 ? -19.758 13.890 3.688 1.00 92.75 366 THR A CA 1
ATOM 2720 C C . THR A 1 366 ? -19.348 13.667 2.233 1.00 92.75 366 THR A C 1
ATOM 2722 O O . THR A 1 366 ? -20.201 13.752 1.351 1.00 92.75 366 THR A O 1
ATOM 2725 N N . GLY A 1 367 ? -18.065 13.412 1.961 1.00 93.00 367 GLY A N 1
ATOM 2726 C CA . GLY A 1 367 ? -17.523 13.379 0.605 1.00 93.00 367 GLY A CA 1
ATOM 2727 C C . GLY A 1 367 ? -17.583 14.738 -0.098 1.00 93.00 367 GLY A C 1
ATOM 2728 O O . GLY A 1 367 ? -17.680 14.795 -1.323 1.00 93.00 367 GLY A O 1
ATOM 2729 N N . ALA A 1 368 ? -17.590 15.833 0.666 1.00 91.44 368 ALA A N 1
ATOM 2730 C CA . ALA A 1 368 ? -17.596 17.195 0.134 1.00 91.44 368 ALA A CA 1
ATOM 2731 C C . ALA A 1 368 ? -16.179 17.744 -0.097 1.00 91.44 368 ALA A C 1
ATOM 2733 O O . ALA A 1 368 ? -16.008 18.652 -0.907 1.00 91.44 368 ALA A O 1
ATOM 2734 N N . ALA A 1 369 ? -15.177 17.207 0.605 1.00 92.19 369 ALA A N 1
ATOM 2735 C CA . ALA A 1 369 ? -13.785 17.623 0.484 1.00 92.19 369 ALA A CA 1
ATOM 2736 C C . ALA A 1 369 ? -12.847 16.413 0.429 1.00 92.19 369 ALA A C 1
ATOM 2738 O O . ALA A 1 369 ? -13.048 15.431 1.145 1.00 92.19 369 ALA A O 1
ATOM 2739 N N . ILE A 1 370 ? -11.819 16.528 -0.412 1.00 94.12 370 ILE A N 1
ATOM 2740 C CA . ILE A 1 370 ? -10.640 15.660 -0.414 1.00 94.12 370 ILE A CA 1
ATOM 2741 C C . ILE A 1 370 ? -9.645 16.263 0.578 1.00 94.12 370 ILE A C 1
ATOM 2743 O O . ILE A 1 370 ? -9.289 17.434 0.449 1.00 94.12 370 ILE A O 1
ATOM 2747 N N . GLU A 1 371 ? -9.238 15.481 1.570 1.00 95.75 371 GLU A N 1
ATOM 2748 C CA . GLU A 1 371 ? -8.375 15.919 2.671 1.00 95.75 371 GLU A CA 1
ATOM 2749 C C . GLU A 1 371 ? -6.944 15.382 2.521 1.00 95.75 371 GLU A C 1
ATOM 2751 O O . GLU A 1 371 ? -5.992 16.089 2.834 1.00 95.75 371 GLU A O 1
ATOM 2756 N N . ASP A 1 372 ? -6.766 14.185 1.959 1.00 95.44 372 ASP A N 1
ATOM 2757 C CA . ASP A 1 372 ? -5.463 13.652 1.531 1.00 95.44 372 ASP A CA 1
ATOM 2758 C C . ASP A 1 372 ? -5.599 13.101 0.117 1.00 95.44 372 ASP A C 1
ATOM 2760 O O . ASP A 1 372 ? -6.613 12.495 -0.245 1.00 95.44 372 ASP A O 1
ATOM 2764 N N . GLU A 1 373 ? -4.575 13.321 -0.692 1.00 93.62 373 GLU A N 1
ATOM 2765 C CA . GLU A 1 373 ? -4.494 12.759 -2.023 1.00 93.62 373 GLU A CA 1
ATOM 2766 C C . GLU A 1 373 ? -3.055 12.533 -2.450 1.00 93.62 373 GLU A C 1
ATOM 2768 O O . GLU A 1 373 ? -2.259 13.476 -2.485 1.00 93.62 373 GLU A O 1
ATOM 2773 N N . SER A 1 374 ? -2.789 11.315 -2.914 1.00 93.06 374 SER A N 1
ATOM 2774 C CA . SER A 1 374 ? -1.481 10.910 -3.404 1.00 93.06 374 SER A CA 1
ATOM 2775 C C . SER A 1 374 ? -1.592 9.983 -4.609 1.00 93.06 374 SER A C 1
ATOM 2777 O O . SER A 1 374 ? -2.419 9.072 -4.648 1.00 93.06 374 SER A O 1
ATOM 2779 N N . ASP A 1 375 ? -0.697 10.193 -5.572 1.00 92.31 375 ASP A N 1
ATOM 2780 C CA . ASP A 1 375 ? -0.339 9.170 -6.553 1.00 92.31 375 ASP A CA 1
ATOM 2781 C C . ASP A 1 375 ? 0.982 8.510 -6.122 1.00 92.31 375 ASP A C 1
ATOM 2783 O O . ASP A 1 375 ? 1.718 9.056 -5.297 1.00 92.31 375 ASP A O 1
ATOM 2787 N N . TYR A 1 376 ? 1.328 7.366 -6.712 1.00 95.38 376 TYR A N 1
ATOM 2788 C CA . TYR A 1 376 ? 2.562 6.648 -6.385 1.00 95.38 376 TYR A CA 1
ATOM 2789 C C . TYR A 1 376 ? 3.370 6.344 -7.646 1.00 95.38 376 TYR A C 1
ATOM 2791 O O . TYR A 1 376 ? 2.820 5.965 -8.682 1.00 95.38 376 TYR A O 1
ATOM 2799 N N . TYR A 1 377 ? 4.691 6.496 -7.557 1.00 96.62 377 TYR A N 1
ATOM 2800 C CA . TYR A 1 377 ? 5.611 5.870 -8.503 1.00 96.62 377 TYR A CA 1
ATOM 2801 C C . TYR A 1 377 ? 5.498 4.339 -8.378 1.00 96.62 377 TYR A C 1
ATOM 2803 O O . TYR A 1 377 ? 5.130 3.852 -7.308 1.00 96.62 377 TYR A O 1
ATOM 2811 N N . PRO A 1 378 ? 5.848 3.558 -9.417 1.00 97.12 378 PRO A N 1
ATOM 2812 C CA . PRO A 1 378 ? 5.735 2.100 -9.410 1.00 97.12 378 PRO A CA 1
ATOM 2813 C C . PRO A 1 378 ? 6.252 1.408 -8.149 1.00 97.12 378 PRO A C 1
ATOM 2815 O O . PRO A 1 378 ? 5.597 0.513 -7.643 1.00 97.12 378 PRO A O 1
ATOM 2818 N N . PHE A 1 379 ? 7.387 1.844 -7.603 1.00 97.88 379 PHE A N 1
ATOM 2819 C CA . PHE A 1 379 ? 7.976 1.256 -6.396 1.00 97.88 379 PHE A CA 1
ATOM 2820 C C . PHE A 1 379 ? 7.506 1.915 -5.087 1.00 97.88 379 PHE A C 1
ATOM 2822 O O . PHE A 1 379 ? 8.140 1.743 -4.053 1.00 97.88 379 PHE A O 1
ATOM 2829 N N . GLY A 1 380 ? 6.406 2.666 -5.108 1.00 97.12 380 GLY A N 1
ATOM 2830 C CA . GLY A 1 380 ? 5.740 3.184 -3.913 1.00 97.12 380 GLY A CA 1
ATOM 2831 C C . GLY A 1 380 ? 6.174 4.567 -3.440 1.00 97.12 380 GLY A C 1
ATOM 2832 O O . GLY A 1 380 ? 5.610 5.061 -2.460 1.00 97.12 380 GLY A O 1
ATOM 2833 N N . GLY A 1 381 ? 7.114 5.222 -4.129 1.00 96.56 381 GLY A N 1
ATOM 2834 C CA . GLY A 1 381 ? 7.453 6.616 -3.847 1.00 96.56 381 GLY A CA 1
ATOM 2835 C C . GLY A 1 381 ? 6.227 7.512 -4.011 1.00 96.56 381 GLY A C 1
ATOM 2836 O O . GLY A 1 381 ? 5.504 7.407 -5.002 1.00 96.56 381 GLY A O 1
ATOM 2837 N N . GLU A 1 382 ? 5.963 8.376 -3.038 1.00 94.62 382 GLU A N 1
ATOM 2838 C CA . GLU A 1 382 ? 4.741 9.181 -3.008 1.00 94.62 382 GLU A CA 1
ATOM 2839 C C . GLU A 1 382 ? 4.854 10.457 -3.841 1.00 94.62 382 GLU A C 1
ATOM 2841 O O . GLU A 1 382 ? 5.846 11.185 -3.800 1.00 94.62 382 GLU A O 1
ATOM 2846 N N . ARG A 1 383 ? 3.777 10.762 -4.560 1.00 92.75 383 ARG A N 1
ATOM 2847 C CA . ARG A 1 383 ? 3.512 12.055 -5.185 1.00 92.75 383 ARG A CA 1
ATOM 2848 C C . ARG A 1 383 ? 2.313 12.678 -4.476 1.00 92.75 383 ARG A C 1
ATOM 2850 O O . ARG A 1 383 ? 1.183 12.561 -4.945 1.00 92.75 383 ARG A O 1
ATOM 2857 N N . ALA A 1 384 ? 2.581 13.316 -3.339 1.00 92.00 384 ALA A N 1
ATOM 2858 C CA . ALA A 1 384 ? 1.567 13.922 -2.479 1.00 92.00 384 ALA A CA 1
ATOM 2859 C C . ALA A 1 384 ? 0.985 15.204 -3.098 1.00 92.00 384 ALA A C 1
ATOM 2861 O O . ALA A 1 384 ? 1.667 16.225 -3.214 1.00 92.00 384 ALA A O 1
ATOM 2862 N N . ILE A 1 385 ? -0.288 15.160 -3.483 1.00 89.69 385 ILE A N 1
ATOM 2863 C CA . ILE A 1 385 ? -1.012 16.259 -4.135 1.00 89.69 385 ILE A CA 1
ATOM 2864 C C . ILE A 1 385 ? -1.719 17.118 -3.086 1.00 89.69 385 ILE A C 1
ATOM 2866 O O . ILE A 1 385 ? -1.547 18.333 -3.081 1.00 89.69 385 ILE A O 1
ATOM 2870 N N . THR A 1 386 ? -2.469 16.499 -2.173 1.00 90.94 386 THR A N 1
ATOM 2871 C CA . THR A 1 386 ? -3.161 17.176 -1.063 1.00 90.94 386 THR A CA 1
ATOM 2872 C C . THR A 1 386 ? -2.778 16.491 0.241 1.00 90.94 386 THR A C 1
ATOM 2874 O O . THR A 1 386 ? -2.762 15.273 0.281 1.00 90.94 386 THR A O 1
ATOM 2877 N N . THR A 1 387 ? -2.464 17.256 1.289 1.00 92.56 387 THR A N 1
ATOM 2878 C CA . THR A 1 387 ? -1.948 16.731 2.572 1.00 92.56 387 THR A CA 1
ATOM 2879 C C . THR A 1 387 ? -2.589 17.443 3.770 1.00 92.56 387 THR A C 1
ATOM 2881 O O . THR A 1 387 ? -1.899 17.873 4.696 1.00 92.56 387 THR A O 1
ATOM 2884 N N . ALA A 1 388 ? -3.899 17.690 3.707 1.00 93.50 388 ALA A N 1
ATOM 2885 C CA . ALA A 1 388 ? -4.644 18.341 4.786 1.00 93.50 388 ALA A CA 1
ATOM 2886 C C . ALA A 1 388 ? -5.022 17.365 5.919 1.00 93.50 388 ALA A C 1
ATOM 2888 O O . ALA A 1 388 ? -5.338 17.818 7.017 1.00 93.50 388 ALA A O 1
ATOM 2889 N N . ASP A 1 389 ? -4.952 16.055 5.669 1.00 94.19 389 ASP A N 1
ATOM 2890 C CA . ASP A 1 389 ? -5.131 14.988 6.655 1.00 94.19 389 ASP A CA 1
ATOM 2891 C C . ASP A 1 389 ? -3.799 14.257 6.945 1.00 94.19 389 ASP A C 1
ATOM 2893 O O . ASP A 1 389 ? -3.065 13.940 6.006 1.00 94.19 389 ASP A O 1
ATOM 2897 N N . PRO A 1 390 ? -3.460 13.960 8.218 1.00 91.75 390 PRO A N 1
ATOM 2898 C CA . PRO A 1 390 ? -2.229 13.259 8.596 1.00 91.75 390 PRO A CA 1
ATOM 2899 C C . PRO A 1 390 ? -2.332 11.733 8.396 1.00 91.75 390 PRO A C 1
ATOM 2901 O O . PRO A 1 390 ? -2.034 10.948 9.294 1.00 91.75 390 PRO A O 1
ATOM 2904 N N . ASN A 1 391 ? -2.778 11.291 7.221 1.00 94.62 391 ASN A N 1
ATOM 2905 C CA . ASN A 1 391 ? -2.848 9.876 6.876 1.00 94.62 391 ASN A CA 1
ATOM 2906 C C . ASN A 1 391 ? -1.439 9.256 6.815 1.00 94.62 391 ASN A C 1
ATOM 2908 O O . ASN A 1 391 ? -0.602 9.718 6.045 1.00 94.62 391 ASN A O 1
ATOM 2912 N N . ASN A 1 392 ? -1.198 8.174 7.562 1.00 94.88 392 ASN A N 1
ATOM 2913 C CA . ASN A 1 392 ? 0.072 7.433 7.536 1.00 94.88 392 ASN A CA 1
ATOM 2914 C C . ASN A 1 392 ? 0.027 6.183 6.641 1.00 94.88 392 ASN A C 1
ATOM 2916 O O . ASN A 1 392 ? 1.067 5.605 6.342 1.00 94.88 392 ASN A O 1
ATOM 2920 N N . TYR A 1 393 ? -1.158 5.747 6.205 1.00 96.81 393 TYR A N 1
ATOM 2921 C CA . TYR A 1 393 ? -1.332 4.525 5.422 1.00 96.81 393 TYR A CA 1
ATOM 2922 C C . TYR A 1 393 ? -1.345 4.848 3.933 1.00 96.81 393 TYR A C 1
ATOM 2924 O O . TYR A 1 393 ? -2.349 5.322 3.389 1.00 96.81 393 TYR A O 1
ATOM 2932 N N . LYS A 1 394 ? -0.209 4.601 3.282 1.00 96.06 394 LYS A N 1
ATOM 2933 C CA . LYS A 1 394 ? 0.122 5.126 1.957 1.00 96.06 394 LYS A CA 1
ATOM 2934 C C . LYS A 1 394 ? 0.162 4.014 0.907 1.00 96.06 394 LYS A C 1
ATOM 2936 O O . LYS A 1 394 ? -0.889 3.549 0.454 1.00 96.06 394 LYS A O 1
ATOM 2941 N N . PHE A 1 395 ? 1.360 3.579 0.519 1.00 96.69 395 PHE A N 1
ATOM 2942 C CA . PHE A 1 395 ? 1.576 2.604 -0.547 1.00 96.69 395 PHE A CA 1
ATOM 2943 C C . PHE A 1 395 ? 1.021 1.231 -0.162 1.00 96.69 395 PHE A C 1
ATOM 2945 O O . PHE A 1 395 ? 1.278 0.743 0.936 1.00 96.69 395 PHE A O 1
ATOM 2952 N N . ILE A 1 396 ? 0.188 0.659 -1.038 1.00 93.69 396 ILE A N 1
ATOM 2953 C CA . ILE A 1 396 ? -0.597 -0.573 -0.835 1.00 93.69 396 ILE A CA 1
ATOM 2954 C C . ILE A 1 396 ? -1.377 -0.654 0.498 1.00 93.69 396 ILE A C 1
ATOM 2956 O O . ILE A 1 396 ? -1.821 -1.727 0.908 1.00 93.69 396 ILE A O 1
ATOM 2960 N N . GLY A 1 397 ? -1.568 0.485 1.171 1.00 93.94 397 GLY A N 1
ATOM 2961 C CA . GLY A 1 397 ? -2.224 0.582 2.469 1.00 93.94 397 GLY A CA 1
ATOM 2962 C C . GLY A 1 397 ? -1.320 0.322 3.677 1.00 93.94 397 GLY A C 1
ATOM 2963 O O . GLY A 1 397 ? -1.866 0.260 4.777 1.00 93.94 397 GLY A O 1
ATOM 2964 N N . LYS A 1 398 ? 0.006 0.202 3.502 1.00 95.19 398 LYS A N 1
ATOM 2965 C CA . LYS A 1 398 ? 0.987 0.065 4.593 1.00 95.19 398 LYS A CA 1
ATOM 2966 C C . LYS A 1 398 ? 1.354 1.408 5.212 1.00 95.19 398 LYS A C 1
ATOM 2968 O O . LYS A 1 398 ? 1.235 2.459 4.581 1.00 95.19 398 LYS A O 1
ATOM 2973 N N . GLU A 1 399 ? 1.741 1.356 6.483 1.00 96.62 399 GLU A N 1
ATOM 2974 C CA . GLU A 1 399 ? 2.121 2.540 7.250 1.00 96.62 399 GLU A CA 1
ATOM 2975 C C . GLU A 1 399 ? 3.503 3.027 6.810 1.00 96.62 399 GLU A C 1
ATOM 2977 O O . GLU A 1 399 ? 4.474 2.277 6.913 1.00 96.62 399 GLU A O 1
ATOM 2982 N N . ARG A 1 400 ? 3.590 4.284 6.373 1.00 97.75 400 ARG A N 1
ATOM 2983 C CA . ARG A 1 400 ? 4.854 4.965 6.102 1.00 97.75 400 ARG A CA 1
ATOM 2984 C C . ARG A 1 400 ? 5.335 5.697 7.343 1.00 97.75 400 ARG A C 1
ATOM 2986 O O . ARG A 1 400 ? 4.682 6.621 7.827 1.00 97.75 400 ARG A O 1
ATOM 2993 N N . ASP A 1 401 ? 6.505 5.321 7.834 1.00 97.00 401 ASP A N 1
ATOM 2994 C CA . ASP A 1 401 ? 7.135 5.979 8.970 1.00 97.00 401 ASP A CA 1
ATOM 2995 C C . ASP A 1 401 ? 7.788 7.290 8.531 1.00 97.00 401 ASP A C 1
ATOM 2997 O O . ASP A 1 401 ? 8.833 7.294 7.878 1.00 97.00 401 ASP A O 1
ATOM 3001 N N . ALA A 1 402 ? 7.183 8.420 8.901 1.00 94.94 402 ALA A N 1
ATOM 3002 C CA . ALA A 1 402 ? 7.652 9.753 8.521 1.00 94.94 402 ALA A CA 1
ATOM 3003 C C . ALA A 1 402 ? 9.112 10.026 8.932 1.00 94.94 402 ALA A C 1
ATOM 3005 O O . ALA A 1 402 ? 9.808 10.791 8.269 1.00 94.94 402 ALA A O 1
ATOM 3006 N N . GLU A 1 403 ? 9.591 9.399 10.009 1.00 94.69 403 GLU A N 1
ATOM 3007 C CA . GLU A 1 403 ? 10.962 9.546 10.497 1.00 94.69 403 GLU A CA 1
ATOM 3008 C C . GLU A 1 403 ? 12.028 8.900 9.604 1.00 94.69 403 GLU A C 1
ATOM 3010 O O . GLU A 1 403 ? 13.197 9.276 9.687 1.00 94.69 403 GLU A O 1
ATOM 3015 N N . SER A 1 404 ? 11.652 7.919 8.781 1.00 94.56 404 SER A N 1
ATOM 3016 C CA . SER A 1 404 ? 12.595 7.118 7.992 1.00 94.56 404 SER A CA 1
ATOM 3017 C C . SER A 1 404 ? 12.263 7.063 6.504 1.00 94.56 404 SER A C 1
ATOM 3019 O O . SER A 1 404 ? 13.148 6.772 5.704 1.00 94.56 404 SER A O 1
ATOM 3021 N N . GLY A 1 405 ? 11.010 7.331 6.134 1.00 95.56 405 GLY A N 1
ATOM 3022 C CA . GLY A 1 405 ? 10.476 7.111 4.793 1.00 95.56 405 GLY A CA 1
ATOM 3023 C C . GLY A 1 405 ? 10.200 5.639 4.468 1.00 95.56 405 GLY A C 1
ATOM 3024 O O . GLY A 1 405 ? 9.768 5.352 3.355 1.00 95.56 405 GLY A O 1
ATOM 3025 N N . LEU A 1 406 ? 10.435 4.717 5.407 1.00 97.69 406 LEU A N 1
ATOM 3026 C CA . LEU A 1 406 ? 10.207 3.289 5.209 1.00 97.69 406 LEU A CA 1
ATOM 3027 C C . LEU A 1 406 ? 8.734 2.935 5.403 1.00 97.69 406 LEU A C 1
ATOM 3029 O O . LEU A 1 406 ? 8.064 3.468 6.288 1.00 97.69 406 LEU A O 1
ATOM 3033 N N . ASP A 1 407 ? 8.256 1.981 4.613 1.00 98.06 407 ASP A N 1
ATOM 3034 C CA . ASP A 1 407 ? 6.941 1.383 4.803 1.00 98.06 407 ASP A CA 1
ATOM 3035 C C . ASP A 1 407 ? 7.052 0.124 5.674 1.00 98.06 407 ASP A C 1
ATOM 3037 O O . ASP A 1 407 ? 7.887 -0.756 5.431 1.00 98.06 407 ASP A O 1
ATOM 3041 N N . ASN A 1 408 ? 6.198 0.015 6.689 1.00 96.31 408 ASN A N 1
ATOM 3042 C CA . ASN A 1 408 ? 6.112 -1.158 7.551 1.00 96.31 408 ASN A CA 1
ATOM 3043 C C . ASN A 1 408 ? 5.240 -2.239 6.899 1.00 96.31 408 ASN A C 1
ATOM 3045 O O . ASN A 1 408 ? 4.012 -2.163 6.937 1.00 96.31 408 ASN A O 1
ATOM 3049 N N . PHE A 1 409 ? 5.881 -3.265 6.343 1.00 93.00 409 PHE A N 1
ATOM 3050 C CA . PHE A 1 409 ? 5.226 -4.421 5.731 1.00 93.00 409 PHE A CA 1
ATOM 3051 C C . PHE A 1 409 ? 5.059 -5.582 6.720 1.00 93.00 409 PHE A C 1
ATOM 3053 O O . PHE A 1 409 ? 4.859 -6.706 6.297 1.00 93.00 409 PHE A O 1
ATOM 3060 N N . GLU A 1 410 ? 5.116 -5.329 8.030 1.00 89.69 410 GLU A N 1
ATOM 3061 C CA . GLU A 1 410 ? 5.093 -6.336 9.102 1.00 89.69 410 GLU A CA 1
ATOM 3062 C C . GLU A 1 410 ? 6.404 -7.116 9.198 1.00 89.69 410 GLU A C 1
ATOM 3064 O O . GLU A 1 410 ? 7.228 -6.781 10.047 1.00 89.69 410 GLU A O 1
ATOM 3069 N N . ALA A 1 411 ? 6.638 -8.110 8.337 1.00 89.06 411 ALA A N 1
ATOM 3070 C CA . ALA A 1 411 ? 7.841 -8.937 8.444 1.00 89.06 411 ALA A CA 1
ATOM 3071 C C . ALA A 1 411 ? 9.128 -8.172 8.106 1.00 89.06 411 ALA A C 1
ATOM 3073 O O . ALA A 1 411 ? 10.192 -8.477 8.645 1.00 89.06 411 ALA A O 1
ATOM 3074 N N . ARG A 1 412 ? 9.038 -7.187 7.205 1.00 93.94 412 ARG A N 1
ATOM 3075 C CA . ARG A 1 412 ? 10.178 -6.403 6.716 1.00 93.94 412 ARG A CA 1
ATOM 3076 C C . ARG A 1 412 ? 9.817 -4.928 6.579 1.00 93.94 412 ARG A C 1
ATOM 3078 O O . ARG A 1 412 ? 8.653 -4.564 6.421 1.00 93.94 412 ARG A O 1
ATOM 3085 N N . SER A 1 413 ? 10.834 -4.073 6.600 1.00 96.88 413 SER A N 1
ATOM 3086 C CA . SER A 1 413 ? 10.692 -2.656 6.250 1.00 96.88 413 SER A CA 1
ATOM 3087 C C . SER A 1 413 ? 11.080 -2.439 4.788 1.00 96.88 413 SER A C 1
ATOM 3089 O O . SER A 1 413 ? 12.102 -2.951 4.316 1.00 96.88 413 SER A O 1
ATOM 3091 N N . TYR A 1 414 ? 10.256 -1.689 4.066 1.00 98.19 414 TYR A N 1
ATOM 3092 C CA . TYR A 1 414 ? 10.402 -1.455 2.635 1.00 98.19 414 TYR A CA 1
ATOM 3093 C C . TYR A 1 414 ? 10.894 -0.033 2.353 1.00 98.19 414 TYR A C 1
ATOM 3095 O O . TYR A 1 414 ? 10.357 0.934 2.888 1.00 98.19 414 TYR A O 1
ATOM 3103 N N . ALA A 1 415 ? 11.922 0.088 1.512 1.00 97.38 415 ALA A N 1
ATOM 3104 C CA . ALA A 1 415 ? 12.502 1.355 1.085 1.00 97.38 415 ALA A CA 1
ATOM 3105 C C . ALA A 1 415 ? 12.048 1.664 -0.345 1.00 97.38 415 ALA A C 1
ATOM 3107 O O . ALA A 1 415 ? 12.595 1.134 -1.322 1.00 97.38 415 ALA A O 1
ATOM 3108 N N . SER A 1 416 ? 11.019 2.505 -0.478 1.00 96.94 416 SER A N 1
ATOM 3109 C CA . SER A 1 416 ? 10.428 2.820 -1.781 1.00 96.94 416 SER A CA 1
ATOM 3110 C C . SER A 1 416 ? 11.411 3.521 -2.713 1.00 96.94 416 SER A C 1
ATOM 3112 O O . SER A 1 416 ? 11.415 3.242 -3.909 1.00 96.94 416 SER A O 1
ATOM 3114 N N . ASP A 1 417 ? 12.284 4.374 -2.174 1.00 94.25 417 ASP A N 1
ATOM 3115 C CA . ASP A 1 417 ? 13.337 5.093 -2.898 1.00 94.25 417 ASP A CA 1
ATOM 3116 C C . ASP A 1 417 ? 14.347 4.135 -3.559 1.00 94.25 417 ASP A C 1
ATOM 3118 O O . ASP A 1 417 ? 14.709 4.328 -4.723 1.00 94.25 417 ASP A O 1
ATOM 3122 N N . MET A 1 418 ? 14.693 3.040 -2.879 1.00 95.69 418 MET A N 1
ATOM 3123 C CA . MET A 1 418 ? 15.533 1.950 -3.385 1.00 95.69 418 MET A CA 1
ATOM 3124 C C . MET A 1 418 ? 14.753 0.933 -4.235 1.00 95.69 418 MET A C 1
ATOM 3126 O O . MET A 1 418 ? 15.346 0.252 -5.070 1.00 95.69 418 MET A O 1
ATOM 3130 N N . GLY A 1 419 ? 13.436 0.816 -4.037 1.00 96.19 419 GLY A N 1
ATOM 3131 C CA . GLY A 1 419 ? 12.584 -0.182 -4.690 1.00 96.19 419 GLY A CA 1
ATOM 3132 C C . GLY A 1 419 ? 12.782 -1.606 -4.164 1.00 96.19 419 GLY A C 1
ATOM 3133 O O . GLY A 1 419 ? 12.729 -2.562 -4.939 1.00 96.19 419 GLY A O 1
ATOM 3134 N N . ARG A 1 420 ? 13.081 -1.756 -2.866 1.00 96.75 420 ARG A N 1
ATOM 3135 C CA . ARG A 1 420 ? 13.374 -3.053 -2.232 1.00 96.75 420 ARG A CA 1
ATOM 3136 C C . ARG A 1 420 ? 13.207 -3.050 -0.715 1.00 96.75 420 ARG A C 1
ATOM 3138 O O . ARG A 1 420 ? 13.184 -1.995 -0.087 1.00 96.75 420 ARG A O 1
ATOM 3145 N N . PHE A 1 421 ? 13.164 -4.244 -0.128 1.00 98.00 421 PHE A N 1
ATOM 3146 C CA . PHE A 1 421 ? 13.273 -4.423 1.319 1.00 98.00 421 PHE A CA 1
ATOM 3147 C C . PHE A 1 421 ? 14.693 -4.138 1.820 1.00 98.00 421 PHE A C 1
ATOM 3149 O O . PHE A 1 421 ? 15.678 -4.341 1.102 1.00 98.00 421 PHE A O 1
ATOM 3156 N N . ILE A 1 422 ? 14.796 -3.663 3.064 1.00 97.56 422 ILE A N 1
ATOM 3157 C CA . ILE A 1 422 ? 16.086 -3.341 3.702 1.00 97.56 422 ILE A CA 1
ATOM 3158 C C . ILE A 1 422 ? 16.725 -4.548 4.404 1.00 97.56 422 ILE A C 1
ATOM 3160 O O . ILE A 1 422 ? 17.883 -4.489 4.813 1.00 97.56 422 ILE A O 1
ATOM 3164 N N . THR A 1 423 ? 15.986 -5.649 4.514 1.00 97.12 423 THR A N 1
ATOM 3165 C CA . THR A 1 423 ? 16.444 -6.942 5.022 1.00 97.12 423 THR A CA 1
ATOM 3166 C C . THR A 1 423 ? 16.171 -8.024 3.983 1.00 97.12 423 THR A C 1
ATOM 3168 O O . THR A 1 423 ? 15.276 -7.884 3.143 1.00 97.12 423 THR A O 1
ATOM 3171 N N . ALA A 1 424 ? 16.983 -9.080 4.000 1.00 94.94 424 ALA A N 1
ATOM 3172 C CA . ALA A 1 424 ? 16.744 -10.240 3.153 1.00 94.94 424 ALA A CA 1
ATOM 3173 C C . ALA A 1 424 ? 15.508 -11.006 3.650 1.00 94.94 424 ALA A C 1
ATOM 3175 O O . ALA A 1 424 ? 15.259 -11.070 4.854 1.00 94.94 424 ALA A O 1
ATOM 3176 N N . ASP A 1 425 ? 14.751 -11.581 2.719 1.00 92.62 425 ASP A N 1
ATOM 3177 C CA . ASP A 1 425 ? 13.742 -12.597 3.017 1.00 92.62 425 ASP A CA 1
ATOM 3178 C C . ASP A 1 425 ? 14.358 -13.850 3.656 1.00 92.62 425 ASP A C 1
ATOM 3180 O O . ASP A 1 425 ? 15.560 -14.099 3.526 1.00 92.62 425 ASP A O 1
ATOM 3184 N N . ASP A 1 426 ? 13.525 -14.677 4.285 1.00 86.88 426 ASP A N 1
ATOM 3185 C CA . ASP A 1 426 ? 13.947 -15.978 4.817 1.00 86.88 426 ASP A CA 1
ATOM 3186 C C . ASP A 1 426 ? 14.193 -17.031 3.717 1.00 86.88 426 ASP A C 1
ATOM 3188 O O . ASP A 1 426 ? 14.805 -18.073 3.968 1.00 86.88 426 ASP A O 1
ATOM 3192 N N . GLY A 1 427 ? 13.782 -16.723 2.483 1.00 82.69 427 GLY A N 1
ATOM 3193 C CA . GLY A 1 427 ? 13.983 -17.545 1.295 1.00 82.69 427 GLY A CA 1
ATOM 3194 C C . GLY A 1 427 ? 13.021 -18.726 1.183 1.00 82.69 427 GLY A C 1
ATOM 3195 O O . GLY A 1 427 ? 13.261 -19.622 0.371 1.00 82.69 427 GLY A O 1
ATOM 3196 N N . SER A 1 428 ? 11.949 -18.740 1.976 1.00 78.06 428 SER A N 1
ATOM 3197 C CA . SER A 1 428 ? 10.884 -19.746 1.908 1.00 78.06 428 SER A CA 1
ATOM 3198 C C . SER A 1 428 ? 10.166 -19.777 0.551 1.00 78.06 428 SER A C 1
ATOM 3200 O O . SER A 1 428 ? 9.720 -20.841 0.123 1.00 78.06 428 SER A O 1
ATOM 3202 N N . ASP A 1 429 ? 10.129 -18.649 -0.165 1.00 70.44 429 ASP A N 1
ATOM 3203 C CA . ASP A 1 429 ? 9.468 -18.471 -1.464 1.00 70.44 429 ASP A CA 1
ATOM 3204 C C . ASP A 1 429 ? 10.395 -18.683 -2.685 1.00 70.44 429 ASP A C 1
ATOM 3206 O O . ASP A 1 429 ? 10.006 -18.416 -3.830 1.00 70.44 429 ASP A O 1
ATOM 3210 N N . VAL A 1 430 ? 11.630 -19.156 -2.472 1.00 82.12 430 VAL A N 1
ATOM 3211 C CA . VAL A 1 430 ? 12.602 -19.360 -3.555 1.00 82.12 430 VAL A CA 1
ATOM 3212 C C . VAL A 1 430 ? 12.212 -20.563 -4.421 1.00 82.12 430 VAL A C 1
ATOM 3214 O O . VAL A 1 430 ? 12.205 -21.706 -3.969 1.00 82.12 430 VAL A O 1
ATOM 3217 N N . ASP A 1 431 ? 11.988 -20.322 -5.715 1.00 77.00 431 ASP A N 1
ATOM 3218 C CA . ASP A 1 431 ? 11.638 -21.332 -6.711 1.00 77.00 431 ASP A CA 1
ATOM 3219 C C . ASP A 1 431 ? 12.721 -21.428 -7.806 1.00 77.00 431 ASP A C 1
ATOM 3221 O O . ASP A 1 431 ? 12.977 -20.467 -8.531 1.00 77.00 431 ASP A O 1
ATOM 3225 N N . PRO A 1 432 ? 13.353 -22.595 -8.016 1.00 79.88 432 PRO A N 1
ATOM 3226 C CA . PRO A 1 432 ? 14.289 -22.803 -9.123 1.00 79.88 432 PRO A CA 1
ATOM 3227 C C . PRO A 1 432 ? 13.706 -22.545 -10.526 1.00 79.88 432 PRO A C 1
ATOM 3229 O O . PRO A 1 432 ? 14.470 -22.336 -11.469 1.00 79.88 432 PRO A O 1
ATOM 3232 N N . ARG A 1 433 ? 12.375 -22.581 -10.686 1.00 79.75 433 ARG A N 1
ATOM 3233 C CA . ARG A 1 433 ? 11.671 -22.291 -11.949 1.00 79.75 433 ARG A CA 1
ATOM 3234 C C . ARG A 1 433 ? 11.447 -20.796 -12.177 1.00 79.75 433 ARG A C 1
ATOM 3236 O O . ARG A 1 433 ? 11.217 -20.402 -13.318 1.00 79.75 433 ARG A O 1
ATOM 3243 N N . ASP A 1 434 ? 11.550 -19.982 -11.129 1.00 76.50 434 ASP A N 1
ATOM 3244 C CA . ASP A 1 434 ? 11.536 -18.520 -11.191 1.00 76.50 434 ASP A CA 1
ATOM 3245 C C . ASP A 1 434 ? 12.878 -17.975 -10.675 1.00 76.50 434 ASP A C 1
ATOM 3247 O O . ASP A 1 434 ? 12.999 -17.611 -9.510 1.00 76.50 434 ASP A O 1
ATOM 3251 N N . PRO A 1 435 ? 13.921 -17.867 -11.519 1.00 81.25 435 PRO A N 1
ATOM 3252 C CA . PRO A 1 435 ? 15.228 -17.378 -11.080 1.00 81.25 435 PRO A CA 1
ATOM 3253 C C . PRO A 1 435 ? 15.205 -15.985 -10.431 1.00 81.25 435 PRO A C 1
ATOM 3255 O O . PRO A 1 435 ? 16.138 -15.639 -9.708 1.00 81.25 435 PRO A O 1
ATOM 3258 N N . GLN A 1 436 ? 14.159 -15.180 -10.661 1.00 82.50 436 GLN A N 1
ATOM 3259 C CA . GLN A 1 436 ? 14.009 -13.883 -10.002 1.00 82.50 436 GLN A CA 1
ATOM 3260 C C . GLN A 1 436 ? 13.704 -14.013 -8.502 1.00 82.50 436 GLN A C 1
ATOM 3262 O O . GLN A 1 436 ? 13.956 -13.067 -7.757 1.00 82.50 436 GLN A O 1
ATOM 3267 N N . SER A 1 437 ? 13.226 -15.174 -8.040 1.00 84.06 437 SER A N 1
ATOM 3268 C CA . SER A 1 437 ? 12.975 -15.446 -6.621 1.00 84.06 437 SER A CA 1
ATOM 3269 C C . SER A 1 437 ? 14.226 -15.521 -5.769 1.00 84.06 437 SER A C 1
ATOM 3271 O O . SER A 1 437 ? 14.163 -15.374 -4.558 1.00 84.06 437 SER A O 1
ATOM 3273 N N . TRP A 1 438 ? 15.382 -15.725 -6.391 1.00 88.75 438 TRP A N 1
ATOM 3274 C CA . TRP A 1 438 ? 16.652 -15.850 -5.684 1.00 88.75 438 TRP A CA 1
ATOM 3275 C C . TRP A 1 438 ? 17.154 -14.509 -5.138 1.00 88.75 438 TRP A C 1
ATOM 3277 O O . TRP A 1 438 ? 18.113 -14.467 -4.365 1.00 88.75 438 TRP A O 1
ATOM 3287 N N . ASN A 1 439 ? 16.528 -13.399 -5.536 1.00 93.06 439 ASN A N 1
ATOM 3288 C CA . ASN A 1 439 ? 16.804 -12.095 -4.962 1.00 93.06 439 ASN A CA 1
ATOM 3289 C C . ASN A 1 439 ? 15.897 -11.821 -3.762 1.00 93.06 439 ASN A C 1
ATOM 3291 O O . ASN A 1 439 ? 14.806 -11.275 -3.904 1.00 93.06 439 ASN A O 1
ATOM 3295 N N . LEU A 1 440 ? 16.417 -12.125 -2.576 1.00 94.19 440 LEU A N 1
ATOM 3296 C CA . LEU A 1 440 ? 15.700 -12.010 -1.303 1.00 94.19 440 LEU A CA 1
ATOM 3297 C C . LEU A 1 440 ? 15.403 -10.563 -0.864 1.00 94.19 440 LEU A C 1
ATOM 3299 O O . LEU A 1 440 ? 14.777 -10.359 0.168 1.00 94.19 440 LEU A O 1
ATOM 3303 N N . TYR A 1 441 ? 15.846 -9.550 -1.611 1.00 96.38 441 TYR A N 1
ATOM 3304 C CA . TYR A 1 441 ? 15.524 -8.144 -1.336 1.00 96.38 441 TYR A CA 1
ATOM 3305 C C . TYR A 1 441 ? 14.490 -7.569 -2.309 1.00 96.38 441 TYR A C 1
ATOM 3307 O O . TYR A 1 441 ? 13.919 -6.509 -2.046 1.00 96.38 441 TYR A O 1
ATOM 3315 N N . ALA A 1 442 ? 14.315 -8.192 -3.478 1.00 94.12 442 ALA A N 1
ATOM 3316 C CA . ALA A 1 442 ? 13.531 -7.620 -4.564 1.00 94.12 442 ALA A CA 1
ATOM 3317 C C . ALA A 1 442 ? 12.046 -7.536 -4.196 1.00 94.12 442 ALA A C 1
ATOM 3319 O O . ALA A 1 442 ? 11.465 -8.485 -3.677 1.00 94.12 442 ALA A O 1
ATOM 3320 N N . TYR A 1 443 ? 11.414 -6.414 -4.531 1.00 95.25 443 TYR A N 1
ATOM 3321 C CA . TYR A 1 443 ? 9.983 -6.242 -4.324 1.00 95.25 443 TYR A CA 1
ATOM 3322 C C . TYR A 1 443 ? 9.202 -6.858 -5.487 1.00 95.25 443 TYR A C 1
ATOM 3324 O O . TYR A 1 443 ? 9.368 -6.449 -6.639 1.00 95.25 443 TYR A O 1
ATOM 3332 N N . VAL A 1 444 ? 8.375 -7.864 -5.184 1.00 91.75 444 VAL A N 1
ATOM 3333 C CA . VAL A 1 444 ? 7.365 -8.476 -6.073 1.00 91.75 444 VAL A CA 1
ATOM 3334 C C . VAL A 1 444 ? 7.840 -8.780 -7.504 1.00 91.75 444 VAL A C 1
ATOM 3336 O O . VAL A 1 444 ? 7.156 -8.508 -8.496 1.00 91.75 444 VAL A O 1
ATOM 3339 N N . ARG A 1 445 ? 9.056 -9.333 -7.616 1.00 90.25 445 ARG A N 1
ATOM 3340 C CA . ARG A 1 445 ? 9.726 -9.672 -8.892 1.00 90.25 445 ARG A CA 1
ATOM 3341 C C . ARG A 1 445 ? 9.846 -8.486 -9.859 1.00 90.25 445 ARG A C 1
ATOM 3343 O O . ARG A 1 445 ? 9.854 -8.652 -11.073 1.00 90.25 445 ARG A O 1
ATOM 3350 N N . ASN A 1 446 ? 9.955 -7.274 -9.317 1.00 95.00 446 ASN A N 1
ATOM 3351 C CA . ASN A 1 446 ? 10.027 -6.021 -10.065 1.00 95.00 446 ASN A CA 1
ATOM 3352 C C . ASN A 1 446 ? 8.824 -5.761 -10.990 1.00 95.00 446 ASN A C 1
ATOM 3354 O O . ASN A 1 446 ? 8.955 -5.040 -11.981 1.00 95.00 446 ASN A O 1
ATOM 3358 N N . ASN A 1 447 ? 7.645 -6.292 -10.654 1.00 94.06 447 ASN A N 1
ATOM 3359 C CA . ASN A 1 447 ? 6.383 -5.936 -11.306 1.00 94.06 447 ASN A CA 1
ATOM 3360 C C . ASN A 1 447 ? 5.385 -5.331 -10.300 1.00 94.06 447 ASN A C 1
ATOM 3362 O O . ASN A 1 447 ? 4.343 -5.923 -10.005 1.00 94.06 447 ASN A O 1
ATOM 3366 N N . PRO A 1 448 ? 5.693 -4.146 -9.744 1.00 95.44 448 PRO A N 1
ATOM 3367 C CA . PRO A 1 448 ? 4.935 -3.580 -8.632 1.00 95.44 448 PRO A CA 1
ATOM 3368 C C . PRO A 1 448 ? 3.611 -2.929 -9.047 1.00 95.44 448 PRO A C 1
ATOM 3370 O O . PRO A 1 448 ? 2.852 -2.493 -8.193 1.00 95.44 448 PRO A O 1
ATOM 3373 N N . ILE A 1 449 ? 3.333 -2.857 -10.353 1.00 94.75 449 ILE A N 1
ATOM 3374 C CA . ILE A 1 449 ? 2.043 -2.400 -10.881 1.00 94.75 449 ILE A CA 1
ATOM 3375 C C . ILE A 1 449 ? 1.041 -3.559 -10.964 1.00 94.75 449 ILE A C 1
ATOM 3377 O O . ILE A 1 449 ? -0.158 -3.335 -10.937 1.00 94.75 449 ILE A O 1
ATOM 3381 N N . ARG A 1 450 ? 1.501 -4.811 -11.046 1.00 88.06 450 ARG A N 1
ATOM 3382 C CA . ARG A 1 450 ? 0.613 -5.981 -11.084 1.00 88.06 450 ARG A CA 1
ATOM 3383 C C . ARG A 1 450 ? 0.508 -6.686 -9.732 1.00 88.06 450 ARG A C 1
ATOM 3385 O O . ARG A 1 450 ? -0.565 -7.191 -9.390 1.00 88.06 450 ARG A O 1
ATOM 3392 N N . ASN A 1 451 ? 1.613 -6.718 -8.991 1.00 87.56 451 ASN A N 1
ATOM 3393 C CA . ASN A 1 451 ? 1.795 -7.554 -7.811 1.00 87.56 451 ASN A CA 1
ATOM 3394 C C . ASN A 1 451 ? 1.944 -6.718 -6.534 1.00 87.56 451 ASN A C 1
ATOM 3396 O O . ASN A 1 451 ? 2.434 -5.588 -6.566 1.00 87.56 451 ASN A O 1
ATOM 3400 N N . ILE A 1 452 ? 1.579 -7.313 -5.401 1.00 88.25 452 ILE A N 1
ATOM 3401 C CA . ILE A 1 452 ? 1.724 -6.745 -4.058 1.00 88.25 452 ILE A CA 1
ATOM 3402 C C . ILE A 1 452 ? 2.399 -7.743 -3.115 1.00 88.25 452 ILE A C 1
ATOM 3404 O O . ILE A 1 452 ? 2.319 -8.954 -3.326 1.00 88.25 452 ILE A O 1
ATOM 3408 N N . ASP A 1 453 ? 3.018 -7.223 -2.056 1.00 90.56 453 ASP A N 1
ATOM 3409 C CA . ASP A 1 453 ? 3.449 -8.009 -0.897 1.00 90.56 453 ASP A CA 1
ATOM 3410 C C . ASP A 1 453 ? 2.631 -7.576 0.336 1.00 90.56 453 ASP A C 1
ATOM 3412 O O . ASP A 1 453 ? 2.891 -6.522 0.914 1.00 90.56 453 ASP A O 1
ATOM 3416 N N . PRO A 1 454 ? 1.593 -8.325 0.736 1.00 85.12 454 PRO A N 1
ATOM 3417 C CA . PRO A 1 454 ? 0.744 -7.946 1.864 1.00 85.12 454 PRO A CA 1
ATOM 3418 C C . PRO A 1 454 ? 1.407 -8.097 3.238 1.00 85.12 454 PRO A C 1
ATOM 3420 O O . PRO A 1 454 ? 0.937 -7.465 4.183 1.00 85.12 454 PRO A O 1
ATOM 3423 N N . THR A 1 455 ? 2.434 -8.940 3.371 1.00 85.69 455 THR A N 1
ATOM 3424 C CA . THR A 1 455 ? 2.998 -9.376 4.669 1.00 85.69 455 THR A CA 1
ATOM 3425 C C . THR A 1 455 ? 4.500 -9.139 4.794 1.00 85.69 455 THR A C 1
ATOM 3427 O O . THR A 1 455 ? 5.093 -9.450 5.827 1.00 85.69 455 THR A O 1
ATOM 3430 N N . GLY A 1 456 ? 5.131 -8.618 3.743 1.00 89.44 456 GLY A N 1
ATOM 3431 C CA . GLY A 1 456 ? 6.577 -8.520 3.653 1.00 89.44 456 GLY A CA 1
ATOM 3432 C C . GLY A 1 456 ? 7.245 -9.880 3.467 1.00 89.44 456 GLY A C 1
ATOM 3433 O O . GLY A 1 456 ? 8.414 -9.984 3.811 1.00 89.44 456 GLY A O 1
ATOM 3434 N N . ARG A 1 457 ? 6.541 -10.910 2.988 1.00 84.12 457 ARG A N 1
ATOM 3435 C CA . ARG A 1 457 ? 7.064 -12.272 2.720 1.00 84.12 457 ARG A CA 1
ATOM 3436 C C . ARG A 1 457 ? 6.504 -12.893 1.442 1.00 84.12 457 ARG A C 1
ATOM 3438 O O . ARG A 1 457 ? 6.794 -14.039 1.127 1.00 84.12 457 ARG A O 1
ATOM 3445 N N . ALA A 1 458 ? 5.638 -12.176 0.732 1.00 74.75 458 ALA A N 1
ATOM 3446 C CA . ALA A 1 458 ? 4.810 -12.765 -0.305 1.00 74.75 458 ALA A CA 1
ATOM 3447 C C . ALA A 1 458 ? 4.874 -11.981 -1.617 1.00 74.75 458 ALA A C 1
ATOM 3449 O O . ALA A 1 458 ? 5.104 -10.777 -1.671 1.00 74.75 458 ALA A O 1
ATOM 3450 N N . CYS A 1 459 ? 4.595 -12.679 -2.711 1.00 78.88 459 CYS A N 1
ATOM 3451 C CA . CYS A 1 459 ? 4.353 -12.084 -4.018 1.00 78.88 459 CYS A CA 1
ATOM 3452 C C . CYS A 1 459 ? 2.968 -12.545 -4.463 1.00 78.88 459 CYS A C 1
ATOM 3454 O O . CYS A 1 459 ? 2.796 -13.709 -4.816 1.00 78.88 459 CYS A O 1
ATOM 3456 N N . VAL A 1 460 ? 1.977 -11.652 -4.407 1.00 73.19 460 VAL A N 1
ATOM 3457 C CA . VAL A 1 460 ? 0.581 -11.971 -4.746 1.00 73.19 460 VAL A CA 1
ATOM 3458 C C . VAL A 1 460 ? 0.100 -11.063 -5.871 1.00 73.19 460 VAL A C 1
ATOM 3460 O O . VAL A 1 460 ? 0.442 -9.878 -5.916 1.00 73.19 460 VAL A O 1
ATOM 3463 N N . GLN A 1 461 ? -0.695 -11.607 -6.793 1.00 69.06 461 GLN A N 1
ATOM 3464 C CA . GLN A 1 461 ? -1.313 -10.815 -7.854 1.00 69.06 461 GLN A CA 1
ATOM 3465 C C . GLN A 1 461 ? -2.529 -10.055 -7.318 1.00 69.06 461 GLN A C 1
ATOM 3467 O O . GLN A 1 461 ? -3.197 -10.462 -6.375 1.00 69.06 461 GLN A O 1
ATOM 3472 N N . THR A 1 462 ? -2.852 -8.920 -7.927 1.00 57.69 462 THR A N 1
ATOM 3473 C CA . THR A 1 462 ? -3.970 -8.067 -7.490 1.00 57.69 462 THR A CA 1
ATOM 3474 C C . THR A 1 462 ? -5.359 -8.574 -7.896 1.00 57.69 462 THR A C 1
ATOM 3476 O O . THR A 1 462 ? -6.245 -7.775 -8.204 1.00 57.69 462 THR A O 1
ATOM 3479 N N . THR A 1 463 ? -5.608 -9.889 -7.896 1.00 53.41 463 THR A N 1
ATOM 3480 C CA . THR A 1 463 ? -6.960 -10.374 -8.195 1.00 53.41 463 THR A CA 1
ATOM 3481 C C . THR A 1 463 ? -7.894 -10.119 -7.007 1.00 53.41 463 THR A C 1
ATOM 3483 O O . THR A 1 463 ? -7.578 -10.391 -5.847 1.00 53.41 463 THR A O 1
ATOM 3486 N N . ASP A 1 464 ? -9.073 -9.550 -7.276 1.00 47.03 464 ASP A N 1
ATOM 3487 C CA . ASP A 1 464 ? -10.026 -9.198 -6.215 1.00 47.03 464 ASP A CA 1
ATOM 3488 C C . ASP A 1 464 ? -10.574 -10.433 -5.466 1.00 47.03 464 ASP A C 1
ATOM 3490 O O . ASP A 1 464 ? -11.098 -10.274 -4.365 1.00 47.03 464 ASP A O 1
ATOM 3494 N N . GLU A 1 465 ? -10.446 -11.653 -6.006 1.00 42.53 465 GLU A N 1
ATOM 3495 C CA . GLU A 1 465 ? -10.816 -12.898 -5.309 1.00 42.53 465 GLU A CA 1
ATOM 3496 C C . GLU A 1 465 ? -9.879 -13.218 -4.134 1.00 42.53 465 GLU A C 1
ATOM 3498 O O . GLU A 1 465 ? -10.363 -13.524 -3.041 1.00 42.53 465 GLU A O 1
ATOM 3503 N N . GLU A 1 466 ? -8.563 -13.072 -4.312 1.00 45.50 466 GLU A N 1
ATOM 3504 C CA . GLU A 1 466 ? -7.563 -13.331 -3.264 1.00 45.50 466 GLU A CA 1
ATOM 3505 C C . GLU A 1 466 ? -7.701 -12.318 -2.114 1.00 45.50 466 GLU A C 1
ATOM 3507 O O . GLU A 1 466 ? -7.656 -12.678 -0.934 1.00 45.50 466 GLU A O 1
ATOM 3512 N N . ARG A 1 467 ? -8.029 -11.060 -2.446 1.00 46.47 467 ARG A N 1
ATOM 3513 C CA . ARG A 1 467 ? -8.366 -10.017 -1.461 1.00 46.47 467 ARG A CA 1
ATOM 3514 C C . ARG A 1 467 ? -9.726 -10.216 -0.784 1.00 46.47 467 ARG A C 1
ATOM 3516 O O . ARG A 1 467 ? -9.844 -9.951 0.413 1.00 46.47 467 ARG A O 1
ATOM 3523 N N . ALA A 1 468 ? -10.754 -10.660 -1.514 1.00 34.75 468 ALA A N 1
ATOM 3524 C CA . ALA A 1 468 ? -12.116 -10.812 -0.989 1.00 34.75 468 ALA A CA 1
ATOM 3525 C C . ALA A 1 468 ? -12.264 -11.976 0.000 1.00 34.75 468 ALA A C 1
ATOM 3527 O O . ALA A 1 468 ? -13.163 -11.954 0.842 1.00 34.75 468 ALA A O 1
ATOM 3528 N N . LEU A 1 469 ? -11.393 -12.984 -0.081 1.00 36.16 469 LEU A N 1
ATOM 3529 C CA . LEU A 1 469 ? -11.453 -14.151 0.797 1.00 36.16 469 LEU A CA 1
ATOM 3530 C C . LEU A 1 469 ? -10.634 -14.000 2.083 1.00 36.16 469 LEU A C 1
ATOM 3532 O O . LEU A 1 469 ? -10.756 -14.855 2.957 1.00 36.16 469 LEU A O 1
ATOM 3536 N N . GLY A 1 470 ? -9.808 -12.952 2.225 1.00 36.09 470 GLY A N 1
ATOM 3537 C CA . GLY A 1 470 ? -8.927 -12.790 3.392 1.00 36.09 470 GLY A CA 1
ATOM 3538 C C . GLY A 1 470 ? -7.995 -13.987 3.620 1.00 36.09 470 GLY A C 1
ATOM 3539 O O . GLY A 1 470 ? -7.459 -14.155 4.712 1.00 36.09 470 GLY A O 1
ATOM 3540 N N . LYS A 1 471 ? -7.831 -14.828 2.594 1.00 36.66 471 LYS A N 1
ATOM 3541 C CA . LYS A 1 471 ? -6.975 -16.005 2.580 1.00 36.66 471 LYS A CA 1
ATOM 3542 C C . LYS A 1 471 ? -5.592 -15.571 2.127 1.00 36.66 471 LYS A C 1
ATOM 3544 O O . LYS A 1 471 ? -5.140 -15.905 1.040 1.00 36.66 471 LYS A O 1
ATOM 3549 N N . TRP A 1 472 ? -4.938 -14.785 2.970 1.00 37.56 472 TRP A N 1
ATOM 3550 C CA . TRP A 1 472 ? -3.489 -14.707 2.917 1.00 37.56 472 TRP A CA 1
ATOM 3551 C C . TRP A 1 472 ? -3.014 -16.012 3.532 1.00 37.56 472 TRP A C 1
ATOM 3553 O O . TRP A 1 472 ? -3.075 -16.192 4.748 1.00 37.56 472 TRP A O 1
ATOM 3563 N N . HIS A 1 473 ? -2.703 -16.974 2.675 1.00 31.42 473 HIS A N 1
ATOM 3564 C CA . HIS A 1 473 ? -2.097 -18.211 3.116 1.00 31.42 473 HIS A CA 1
ATOM 3565 C C . HIS A 1 473 ? -0.690 -17.866 3.614 1.00 31.42 473 HIS A C 1
ATOM 3567 O O . HIS A 1 473 ? 0.231 -17.692 2.828 1.00 31.42 473 HIS A O 1
ATOM 3573 N N . ASP A 1 474 ? -0.584 -17.676 4.930 1.00 33.47 474 ASP A N 1
ATOM 3574 C CA . ASP A 1 474 ? 0.655 -17.792 5.697 1.00 33.47 474 ASP A CA 1
ATOM 3575 C C . ASP A 1 474 ? 1.199 -19.200 5.460 1.00 33.47 474 ASP A C 1
ATOM 3577 O O . ASP A 1 474 ? 0.556 -20.154 5.899 1.00 33.47 474 ASP A O 1
ATOM 3581 N N . ASP A 1 475 ? 2.262 -19.294 4.653 1.00 39.38 475 ASP A N 1
ATOM 3582 C CA . ASP A 1 475 ? 3.382 -20.254 4.560 1.00 39.38 475 ASP A CA 1
ATOM 3583 C C . ASP A 1 475 ? 3.213 -21.704 5.054 1.00 39.38 475 ASP A C 1
ATOM 3585 O O . ASP A 1 475 ? 4.179 -22.431 5.267 1.00 39.38 475 ASP A O 1
ATOM 3589 N N . ASN A 1 476 ? 1.989 -22.200 5.164 1.00 36.69 476 ASN A N 1
ATOM 3590 C CA . ASN A 1 476 ? 1.657 -23.478 5.764 1.00 36.69 476 ASN A CA 1
ATOM 3591 C C . ASN A 1 476 ? 0.479 -24.109 5.013 1.00 36.69 476 ASN A C 1
ATOM 3593 O O . ASN A 1 476 ? -0.572 -24.339 5.608 1.00 36.69 476 ASN A O 1
ATOM 3597 N N . SER A 1 477 ? 0.634 -24.371 3.705 1.00 33.31 477 SER A N 1
ATOM 3598 C CA . SER A 1 477 ? 0.223 -25.628 3.020 1.00 33.31 477 SER A CA 1
ATOM 3599 C C . SER A 1 477 ? -0.127 -25.523 1.527 1.00 33.31 477 SER A C 1
ATOM 3601 O O . SER A 1 477 ? -0.342 -26.564 0.908 1.00 33.31 477 SER A O 1
ATOM 3603 N N . ASP A 1 478 ? -0.119 -24.345 0.907 1.00 37.59 478 ASP A N 1
ATOM 3604 C CA . ASP A 1 478 ? -0.431 -24.227 -0.529 1.00 37.59 478 ASP A CA 1
ATOM 3605 C C . ASP A 1 478 ? 0.418 -23.234 -1.330 1.00 37.59 478 ASP A C 1
ATOM 3607 O O . ASP A 1 478 ? 0.273 -23.224 -2.550 1.00 37.59 478 ASP A O 1
ATOM 3611 N N . GLY A 1 479 ? 1.342 -22.506 -0.685 1.00 39.69 479 GLY A N 1
ATOM 3612 C CA . GLY A 1 479 ? 2.531 -21.864 -1.269 1.00 39.69 479 GLY A CA 1
ATOM 3613 C C . GLY A 1 479 ? 2.471 -21.586 -2.769 1.00 39.69 479 GLY A C 1
ATOM 3614 O O . GLY A 1 479 ? 3.252 -22.166 -3.517 1.00 39.69 479 GLY A O 1
ATOM 3615 N N . GLN A 1 480 ? 1.536 -20.747 -3.220 1.00 39.09 480 GLN A N 1
ATOM 3616 C CA . GLN A 1 480 ? 1.497 -20.363 -4.624 1.00 39.09 480 GLN A CA 1
ATOM 3617 C C . GLN A 1 480 ? 2.538 -19.273 -4.848 1.00 39.09 480 GLN A C 1
ATOM 3619 O O . GLN A 1 480 ? 2.358 -18.123 -4.458 1.00 39.09 480 GLN A O 1
ATOM 3624 N N . THR A 1 481 ? 3.643 -19.648 -5.484 1.00 43.56 481 THR A N 1
ATOM 3625 C CA . THR A 1 481 ? 4.619 -18.697 -6.009 1.00 43.56 481 THR A CA 1
ATOM 3626 C C . THR A 1 481 ? 3.966 -17.843 -7.101 1.00 43.56 481 THR A C 1
ATOM 3628 O O . THR A 1 481 ? 3.022 -18.274 -7.770 1.00 43.56 481 THR A O 1
ATOM 3631 N N . CYS A 1 482 ? 4.498 -16.644 -7.361 1.00 42.25 482 CYS A N 1
ATOM 3632 C CA . CYS A 1 482 ? 4.060 -15.802 -8.484 1.00 42.25 482 CYS A CA 1
ATOM 3633 C C . CYS A 1 482 ? 4.068 -16.561 -9.841 1.00 42.25 482 CYS A C 1
ATOM 3635 O O . CYS A 1 482 ? 3.259 -16.260 -10.720 1.00 42.25 482 CYS A O 1
ATOM 3637 N N . ALA A 1 483 ? 4.903 -17.602 -9.987 1.00 38.66 483 ALA A N 1
ATOM 3638 C CA . ALA A 1 483 ? 4.904 -18.510 -11.136 1.00 38.66 483 ALA A CA 1
ATOM 3639 C C . ALA A 1 483 ? 3.710 -19.488 -11.155 1.00 38.66 483 ALA A C 1
ATOM 3641 O O . ALA A 1 483 ? 3.174 -19.766 -12.226 1.00 38.66 483 ALA A O 1
ATOM 3642 N N . GLN A 1 484 ? 3.264 -19.986 -9.996 1.00 41.28 484 GLN A N 1
ATOM 3643 C CA . GLN A 1 484 ? 2.111 -20.888 -9.882 1.00 41.28 484 GLN A CA 1
ATOM 3644 C C . GLN A 1 484 ? 0.775 -20.172 -10.099 1.00 41.28 484 GLN A C 1
ATOM 3646 O O . GLN A 1 484 ? -0.124 -20.785 -10.664 1.00 41.28 484 GLN A O 1
ATOM 3651 N N . VAL A 1 485 ? 0.655 -18.884 -9.755 1.00 44.38 485 VAL A N 1
ATOM 3652 C CA . VAL A 1 485 ? -0.537 -18.072 -10.080 1.00 44.38 485 VAL A CA 1
ATOM 3653 C C . VAL A 1 485 ? -0.641 -17.824 -11.593 1.00 44.38 485 VAL A C 1
ATOM 3655 O O . VAL A 1 485 ? -1.708 -18.001 -12.182 1.00 44.38 485 VAL A O 1
ATOM 3658 N N . ASP A 1 486 ? 0.478 -17.509 -12.259 1.00 38.28 486 ASP A N 1
ATOM 3659 C CA . ASP A 1 486 ? 0.527 -17.372 -13.724 1.00 38.28 486 ASP A CA 1
ATOM 3660 C C . ASP A 1 486 ? 0.230 -18.703 -14.447 1.00 38.28 486 ASP A C 1
ATOM 3662 O O . ASP A 1 486 ? -0.377 -18.712 -15.522 1.00 38.28 486 ASP A O 1
ATOM 3666 N N . GLU A 1 487 ? 0.631 -19.840 -13.871 1.00 38.38 487 GLU A N 1
ATOM 3667 C CA . GLU A 1 487 ? 0.326 -21.177 -14.394 1.00 38.38 487 GLU A CA 1
ATOM 3668 C C . GLU A 1 487 ? -1.132 -21.587 -14.110 1.00 38.38 487 GLU A C 1
ATOM 3670 O O . GLU A 1 487 ? -1.801 -22.135 -14.988 1.00 38.38 487 GLU A O 1
ATOM 3675 N N . ALA A 1 488 ? -1.670 -21.250 -12.933 1.00 36.09 488 ALA A N 1
ATOM 3676 C CA . ALA A 1 488 ? -3.061 -21.480 -12.552 1.00 36.09 488 ALA A CA 1
ATOM 3677 C C . ALA A 1 488 ? -4.038 -20.646 -13.390 1.00 36.09 488 ALA A C 1
ATOM 3679 O O . ALA A 1 488 ? -5.080 -21.166 -13.762 1.00 36.09 488 ALA A O 1
ATOM 3680 N N . GLN A 1 489 ? -3.704 -19.411 -13.782 1.00 37.31 489 GLN A N 1
ATOM 3681 C CA . GLN A 1 489 ? -4.536 -18.615 -14.696 1.00 37.31 489 GLN A CA 1
ATOM 3682 C C . GLN A 1 489 ? -4.448 -19.083 -16.156 1.00 37.31 489 GLN A C 1
ATOM 3684 O O . GLN A 1 489 ? -5.462 -19.094 -16.859 1.00 37.31 489 GLN A O 1
ATOM 3689 N N . LYS A 1 490 ? -3.271 -19.540 -16.612 1.00 32.91 490 LYS A N 1
ATOM 3690 C CA . LYS A 1 490 ? -3.143 -20.242 -17.905 1.00 32.91 490 LYS A CA 1
ATOM 3691 C C . LYS A 1 490 ? -3.976 -21.530 -17.926 1.00 32.91 490 LYS A C 1
ATOM 3693 O O . LYS A 1 490 ? -4.560 -21.852 -18.958 1.00 32.91 490 LYS A O 1
ATOM 3698 N N . ASN A 1 491 ? -4.079 -22.222 -16.789 1.00 31.84 491 ASN A N 1
ATOM 3699 C CA . ASN A 1 491 ? -4.881 -23.438 -16.631 1.00 31.84 491 ASN A CA 1
ATOM 3700 C C . ASN A 1 491 ? -6.367 -23.170 -16.321 1.00 31.84 491 ASN A C 1
ATOM 3702 O O . ASN A 1 491 ? -7.203 -23.970 -16.722 1.00 31.84 491 ASN A O 1
ATOM 3706 N N . ALA A 1 492 ? -6.735 -22.034 -15.722 1.00 32.69 492 ALA A N 1
ATOM 3707 C CA . ALA A 1 492 ? -8.127 -21.599 -15.551 1.00 32.69 492 ALA A CA 1
ATOM 3708 C C . ALA A 1 492 ? -8.767 -21.224 -16.898 1.00 32.69 492 ALA A C 1
ATOM 3710 O O . ALA A 1 492 ? -9.978 -21.320 -17.081 1.00 32.69 492 ALA A O 1
ATOM 3711 N N . GLN A 1 493 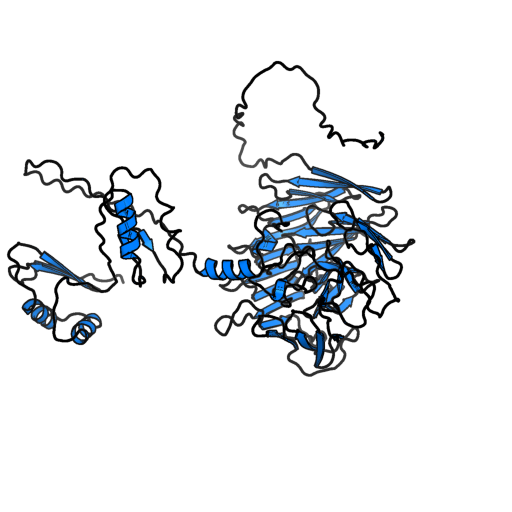? -7.944 -20.875 -17.893 1.00 36.34 493 GLN A N 1
ATOM 3712 C CA . GLN A 1 493 ? -8.358 -20.777 -19.293 1.00 36.34 493 GLN A CA 1
ATOM 3713 C C . GLN A 1 493 ? -8.640 -22.148 -19.943 1.00 36.34 493 GLN A C 1
ATOM 3715 O O . GLN A 1 493 ? -9.209 -22.198 -21.034 1.00 36.34 493 GLN A O 1
ATOM 3720 N N . ALA A 1 494 ? -8.248 -23.246 -19.286 1.00 29.44 494 ALA A N 1
ATOM 3721 C CA . ALA A 1 494 ? -8.428 -24.625 -19.729 1.00 29.44 494 ALA A CA 1
ATOM 3722 C C . ALA A 1 494 ? -9.460 -25.408 -18.896 1.00 29.44 494 ALA A C 1
ATOM 3724 O O . ALA A 1 494 ? -9.615 -26.612 -19.128 1.00 29.44 494 ALA A O 1
ATOM 3725 N N . ASP A 1 495 ? -10.202 -24.754 -17.990 1.00 30.34 495 ASP A N 1
ATOM 3726 C CA . ASP A 1 495 ? -11.357 -25.361 -17.326 1.00 30.34 495 ASP A CA 1
ATOM 3727 C C . ASP A 1 495 ? -12.480 -25.579 -18.348 1.00 30.34 495 ASP A C 1
ATOM 3729 O O . ASP A 1 495 ? -13.410 -24.789 -18.530 1.00 30.34 495 ASP A O 1
ATOM 3733 N N . VAL A 1 496 ? -12.383 -26.707 -19.050 1.00 33.84 496 VAL A N 1
ATOM 3734 C CA . VAL A 1 496 ? -13.487 -27.305 -19.788 1.00 33.84 496 VAL A CA 1
ATOM 3735 C C . VAL A 1 496 ? -14.573 -27.607 -18.766 1.00 33.84 496 VAL A C 1
ATOM 3737 O O . VAL A 1 496 ? -14.497 -28.572 -18.006 1.00 33.84 496 VAL A O 1
ATOM 3740 N N . THR A 1 497 ? -15.606 -26.772 -18.738 1.00 30.31 497 THR A N 1
ATOM 3741 C CA . THR A 1 497 ? -16.799 -27.043 -17.945 1.00 30.31 497 THR A CA 1
ATOM 3742 C C . THR A 1 497 ? -17.464 -28.304 -18.501 1.00 30.31 497 THR A C 1
ATOM 3744 O O . THR A 1 497 ? -18.117 -28.271 -19.545 1.00 30.31 497 THR A O 1
ATOM 3747 N N . VAL A 1 498 ? -17.313 -29.439 -17.816 1.00 31.02 498 VAL A N 1
ATOM 3748 C CA . VAL A 1 498 ? -18.096 -30.643 -18.113 1.00 31.02 498 VAL A CA 1
ATOM 3749 C C . VAL A 1 498 ? -19.492 -30.430 -17.539 1.00 31.02 498 VAL A C 1
ATOM 3751 O O . VAL A 1 498 ? -19.776 -30.743 -16.386 1.00 31.02 498 VAL A O 1
ATOM 3754 N N . THR A 1 499 ? -20.389 -29.855 -18.336 1.00 29.58 499 THR A N 1
ATOM 3755 C CA . THR A 1 499 ? -21.811 -29.837 -17.993 1.00 29.58 499 THR A CA 1
ATOM 3756 C C . THR A 1 499 ? -22.395 -31.216 -18.286 1.00 29.58 499 THR A C 1
ATOM 3758 O O . THR A 1 499 ? -22.740 -31.523 -19.425 1.00 29.58 499 THR A O 1
ATOM 3761 N N . ALA A 1 500 ? -22.544 -32.054 -17.259 1.00 28.47 500 ALA A N 1
ATOM 3762 C CA . ALA A 1 500 ? -23.468 -33.178 -17.335 1.00 28.47 500 ALA A CA 1
ATOM 3763 C C . ALA A 1 500 ? -24.887 -32.598 -17.350 1.00 28.47 500 ALA A C 1
ATOM 3765 O O . ALA A 1 500 ? -25.449 -32.267 -16.308 1.00 28.47 500 ALA A O 1
ATOM 3766 N N . LYS A 1 501 ? -25.450 -32.396 -18.542 1.00 25.97 501 LYS A N 1
ATOM 3767 C CA . LYS A 1 501 ? -26.864 -32.060 -18.677 1.00 25.97 501 LYS A CA 1
ATOM 3768 C C . LYS A 1 501 ? -27.640 -33.372 -18.504 1.00 25.97 501 LYS A C 1
ATOM 3770 O O . LYS A 1 501 ? -27.430 -34.279 -19.309 1.00 25.97 501 LYS A O 1
ATOM 3775 N N . PRO A 1 502 ? -28.482 -33.535 -17.471 1.00 25.05 502 PRO A N 1
ATOM 3776 C CA . PRO A 1 502 ? -29.380 -34.675 -17.414 1.00 25.05 502 PRO A CA 1
ATOM 3777 C C . PRO A 1 502 ? -30.454 -34.457 -18.482 1.00 25.05 502 PRO A C 1
ATOM 3779 O O . PRO A 1 502 ? -31.489 -33.849 -18.222 1.00 25.05 502 PRO A O 1
ATOM 3782 N N . ASP A 1 503 ? -30.194 -34.895 -19.710 1.00 28.16 503 ASP A N 1
ATOM 3783 C CA . ASP A 1 503 ? -31.280 -35.077 -20.662 1.00 28.16 503 ASP A CA 1
ATOM 3784 C C . ASP A 1 503 ? -32.135 -36.261 -20.163 1.00 28.16 503 ASP A C 1
ATOM 3786 O O . ASP A 1 503 ? -31.584 -37.279 -19.726 1.00 28.16 503 ASP A O 1
ATOM 3790 N N . PRO A 1 504 ? -33.475 -36.156 -20.168 1.00 27.12 504 PRO A N 1
ATOM 3791 C CA . PRO A 1 504 ? -34.335 -37.259 -19.767 1.00 27.12 504 PRO A CA 1
ATOM 3792 C C . PRO A 1 504 ? -34.098 -38.464 -20.685 1.00 27.12 504 PRO A C 1
ATOM 3794 O O . PRO A 1 504 ? -34.217 -38.374 -21.908 1.00 27.12 504 PRO A O 1
ATOM 3797 N N . ILE A 1 505 ? -33.766 -39.606 -20.080 1.00 32.88 505 ILE A N 1
ATOM 3798 C CA . ILE A 1 505 ? -33.650 -40.896 -20.762 1.00 32.88 505 ILE A CA 1
ATOM 3799 C C . ILE A 1 505 ? -35.042 -41.269 -21.286 1.00 32.88 505 ILE A C 1
ATOM 3801 O O . ILE A 1 505 ? -35.917 -41.670 -20.520 1.00 32.88 505 ILE A O 1
ATOM 3805 N N . PHE A 1 506 ? -35.261 -41.144 -22.595 1.00 24.80 506 PHE A N 1
ATOM 3806 C CA . PHE A 1 506 ? -36.435 -41.719 -23.244 1.00 24.80 506 PHE A CA 1
ATOM 3807 C C . PHE A 1 506 ? -36.214 -43.223 -23.427 1.00 24.80 506 PHE A C 1
ATOM 3809 O O . PHE A 1 506 ? -35.474 -43.654 -24.309 1.00 24.80 506 PHE A O 1
ATOM 3816 N N . VAL A 1 507 ? -36.862 -44.025 -22.582 1.00 25.53 507 VAL A N 1
ATOM 3817 C CA . VAL A 1 507 ? -36.981 -45.474 -22.774 1.00 25.53 507 VAL A CA 1
ATOM 3818 C C . VAL A 1 507 ? -38.184 -45.720 -23.682 1.00 25.53 507 VAL A C 1
ATOM 3820 O O . VAL A 1 507 ? -39.325 -45.682 -23.228 1.00 25.53 507 VAL A O 1
ATOM 3823 N N . ALA A 1 508 ? -37.946 -45.946 -24.972 1.00 24.09 508 ALA A N 1
ATOM 3824 C CA . ALA A 1 508 ? -38.954 -46.512 -25.862 1.00 24.09 508 ALA A CA 1
ATOM 3825 C C . ALA A 1 508 ? -38.784 -48.037 -25.859 1.00 24.09 508 ALA A C 1
ATOM 3827 O O . ALA A 1 508 ? -37.780 -48.551 -26.346 1.00 24.09 508 ALA A O 1
ATOM 3828 N N . ALA A 1 509 ? -39.738 -48.756 -25.268 1.00 26.72 509 ALA A N 1
ATOM 3829 C CA . ALA A 1 509 ? -39.836 -50.202 -25.418 1.00 26.72 509 ALA A CA 1
ATOM 3830 C C . ALA A 1 509 ? -40.778 -50.496 -26.592 1.00 26.72 509 ALA A C 1
ATOM 3832 O O . ALA A 1 509 ? -41.994 -50.370 -26.454 1.00 26.72 509 ALA A O 1
ATOM 3833 N N . ASP A 1 510 ? -40.224 -50.882 -27.741 1.00 25.52 510 ASP A N 1
ATOM 3834 C CA . ASP A 1 510 ? -41.018 -51.465 -28.822 1.00 25.52 510 ASP A CA 1
ATOM 3835 C C . ASP A 1 510 ? -41.392 -52.900 -28.427 1.00 25.52 510 ASP A C 1
ATOM 3837 O O . ASP A 1 510 ? -40.573 -53.820 -28.480 1.00 25.52 510 ASP A O 1
ATOM 3841 N N . PHE A 1 511 ? -42.641 -53.106 -28.009 1.00 27.64 511 PHE A N 1
ATOM 3842 C CA . PHE A 1 511 ? -43.211 -54.446 -27.893 1.00 27.64 511 PHE A CA 1
ATOM 3843 C C . PHE A 1 511 ? -43.559 -54.951 -29.296 1.00 27.64 511 PHE A C 1
ATOM 3845 O O . PHE A 1 511 ? -44.544 -54.516 -29.888 1.00 27.64 511 PHE A O 1
ATOM 3852 N N . ASN A 1 512 ? -42.774 -55.892 -29.822 1.00 29.39 512 ASN A N 1
ATOM 3853 C CA . ASN A 1 512 ? -43.181 -56.698 -30.971 1.00 29.39 512 ASN A CA 1
ATOM 3854 C C . ASN A 1 512 ? -43.845 -57.992 -30.451 1.00 29.39 512 ASN A C 1
ATOM 3856 O O . ASN A 1 512 ? -43.141 -58.829 -29.888 1.00 29.39 512 ASN A O 1
ATOM 3860 N N . PRO A 1 513 ? -45.171 -58.188 -30.588 1.00 30.25 513 PRO A N 1
ATOM 3861 C CA . PRO A 1 513 ? -45.884 -59.279 -29.920 1.00 30.25 513 PRO A CA 1
ATOM 3862 C C . PRO A 1 513 ? -45.796 -60.641 -30.636 1.00 30.25 513 PRO A C 1
ATOM 3864 O O . PRO A 1 513 ? -46.557 -61.544 -30.307 1.00 30.25 513 PRO A O 1
ATOM 3867 N N . PHE A 1 514 ? -44.884 -60.827 -31.596 1.00 30.05 514 PHE A N 1
ATOM 3868 C CA . PHE A 1 514 ? -44.776 -62.078 -32.355 1.00 30.05 514 PHE A CA 1
ATOM 3869 C C . PHE A 1 514 ? -43.320 -62.498 -32.606 1.00 30.05 514 PHE A C 1
ATOM 3871 O O . PHE A 1 514 ? -42.847 -62.432 -33.738 1.00 30.05 514 PHE A O 1
ATOM 3878 N N . ASN A 1 515 ? -42.605 -62.928 -31.559 1.00 32.34 515 ASN A N 1
ATOM 3879 C CA . ASN A 1 515 ? -41.630 -64.029 -31.644 1.00 32.34 515 ASN A CA 1
ATOM 3880 C C . ASN A 1 515 ? -41.113 -64.434 -30.250 1.00 32.34 515 ASN A C 1
ATOM 3882 O O . ASN A 1 515 ? -40.634 -63.583 -29.504 1.00 32.34 515 ASN A O 1
ATOM 3886 N N . ASP A 1 516 ? -41.137 -65.732 -29.937 1.00 33.34 516 ASP A N 1
ATOM 3887 C CA . ASP A 1 516 ? -40.525 -66.323 -28.739 1.00 33.34 516 ASP A CA 1
ATOM 3888 C C . ASP A 1 516 ? -38.989 -66.351 -28.871 1.00 33.34 516 ASP A C 1
ATOM 3890 O O . ASP A 1 516 ? -38.389 -67.354 -29.263 1.00 33.34 516 ASP A O 1
ATOM 3894 N N . GLN A 1 517 ? -38.328 -65.234 -28.567 1.00 33.00 517 GLN A N 1
ATOM 3895 C CA . GLN A 1 517 ? -36.881 -65.169 -28.327 1.00 33.00 517 GLN A CA 1
ATOM 3896 C C . GLN A 1 517 ? -36.625 -64.530 -26.951 1.00 33.00 517 GLN A C 1
ATOM 3898 O O . GLN A 1 517 ? -37.393 -63.656 -26.543 1.00 33.00 517 GLN A O 1
ATOM 3903 N N . PRO A 1 518 ? -35.577 -64.948 -26.208 1.00 30.92 518 PRO A N 1
ATOM 3904 C CA . PRO A 1 518 ? -35.258 -64.365 -24.905 1.00 30.92 518 PRO A CA 1
ATOM 3905 C C . PRO A 1 518 ? -35.013 -62.850 -25.030 1.00 30.92 518 PRO A C 1
ATOM 3907 O O . PRO A 1 518 ? -34.563 -62.396 -26.086 1.00 30.92 518 PRO A O 1
ATOM 3910 N N . PRO A 1 519 ? -35.297 -62.054 -23.978 1.00 30.12 519 PRO A N 1
ATOM 3911 C CA . PRO A 1 519 ? -35.173 -60.604 -24.044 1.00 30.12 519 PRO A CA 1
ATOM 3912 C C . PRO A 1 519 ? -33.745 -60.218 -24.442 1.00 30.12 519 PRO A C 1
ATOM 3914 O O . PRO A 1 519 ? -32.775 -60.597 -23.783 1.00 30.12 519 PRO A O 1
ATOM 3917 N N . LEU A 1 520 ? -33.627 -59.476 -25.547 1.00 31.22 520 LEU A N 1
ATOM 3918 C CA . LEU A 1 520 ? -32.372 -58.877 -25.983 1.00 31.22 520 LEU A CA 1
ATOM 3919 C C . LEU A 1 520 ? -31.830 -57.992 -24.854 1.00 31.22 520 LEU A C 1
ATOM 3921 O O . LEU A 1 520 ? -32.571 -57.230 -24.233 1.00 31.22 520 LEU A O 1
ATOM 3925 N N . ALA A 1 521 ? -30.533 -58.133 -24.582 1.00 31.39 521 ALA A N 1
ATOM 3926 C CA . ALA A 1 521 ? -29.826 -57.420 -23.531 1.00 31.39 521 ALA A CA 1
ATOM 3927 C C . ALA A 1 521 ? -30.107 -55.907 -23.568 1.00 31.39 521 ALA A C 1
ATOM 3929 O O . ALA A 1 521 ? -30.032 -55.262 -24.614 1.00 31.39 521 ALA A O 1
ATOM 3930 N N . PHE A 1 522 ? -30.400 -55.354 -22.393 1.00 31.45 522 PHE A N 1
ATOM 3931 C CA . PHE A 1 522 ? -30.611 -53.931 -22.155 1.00 31.45 522 PHE A CA 1
ATOM 3932 C C . PHE A 1 522 ? -29.323 -53.160 -22.512 1.00 31.45 522 PHE A C 1
ATOM 3934 O O . PHE A 1 522 ? -28.309 -53.311 -21.834 1.00 31.45 522 PHE A O 1
ATOM 3941 N N . GLN A 1 523 ? -29.330 -52.351 -23.578 1.00 32.81 523 GLN A N 1
ATOM 3942 C CA . GLN A 1 523 ? -28.204 -51.474 -23.933 1.00 32.81 523 GLN A CA 1
ATOM 3943 C C . GLN A 1 523 ? -28.578 -50.012 -23.674 1.00 32.81 523 GLN A C 1
ATOM 3945 O O . GLN A 1 523 ? -29.188 -49.353 -24.512 1.00 32.81 523 GLN A O 1
ATOM 3950 N N . GLY A 1 524 ? -28.225 -49.504 -22.493 1.00 33.28 524 GLY A N 1
ATOM 3951 C CA . GLY A 1 524 ? -28.202 -48.065 -22.224 1.00 33.28 524 GLY A CA 1
ATOM 3952 C C . GLY A 1 524 ? -26.836 -47.484 -22.595 1.00 33.28 524 GLY A C 1
ATOM 3953 O O . GLY A 1 524 ? -25.816 -48.098 -22.296 1.00 33.28 524 GLY A O 1
ATOM 3954 N N . PHE A 1 525 ? -26.805 -46.306 -23.221 1.00 34.28 525 PHE A N 1
ATOM 3955 C CA . PHE A 1 525 ? -25.569 -45.569 -23.512 1.00 34.28 525 PHE A CA 1
ATOM 3956 C C . PHE A 1 525 ? -25.503 -44.300 -22.661 1.00 34.28 525 PHE A C 1
ATOM 3958 O O . PHE A 1 525 ? -26.507 -43.606 -22.507 1.00 34.28 525 PHE A O 1
ATOM 3965 N N . VAL A 1 526 ? -24.311 -43.960 -22.168 1.00 35.09 526 VAL A N 1
ATOM 3966 C CA . VAL A 1 526 ? -24.027 -42.653 -21.561 1.00 35.09 526 VAL A CA 1
ATOM 3967 C C . VAL A 1 526 ? -23.184 -41.846 -22.548 1.00 35.09 526 VAL A C 1
ATOM 3969 O O . VAL A 1 526 ? -22.106 -42.285 -22.952 1.00 35.09 526 VAL A O 1
ATOM 3972 N N . ASN A 1 527 ? -23.672 -40.672 -22.953 1.00 36.78 527 ASN A N 1
ATOM 3973 C CA . ASN A 1 527 ? -22.914 -39.740 -23.790 1.00 36.78 527 ASN A CA 1
ATOM 3974 C C . ASN A 1 527 ? -22.184 -38.724 -22.900 1.00 36.78 527 ASN A C 1
ATOM 3976 O O . ASN A 1 527 ? -22.836 -37.961 -22.192 1.00 36.78 527 ASN A O 1
ATOM 3980 N N . LEU A 1 528 ? -20.849 -38.674 -22.975 1.00 35.31 528 LEU A N 1
ATOM 3981 C CA . LEU A 1 528 ? -20.064 -37.542 -22.476 1.00 35.31 528 LEU A CA 1
ATOM 3982 C C . LEU A 1 528 ? -19.683 -36.639 -23.654 1.00 35.31 528 LEU A C 1
ATOM 3984 O O . LEU A 1 528 ? -18.994 -37.063 -24.583 1.00 35.31 528 LEU A O 1
ATOM 3988 N N . VAL A 1 529 ? -20.120 -35.382 -23.606 1.00 36.81 529 VAL A N 1
ATOM 3989 C CA . VAL A 1 529 ? -19.759 -34.355 -24.592 1.00 36.81 529 VAL A CA 1
ATOM 3990 C C . VAL A 1 529 ? -18.693 -33.449 -23.980 1.00 36.81 529 VAL A C 1
ATOM 3992 O O . VAL A 1 529 ? -18.920 -32.866 -22.923 1.00 36.81 529 VAL A O 1
ATOM 3995 N N . LEU A 1 530 ? -17.536 -33.331 -24.639 1.00 35.88 530 LEU A N 1
ATOM 3996 C CA . LEU A 1 530 ? -16.474 -32.397 -24.259 1.00 35.88 530 LEU A CA 1
ATOM 3997 C C . LEU A 1 530 ? -16.502 -31.201 -25.218 1.00 35.88 530 LEU A C 1
ATOM 3999 O O . LEU A 1 530 ? -16.330 -31.367 -26.425 1.00 35.88 530 LEU A O 1
ATOM 4003 N N . ASN A 1 531 ? -16.707 -29.996 -24.687 1.00 32.25 531 ASN A N 1
ATOM 4004 C CA . ASN A 1 531 ? -16.671 -28.760 -25.468 1.00 32.25 531 ASN A CA 1
ATOM 4005 C C . ASN A 1 531 ? -15.332 -28.037 -25.229 1.00 32.25 531 ASN A C 1
ATOM 4007 O O . ASN A 1 531 ? -15.143 -27.456 -24.165 1.00 32.25 531 ASN A O 1
ATOM 4011 N N . GLY A 1 532 ? -14.413 -28.066 -26.203 1.00 35.06 532 GLY A N 1
ATOM 4012 C CA . GLY A 1 532 ? -13.156 -27.296 -26.182 1.00 35.06 532 GLY A CA 1
ATOM 4013 C C . GLY A 1 532 ? -12.011 -27.923 -26.996 1.00 35.06 532 GLY A C 1
ATOM 4014 O O . GLY A 1 532 ? -12.002 -29.133 -27.217 1.00 35.06 532 GLY A O 1
ATOM 4015 N N . ASP A 1 533 ? -11.045 -27.103 -27.434 1.00 33.72 533 ASP A N 1
ATOM 4016 C CA . ASP A 1 533 ? -9.803 -27.548 -28.092 1.00 33.72 533 ASP A CA 1
ATOM 4017 C C . ASP A 1 533 ? -8.840 -28.157 -27.054 1.00 33.72 533 ASP A C 1
ATOM 4019 O O . ASP A 1 533 ? -8.270 -27.452 -26.220 1.00 33.72 533 ASP A O 1
ATOM 4023 N N . VAL A 1 534 ? -8.617 -29.473 -27.106 1.00 35.94 534 VAL A N 1
ATOM 4024 C CA . VAL A 1 534 ? -7.744 -30.181 -26.153 1.00 35.94 534 VAL A CA 1
ATOM 4025 C C . VAL A 1 534 ? -6.281 -30.101 -26.612 1.00 35.94 534 VAL A C 1
ATOM 4027 O O . VAL A 1 534 ? -5.855 -3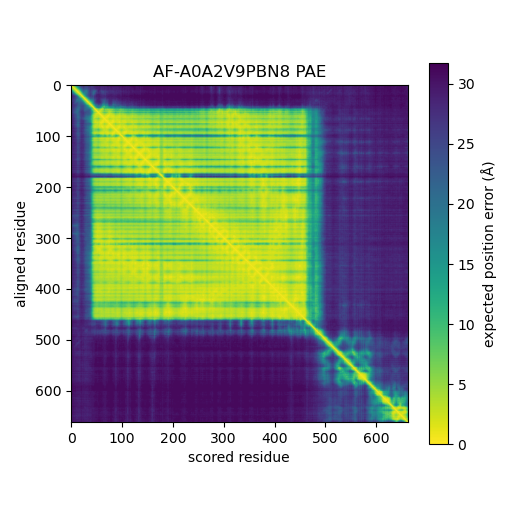0.844 -27.499 1.00 35.94 534 VAL A O 1
ATOM 4030 N N . ARG A 1 535 ? -5.466 -29.227 -26.000 1.00 32.56 535 ARG A N 1
ATOM 4031 C CA . ARG A 1 535 ? -3.994 -29.250 -26.159 1.00 32.56 535 ARG A CA 1
ATOM 4032 C C . ARG A 1 535 ? -3.319 -30.031 -25.022 1.00 32.56 535 ARG A C 1
ATOM 4034 O O . ARG A 1 535 ? -3.853 -30.158 -23.928 1.00 32.56 535 ARG A O 1
ATOM 4041 N N . ARG A 1 536 ? -2.169 -30.637 -25.351 1.00 31.77 536 ARG A N 1
ATOM 4042 C CA . ARG A 1 536 ? -1.417 -31.652 -24.579 1.00 31.77 536 ARG A CA 1
ATOM 4043 C C . ARG A 1 536 ? -1.335 -31.349 -23.072 1.00 31.77 536 ARG A C 1
ATOM 4045 O O . ARG A 1 536 ? -0.827 -30.301 -22.704 1.00 31.77 536 ARG A O 1
ATOM 4052 N N . GLY A 1 537 ? -1.725 -32.320 -22.236 1.00 36.00 537 GLY A N 1
ATOM 4053 C CA . GLY A 1 537 ? -1.501 -32.272 -20.779 1.00 36.00 537 GLY A CA 1
ATOM 4054 C C . GLY A 1 537 ? -2.452 -33.102 -19.902 1.00 36.00 537 GLY A C 1
ATOM 4055 O O . GLY A 1 537 ? -2.149 -33.328 -18.739 1.00 36.00 537 GLY A O 1
ATOM 4056 N N . LEU A 1 538 ? -3.565 -33.620 -20.437 1.00 35.59 538 LEU A N 1
ATOM 4057 C CA . LEU A 1 538 ? -4.662 -34.201 -19.638 1.00 35.59 538 LEU A CA 1
ATOM 4058 C C . LEU A 1 538 ? -4.776 -35.750 -19.518 1.00 35.59 538 LEU A C 1
ATOM 4060 O O . LEU A 1 538 ? -5.895 -36.225 -19.321 1.00 35.59 538 LEU A O 1
ATOM 4064 N N . PRO A 1 539 ? -3.727 -36.606 -19.574 1.00 30.39 539 PRO A N 1
ATOM 4065 C CA . PRO A 1 539 ? -3.963 -38.049 -19.447 1.00 30.39 539 PRO A CA 1
ATOM 4066 C C . PRO A 1 539 ? -4.373 -38.529 -18.039 1.00 30.39 539 PRO A C 1
ATOM 4068 O O . PRO A 1 539 ? -4.718 -39.700 -17.906 1.00 30.39 539 PRO A O 1
ATOM 4071 N N . GLN A 1 540 ? -4.360 -37.686 -16.994 1.00 33.28 540 GLN A N 1
ATOM 4072 C CA . GLN A 1 540 ? -4.658 -38.134 -15.619 1.00 33.28 540 GLN A CA 1
ATOM 4073 C C . GLN A 1 540 ? -6.004 -37.673 -15.033 1.00 33.28 540 GLN A C 1
ATOM 4075 O O . GLN A 1 540 ? -6.525 -38.356 -14.156 1.00 33.28 540 GLN A O 1
ATOM 4080 N N . LEU A 1 541 ? -6.615 -36.583 -15.516 1.00 34.03 541 LEU A N 1
ATOM 4081 C CA . LEU A 1 541 ? -7.775 -35.987 -14.831 1.00 34.03 541 LEU A CA 1
ATOM 4082 C C . LEU A 1 541 ? -9.146 -36.484 -15.336 1.00 34.03 541 LEU A C 1
ATOM 4084 O O . LEU A 1 541 ? -10.083 -36.601 -14.554 1.00 34.03 541 LEU A O 1
ATOM 4088 N N . ALA A 1 542 ? -9.274 -36.856 -16.615 1.00 36.19 542 ALA A N 1
ATOM 4089 C CA . ALA A 1 542 ? -10.570 -37.219 -17.213 1.00 36.19 542 ALA A CA 1
ATOM 4090 C C . ALA A 1 542 ? -11.098 -38.624 -16.834 1.00 36.19 542 ALA A C 1
ATOM 4092 O O . ALA A 1 542 ? -12.198 -38.994 -17.235 1.00 36.19 542 ALA A O 1
ATOM 4093 N N . VAL A 1 543 ? -10.335 -39.417 -16.071 1.00 36.94 543 VAL A N 1
ATOM 4094 C CA . VAL A 1 543 ? -10.680 -40.815 -15.728 1.00 36.94 543 VAL A CA 1
ATOM 4095 C C . VAL A 1 543 ? -10.941 -41.004 -14.223 1.00 36.94 543 VAL A C 1
ATOM 4097 O O . VAL A 1 543 ? -11.385 -42.066 -13.805 1.00 36.94 543 VAL A O 1
ATOM 4100 N N . GLY A 1 544 ? -10.723 -39.974 -13.395 1.00 33.78 544 GLY A N 1
ATOM 4101 C CA . GLY A 1 544 ? -10.947 -40.032 -11.941 1.00 33.78 544 GLY A CA 1
ATOM 4102 C C . GLY A 1 544 ? -12.401 -39.832 -11.489 1.00 33.78 544 GLY A C 1
ATOM 4103 O O . GLY A 1 544 ? -12.683 -39.947 -10.303 1.00 33.78 544 GLY A O 1
ATOM 4104 N N . LEU A 1 545 ? -13.322 -39.524 -12.410 1.00 35.06 545 LEU A N 1
ATOM 4105 C CA . LEU A 1 545 ? -14.707 -39.127 -12.106 1.00 35.06 545 LEU A CA 1
ATOM 4106 C C . LEU A 1 545 ? -15.758 -40.225 -12.345 1.00 35.06 545 LEU A C 1
ATOM 4108 O O . LEU A 1 545 ? -16.951 -39.937 -12.307 1.00 35.06 545 LEU A O 1
ATOM 4112 N N . LEU A 1 546 ? -15.358 -41.477 -12.582 1.00 35.66 546 LEU A N 1
ATOM 4113 C CA . LEU A 1 546 ? -16.310 -42.587 -12.688 1.00 35.66 546 LEU A CA 1
ATOM 4114 C C . LEU A 1 546 ? -16.674 -43.080 -11.275 1.00 35.66 546 LEU A C 1
ATOM 4116 O O . LEU A 1 546 ? -15.797 -43.590 -10.577 1.00 35.66 546 LEU A O 1
ATOM 4120 N N . PRO A 1 547 ? -17.936 -42.953 -10.818 1.00 34.28 547 PRO A N 1
ATOM 4121 C CA . PRO A 1 547 ? -18.352 -43.545 -9.555 1.00 34.28 547 PRO A CA 1
ATOM 4122 C C . PRO A 1 547 ? -18.189 -45.065 -9.631 1.00 34.28 547 PRO A C 1
ATOM 4124 O O . PRO A 1 547 ? -18.576 -45.683 -10.623 1.00 34.28 547 PRO A O 1
ATOM 4127 N N . SER A 1 548 ? -17.721 -45.690 -8.554 1.00 35.09 548 SER A N 1
ATOM 4128 C CA . SER A 1 548 ? -17.617 -47.149 -8.377 1.00 35.09 548 SER A CA 1
ATOM 4129 C C . SER A 1 548 ? -18.971 -47.892 -8.348 1.00 35.09 548 SER A C 1
ATOM 4131 O O . SER A 1 548 ? -19.052 -49.027 -7.889 1.00 35.09 548 SER A O 1
ATOM 4133 N N . ALA A 1 549 ? -20.049 -47.272 -8.842 1.00 33.19 549 ALA A N 1
ATOM 4134 C CA . ALA A 1 549 ? -21.428 -47.754 -8.766 1.00 33.19 549 ALA A CA 1
ATOM 4135 C C . ALA A 1 549 ? -22.032 -48.165 -10.126 1.00 33.19 549 ALA A C 1
ATOM 4137 O O . ALA A 1 549 ? -23.248 -48.300 -10.243 1.00 33.19 549 ALA A O 1
ATOM 4138 N N . LEU A 1 550 ? -21.214 -48.380 -11.161 1.00 37.03 550 LEU A N 1
ATOM 4139 C CA . LEU A 1 550 ? -21.674 -48.848 -12.472 1.00 37.03 550 LEU A CA 1
ATOM 4140 C C . LEU A 1 550 ? -21.393 -50.348 -12.631 1.00 37.03 550 LEU A C 1
ATOM 4142 O O . LEU A 1 550 ? -20.393 -50.757 -13.212 1.00 37.03 550 LEU A O 1
ATOM 4146 N N . GLY A 1 551 ? -22.287 -51.180 -12.095 1.00 30.70 551 GLY A N 1
ATOM 4147 C CA . GLY A 1 551 ? -22.301 -52.610 -12.401 1.00 30.70 551 GLY A CA 1
ATOM 4148 C C . GLY A 1 551 ? -22.608 -52.847 -13.883 1.00 30.70 551 GLY A C 1
ATOM 4149 O O . GLY A 1 551 ? -23.585 -52.320 -14.390 1.00 30.70 551 GLY A O 1
ATOM 4150 N N . SER A 1 552 ? -21.780 -53.640 -14.564 1.00 36.38 552 SER A N 1
ATOM 4151 C CA . SER A 1 552 ? -22.070 -54.274 -15.864 1.00 36.38 552 SER A CA 1
ATOM 4152 C C . SER A 1 552 ? -22.700 -53.368 -16.945 1.00 36.38 552 SER A C 1
ATOM 4154 O O . SER A 1 552 ? -23.750 -53.700 -17.489 1.00 36.38 552 SER A O 1
ATOM 4156 N N . PHE A 1 553 ? -22.055 -52.252 -17.305 1.00 36.22 553 PHE A N 1
ATOM 4157 C CA . PHE A 1 553 ? -22.459 -51.421 -18.453 1.00 36.22 553 PHE A CA 1
ATOM 4158 C C . PHE A 1 553 ? -21.440 -51.494 -19.599 1.00 36.22 553 PHE A C 1
ATOM 4160 O O . PHE A 1 553 ? -20.230 -51.527 -19.375 1.00 36.22 553 PHE A O 1
ATOM 4167 N N . ALA A 1 554 ? -21.937 -51.507 -20.839 1.00 38.75 554 ALA A N 1
ATOM 4168 C CA . ALA A 1 554 ? -21.137 -51.599 -22.056 1.00 38.75 554 ALA A CA 1
ATOM 4169 C C . ALA A 1 554 ? -20.963 -50.216 -22.723 1.00 38.75 554 ALA A C 1
ATOM 4171 O O . ALA A 1 554 ? -21.932 -49.610 -23.165 1.00 38.75 554 ALA A O 1
ATOM 4172 N N . ALA A 1 555 ? -19.701 -49.791 -22.850 1.00 38.12 555 ALA A N 1
ATOM 4173 C CA . ALA A 1 555 ? -19.167 -48.691 -23.670 1.00 38.12 555 ALA A CA 1
ATOM 4174 C C . ALA A 1 555 ? -19.411 -47.219 -23.236 1.00 38.12 555 ALA A C 1
ATOM 4176 O O . ALA A 1 555 ? -20.528 -46.765 -23.008 1.00 38.12 555 ALA A O 1
ATOM 4177 N N . VAL A 1 556 ? -18.317 -46.439 -23.240 1.00 36.66 556 VAL A N 1
ATOM 4178 C CA . VAL A 1 556 ? -18.264 -44.972 -23.067 1.00 36.66 556 VAL A CA 1
ATOM 4179 C C . VAL A 1 556 ? -17.948 -44.327 -24.423 1.00 36.66 556 VAL A C 1
ATOM 4181 O O . VAL A 1 556 ? -17.024 -44.773 -25.107 1.00 36.66 556 VAL A O 1
ATOM 4184 N N . ARG A 1 557 ? -18.690 -43.286 -24.832 1.00 39.75 557 ARG A N 1
ATOM 4185 C CA . ARG A 1 557 ? -18.426 -42.524 -26.072 1.00 39.75 557 ARG A CA 1
ATOM 4186 C C . ARG A 1 557 ? -17.830 -41.149 -25.765 1.00 39.75 557 ARG A C 1
ATOM 4188 O O . ARG A 1 557 ? -18.369 -40.423 -24.936 1.00 39.75 557 ARG A O 1
ATOM 4195 N N . PHE A 1 558 ? -16.772 -40.786 -26.493 1.00 37.75 558 PHE A N 1
ATOM 4196 C CA . PHE A 1 558 ? -16.148 -39.459 -26.467 1.00 37.75 558 PHE A CA 1
ATOM 4197 C C . PHE A 1 558 ? -16.465 -38.708 -27.769 1.00 37.75 558 PHE A C 1
ATOM 4199 O O . PHE A 1 558 ? -16.290 -39.263 -28.856 1.00 37.75 558 PHE A O 1
ATOM 4206 N N . ALA A 1 559 ? -16.897 -37.449 -27.679 1.00 38.06 559 ALA A N 1
ATOM 4207 C CA . ALA A 1 559 ? -17.089 -36.563 -28.830 1.00 38.06 559 ALA A CA 1
ATOM 4208 C C . ALA A 1 559 ? -16.390 -35.214 -28.588 1.00 38.06 559 ALA A C 1
ATOM 4210 O O . ALA A 1 559 ? -16.576 -34.621 -27.527 1.00 38.06 559 ALA A O 1
ATOM 4211 N N . GLY A 1 560 ? -15.600 -34.741 -29.564 1.00 37.53 560 GLY A N 1
ATOM 4212 C CA . GLY A 1 560 ? -14.917 -33.441 -29.528 1.00 37.53 560 GLY A CA 1
ATOM 4213 C C . GLY A 1 560 ? -14.165 -33.112 -30.835 1.00 37.53 560 GLY A C 1
ATOM 4214 O O . GLY A 1 560 ? -13.811 -34.031 -31.585 1.00 37.53 560 GLY A O 1
ATOM 4215 N N . PRO A 1 561 ? -13.939 -31.823 -31.157 1.00 34.22 561 PRO A N 1
ATOM 4216 C CA . PRO A 1 561 ? -13.153 -31.411 -32.314 1.00 34.22 561 PRO A CA 1
ATOM 4217 C C . PRO A 1 561 ? -11.653 -31.597 -32.017 1.00 34.22 561 PRO A C 1
ATOM 4219 O O . PRO A 1 561 ? -11.139 -31.068 -31.045 1.00 34.22 561 PRO A O 1
ATOM 4222 N N . ALA A 1 562 ? -10.961 -32.358 -32.869 1.00 39.16 562 ALA A N 1
ATOM 4223 C CA . ALA A 1 562 ? -9.511 -32.605 -32.841 1.00 39.16 562 ALA A CA 1
ATOM 4224 C C . ALA A 1 562 ? -8.956 -33.339 -31.595 1.00 39.16 562 ALA A C 1
ATOM 4226 O O . ALA A 1 562 ? -8.630 -32.756 -30.567 1.00 39.16 562 ALA A O 1
ATOM 4227 N N . VAL A 1 563 ? -8.733 -34.649 -31.745 1.00 37.88 563 VAL A N 1
ATOM 4228 C CA . VAL A 1 563 ? -7.981 -35.474 -30.787 1.00 37.88 563 VAL A CA 1
ATOM 4229 C C . VAL A 1 563 ? -6.536 -35.623 -31.278 1.00 37.88 563 VAL A C 1
ATOM 4231 O O . VAL A 1 563 ? -6.307 -35.908 -32.454 1.00 37.88 563 VAL A O 1
ATOM 4234 N N . ALA A 1 564 ? -5.549 -35.434 -30.397 1.00 38.47 564 ALA A N 1
ATOM 4235 C CA . ALA A 1 564 ? -4.141 -35.667 -30.726 1.00 38.47 564 ALA A CA 1
ATOM 4236 C C . ALA A 1 564 ? -3.869 -37.164 -31.027 1.00 38.47 564 ALA A C 1
ATOM 4238 O O . ALA A 1 564 ? -4.444 -38.027 -30.355 1.00 38.47 564 ALA A O 1
ATOM 4239 N N . PRO A 1 565 ? -2.971 -37.508 -31.974 1.00 39.94 565 PRO A N 1
ATOM 4240 C CA . PRO A 1 565 ? -2.600 -38.900 -32.241 1.00 39.94 565 PRO A CA 1
ATOM 4241 C C . PRO A 1 565 ? -2.078 -39.586 -30.966 1.00 39.94 565 PRO A C 1
ATOM 4243 O O . PRO A 1 565 ? -1.152 -39.077 -30.336 1.00 39.94 565 PRO A O 1
ATOM 4246 N N . GLY A 1 566 ? -2.667 -40.725 -30.581 1.00 43.09 566 GLY A N 1
ATOM 4247 C CA . GLY A 1 566 ? -2.219 -41.553 -29.447 1.00 43.09 566 GLY A CA 1
ATOM 4248 C C . GLY A 1 566 ? -3.177 -41.660 -28.250 1.00 43.09 566 GLY A C 1
ATOM 4249 O O . GLY A 1 566 ? -2.994 -42.550 -27.422 1.00 43.09 566 GLY A O 1
ATOM 4250 N N . LEU A 1 567 ? -4.227 -40.832 -28.163 1.00 43.88 567 LEU A N 1
ATOM 4251 C CA . LEU A 1 567 ? -5.205 -40.903 -27.059 1.00 43.88 567 LEU A CA 1
ATOM 4252 C C . LEU A 1 567 ? -6.047 -42.195 -27.091 1.00 43.88 567 LEU A C 1
ATOM 4254 O O . LEU A 1 567 ? -6.361 -42.766 -26.050 1.00 43.88 567 LEU A O 1
ATOM 4258 N N . GLU A 1 568 ? -6.362 -42.682 -28.293 1.00 43.59 568 GLU A N 1
ATOM 4259 C CA . GLU A 1 568 ? -7.144 -43.903 -28.521 1.00 43.59 568 GLU A CA 1
ATOM 4260 C C . GLU A 1 568 ? -6.454 -45.158 -27.963 1.00 43.59 568 GLU A C 1
ATOM 4262 O O . GLU A 1 568 ? -7.087 -45.977 -27.299 1.00 43.59 568 GLU A O 1
ATOM 4267 N N . ALA A 1 569 ? -5.138 -45.278 -28.156 1.00 47.31 569 ALA A N 1
ATOM 4268 C CA . ALA A 1 569 ? -4.365 -46.416 -27.661 1.00 47.31 569 ALA A CA 1
ATOM 4269 C C . ALA A 1 569 ? -4.304 -46.447 -26.123 1.00 47.31 569 ALA A C 1
ATOM 4271 O O . ALA A 1 569 ? -4.436 -47.511 -25.521 1.00 47.31 569 ALA A O 1
ATOM 4272 N N . ALA A 1 570 ? -4.160 -45.281 -25.483 1.00 47.50 570 ALA A N 1
ATOM 4273 C CA . ALA A 1 570 ? -4.115 -45.166 -24.026 1.00 47.50 570 ALA A CA 1
ATOM 4274 C C . ALA A 1 570 ? -5.478 -45.459 -23.369 1.00 47.50 570 ALA A C 1
ATOM 4276 O O . ALA A 1 570 ? -5.534 -46.137 -22.342 1.00 47.50 570 ALA A O 1
ATOM 4277 N N . ALA A 1 571 ? -6.576 -44.996 -23.977 1.00 44.69 571 ALA A N 1
ATOM 4278 C CA . ALA A 1 571 ? -7.931 -45.265 -23.495 1.00 44.69 571 ALA A CA 1
ATOM 4279 C C . ALA A 1 571 ? -8.304 -46.752 -23.630 1.00 44.69 571 ALA A C 1
ATOM 4281 O O . ALA A 1 571 ? -8.793 -47.357 -22.674 1.00 44.69 571 ALA A O 1
ATOM 4282 N N . ASN A 1 572 ? -8.000 -47.367 -24.778 1.00 47.22 572 ASN A N 1
ATOM 4283 C CA . ASN A 1 572 ? -8.287 -48.782 -25.023 1.00 47.22 572 ASN A CA 1
ATOM 4284 C C . ASN A 1 572 ? -7.461 -49.710 -24.116 1.00 47.22 572 ASN A C 1
ATOM 4286 O O . ASN A 1 572 ? -7.996 -50.692 -23.604 1.00 47.22 572 ASN A O 1
ATOM 4290 N N . ALA A 1 573 ? -6.188 -49.384 -23.855 1.00 48.62 573 ALA A N 1
ATOM 4291 C CA . ALA A 1 573 ? -5.328 -50.180 -22.976 1.00 48.62 573 ALA A CA 1
ATOM 4292 C C . ALA A 1 573 ? -5.818 -50.206 -21.515 1.00 48.62 573 ALA A C 1
ATOM 4294 O O . ALA A 1 573 ? -5.714 -51.236 -20.851 1.00 48.62 573 ALA A O 1
ATOM 4295 N N . ARG A 1 574 ? -6.384 -49.098 -21.016 1.00 45.59 574 ARG A N 1
ATOM 4296 C CA . ARG A 1 574 ? -6.845 -48.996 -19.621 1.00 45.59 574 ARG A CA 1
ATOM 4297 C C . ARG A 1 574 ? -8.273 -49.515 -19.407 1.00 45.59 574 ARG A C 1
ATOM 4299 O O . ARG A 1 574 ? -8.559 -50.080 -18.358 1.00 45.59 574 ARG A O 1
ATOM 4306 N N . LEU A 1 575 ? -9.146 -49.422 -20.413 1.00 45.34 575 LEU A N 1
ATOM 4307 C CA . LEU A 1 575 ? -10.451 -50.105 -20.401 1.00 45.34 575 LEU A CA 1
ATOM 4308 C C . LEU A 1 575 ? -10.289 -51.633 -20.426 1.00 45.34 575 LEU A C 1
ATOM 4310 O O . LEU A 1 575 ? -11.012 -52.344 -19.730 1.00 45.34 575 LEU A O 1
ATOM 4314 N N . ALA A 1 576 ? -9.279 -52.129 -21.151 1.00 47.22 576 ALA A N 1
ATOM 4315 C CA . ALA A 1 576 ? -8.920 -53.543 -21.146 1.00 47.22 576 ALA A CA 1
ATOM 4316 C C . ALA A 1 576 ? -8.388 -54.018 -19.779 1.00 47.22 576 ALA A C 1
ATOM 4318 O O . ALA A 1 576 ? -8.708 -55.133 -19.372 1.00 47.22 576 ALA A O 1
ATOM 4319 N N . SER A 1 577 ? -7.642 -53.183 -19.035 1.00 44.84 577 SER A N 1
ATOM 4320 C CA . SER A 1 577 ? -7.183 -53.534 -17.676 1.00 44.84 577 SER A CA 1
ATOM 4321 C C . SER A 1 577 ? -8.306 -53.619 -16.634 1.00 44.84 577 SER A C 1
ATOM 4323 O O . SER A 1 577 ? -8.104 -54.213 -15.581 1.00 44.84 577 SER A O 1
ATOM 4325 N N . GLU A 1 578 ? -9.483 -53.068 -16.937 1.00 42.38 578 GLU A N 1
ATOM 4326 C CA . GLU A 1 578 ? -10.683 -53.077 -16.082 1.00 42.38 578 GLU A CA 1
ATOM 4327 C C . GLU A 1 578 ? -11.732 -54.113 -16.557 1.00 42.38 578 GLU A C 1
ATOM 4329 O O . GLU A 1 578 ? -12.834 -54.183 -16.020 1.00 42.38 578 GLU A O 1
ATOM 4334 N N . GLY A 1 579 ? -11.421 -54.930 -17.577 1.00 35.06 579 GLY A N 1
ATOM 4335 C CA . GLY A 1 579 ? -12.309 -55.994 -18.072 1.00 35.06 579 GLY A CA 1
ATOM 4336 C C . GLY A 1 579 ? -13.501 -55.527 -18.925 1.00 35.06 579 GLY A C 1
ATOM 4337 O O . GLY A 1 579 ? -14.439 -56.297 -19.131 1.00 35.06 579 GLY A O 1
ATOM 4338 N N . LEU A 1 580 ? -13.481 -54.291 -19.435 1.00 41.62 580 LEU A N 1
ATOM 4339 C CA . LEU A 1 580 ? -14.558 -53.698 -20.240 1.00 41.62 580 LEU A CA 1
ATOM 4340 C C . LEU A 1 580 ? -14.229 -53.749 -21.745 1.00 41.62 580 LEU A C 1
ATOM 4342 O O . LEU A 1 580 ? -13.118 -53.417 -22.155 1.00 41.62 580 LEU A O 1
ATOM 4346 N N . SER A 1 581 ? -15.201 -54.105 -22.600 1.00 37.38 581 SER A N 1
ATOM 4347 C CA . SER A 1 581 ? -15.035 -54.027 -24.062 1.00 37.38 581 SER A CA 1
ATOM 4348 C C . SER A 1 581 ? -15.426 -52.641 -24.585 1.00 37.38 581 SER A C 1
ATOM 4350 O O . SER A 1 581 ? -16.586 -52.235 -24.470 1.00 37.38 581 SER A O 1
ATOM 4352 N N . ALA A 1 582 ? -14.491 -51.919 -25.198 1.00 36.31 582 ALA A N 1
ATOM 4353 C CA . ALA A 1 582 ? -14.786 -50.667 -25.887 1.00 36.31 582 ALA A CA 1
ATOM 4354 C C . ALA A 1 582 ? -15.315 -50.941 -27.305 1.00 36.31 582 ALA A C 1
ATOM 4356 O O . ALA A 1 582 ? -14.680 -51.643 -28.087 1.00 36.31 582 ALA A O 1
ATOM 4357 N N . THR A 1 583 ? -16.452 -50.346 -27.670 1.00 35.00 583 THR A N 1
ATOM 4358 C CA . THR A 1 583 ? -16.779 -50.081 -29.078 1.00 35.00 583 THR A CA 1
ATOM 4359 C C . THR A 1 583 ? -16.569 -48.591 -29.305 1.00 35.00 583 THR A C 1
ATOM 4361 O O . THR A 1 583 ? -17.465 -47.779 -29.073 1.00 35.00 583 THR A O 1
ATOM 4364 N N . THR A 1 584 ? -15.355 -48.202 -29.684 1.00 33.66 584 THR A N 1
ATOM 4365 C CA . THR A 1 584 ? -15.036 -46.815 -30.024 1.00 33.66 584 THR A CA 1
ATOM 4366 C C . THR A 1 584 ? -15.671 -46.470 -31.367 1.00 33.66 584 THR A C 1
ATOM 4368 O O . THR A 1 584 ? -15.271 -46.968 -32.413 1.00 33.66 584 THR A O 1
ATOM 4371 N N . ALA A 1 585 ? -16.672 -45.593 -31.352 1.00 31.20 585 ALA A N 1
ATOM 4372 C CA . ALA A 1 585 ? -17.124 -44.888 -32.544 1.00 31.20 585 ALA A CA 1
ATOM 4373 C C . ALA A 1 585 ? -16.663 -43.433 -32.423 1.00 31.20 585 ALA A C 1
ATOM 4375 O O . ALA A 1 585 ? -17.307 -42.631 -31.745 1.00 31.20 585 ALA A O 1
ATOM 4376 N N . PHE A 1 586 ? -15.532 -43.101 -33.049 1.00 32.00 586 PHE A N 1
ATOM 4377 C CA . PHE A 1 586 ? -15.064 -41.721 -33.143 1.00 32.00 586 PHE A CA 1
ATOM 4378 C C . PHE A 1 586 ? -15.875 -40.991 -34.208 1.00 32.00 586 PHE A C 1
ATOM 4380 O O . PHE A 1 586 ? -15.622 -41.117 -35.404 1.00 32.00 586 PHE A O 1
ATOM 4387 N N . ASN A 1 587 ? -16.847 -40.193 -33.774 1.00 30.52 587 ASN A N 1
ATOM 4388 C CA . ASN A 1 587 ? -17.451 -39.195 -34.643 1.00 30.52 587 ASN A CA 1
ATOM 4389 C C . ASN A 1 587 ? -16.506 -37.989 -34.674 1.00 30.52 587 ASN A C 1
ATOM 4391 O O . ASN A 1 587 ? -16.689 -37.007 -33.957 1.00 30.52 587 ASN A O 1
ATOM 4395 N N . THR A 1 588 ? -15.461 -38.055 -35.500 1.00 28.56 588 THR A N 1
ATOM 4396 C CA . THR A 1 588 ? -14.950 -36.795 -36.049 1.00 28.56 588 THR A CA 1
ATOM 4397 C C . THR A 1 588 ? -16.105 -36.202 -36.851 1.00 28.56 588 THR A C 1
ATOM 4399 O O . THR A 1 588 ? -16.837 -36.954 -37.488 1.00 28.56 588 THR A O 1
ATOM 4402 N N . GLY A 1 589 ? -16.316 -34.887 -36.858 1.00 30.38 589 GLY A N 1
ATOM 4403 C CA . GLY A 1 589 ? -17.313 -34.234 -37.727 1.00 30.38 589 GLY A CA 1
ATOM 4404 C C . GLY A 1 589 ? -17.051 -34.401 -39.239 1.00 30.38 589 GLY A C 1
ATOM 4405 O O . GLY A 1 589 ? -17.424 -33.544 -40.031 1.00 30.38 589 GLY A O 1
ATOM 4406 N N . LYS A 1 590 ? -16.372 -35.475 -39.643 1.00 28.89 590 LYS A N 1
ATOM 4407 C CA . LYS A 1 590 ? -16.145 -35.977 -40.986 1.00 28.89 590 LYS A CA 1
ATOM 4408 C C . LYS A 1 590 ? -16.669 -37.412 -40.995 1.00 28.89 590 LYS A C 1
ATOM 4410 O O . LYS A 1 590 ? -16.146 -38.262 -40.280 1.00 28.89 590 LYS A O 1
ATOM 4415 N N . GLY A 1 591 ? -17.714 -37.674 -41.778 1.00 27.75 591 GLY A N 1
ATOM 4416 C CA . GLY A 1 591 ? -18.188 -39.039 -41.987 1.00 27.75 591 GLY A CA 1
ATOM 4417 C C . GLY A 1 591 ? -17.038 -39.918 -42.478 1.00 27.75 591 GLY A C 1
ATOM 4418 O O . GLY A 1 591 ? -16.363 -39.559 -43.441 1.00 27.75 591 GLY A O 1
ATOM 4419 N N . VAL A 1 592 ? -16.798 -41.044 -41.809 1.00 25.47 592 VAL A N 1
ATOM 4420 C CA . VAL A 1 592 ? -15.867 -42.065 -42.293 1.00 25.47 592 VAL A CA 1
ATOM 4421 C C . VAL A 1 592 ? -16.685 -43.223 -42.845 1.00 25.47 592 VAL A C 1
ATOM 4423 O O . VAL A 1 592 ? -17.388 -43.924 -42.120 1.00 25.47 592 VAL A O 1
ATOM 4426 N N . LEU A 1 593 ? -16.588 -43.383 -44.164 1.00 26.95 593 LEU A N 1
ATOM 4427 C CA . LEU A 1 593 ? -16.778 -44.643 -44.865 1.00 26.95 593 LEU A CA 1
ATOM 4428 C C . LEU A 1 593 ? -15.623 -45.569 -44.463 1.00 26.95 593 LEU A C 1
ATOM 4430 O O . LEU A 1 593 ? -14.462 -45.223 -44.671 1.00 26.95 593 LEU A O 1
ATOM 4434 N N . ASN A 1 594 ? -15.925 -46.744 -43.914 1.00 27.83 594 ASN A N 1
ATOM 4435 C CA . ASN A 1 594 ? -14.948 -47.826 -43.849 1.00 27.83 594 ASN A CA 1
ATOM 4436 C C . ASN A 1 594 ? -14.899 -48.494 -45.227 1.00 27.83 594 ASN A C 1
ATOM 4438 O O . ASN A 1 594 ? -15.786 -49.271 -45.574 1.00 27.83 594 ASN A O 1
ATOM 4442 N N . GLY A 1 595 ? -13.882 -48.160 -46.012 1.00 27.47 595 GLY A N 1
ATOM 4443 C CA . GLY A 1 595 ? -13.591 -48.800 -47.289 1.00 27.47 595 GLY A CA 1
ATOM 4444 C C . GLY A 1 595 ? -12.549 -48.003 -48.059 1.00 27.47 595 GLY A C 1
ATOM 4445 O O . GLY A 1 595 ? -12.771 -46.837 -48.369 1.00 27.47 595 GLY A O 1
ATOM 4446 N N . GLU A 1 596 ? -11.402 -48.619 -48.331 1.00 31.44 596 GLU A N 1
ATOM 4447 C CA . GLU A 1 596 ? -10.370 -48.068 -49.207 1.00 31.44 596 GLU A CA 1
ATOM 4448 C C . GLU A 1 596 ? -10.967 -47.709 -50.577 1.00 31.44 596 GLU A C 1
ATOM 4450 O O . GLU A 1 596 ? -11.476 -48.577 -51.282 1.00 31.44 596 GLU A O 1
ATOM 4455 N N . THR A 1 597 ? -10.868 -46.444 -50.987 1.00 27.61 597 THR A N 1
ATOM 4456 C CA . THR A 1 597 ? -11.069 -46.049 -52.388 1.00 27.61 597 THR A CA 1
ATOM 4457 C C . THR A 1 597 ? -10.008 -45.044 -52.807 1.00 27.61 597 THR A C 1
ATOM 4459 O O . THR A 1 597 ? -9.995 -43.886 -52.389 1.00 27.61 597 THR A O 1
ATOM 4462 N N . THR A 1 598 ? -9.106 -45.524 -53.653 1.00 27.14 598 THR A N 1
ATOM 4463 C CA . THR A 1 598 ? -8.215 -44.766 -54.525 1.00 27.14 598 THR A CA 1
ATOM 4464 C C . THR A 1 598 ? -9.020 -44.062 -55.627 1.00 27.14 598 THR A C 1
ATOM 4466 O O . THR A 1 598 ? -9.843 -44.683 -56.287 1.00 27.14 598 THR A O 1
ATOM 4469 N N . GLY A 1 599 ? -8.729 -42.778 -55.874 1.00 29.25 599 GLY A N 1
ATOM 4470 C CA . GLY A 1 599 ? -9.083 -42.078 -57.121 1.00 29.25 599 GLY A CA 1
ATOM 4471 C C . GLY A 1 599 ? -10.346 -41.196 -57.106 1.00 29.25 599 GLY A C 1
ATOM 4472 O O . GLY A 1 599 ? -11.462 -41.688 -57.096 1.00 29.25 599 GLY A O 1
ATOM 4473 N N . MET A 1 600 ? -10.116 -39.881 -57.245 1.00 27.19 600 MET A N 1
ATOM 4474 C CA . MET A 1 600 ? -11.039 -38.755 -57.529 1.00 27.19 600 MET A CA 1
ATOM 4475 C C . MET A 1 600 ? -11.908 -38.131 -56.404 1.00 27.19 600 MET A C 1
ATOM 4477 O O . MET A 1 600 ? -13.001 -38.561 -56.063 1.00 27.19 600 MET A O 1
ATOM 4481 N N . THR A 1 601 ? -11.414 -36.956 -55.975 1.00 37.19 601 THR A N 1
ATOM 4482 C CA . THR A 1 601 ? -12.112 -35.690 -55.646 1.00 37.19 601 THR A CA 1
ATOM 4483 C C . THR A 1 601 ? -13.044 -35.589 -54.427 1.00 37.19 601 THR A C 1
ATOM 4485 O O . THR A 1 601 ? -14.242 -35.347 -54.551 1.00 37.19 601 THR A O 1
ATOM 4488 N N . GLN A 1 602 ? -12.423 -35.466 -53.244 1.00 36.94 602 GLN A N 1
ATOM 4489 C CA . GLN A 1 602 ? -12.946 -34.767 -52.047 1.00 36.94 602 GLN A CA 1
ATOM 4490 C C . GLN A 1 602 ? -13.541 -33.370 -52.364 1.00 36.94 602 GLN A C 1
ATOM 4492 O O . GLN A 1 602 ? -14.380 -32.848 -51.634 1.00 36.94 602 GLN A O 1
ATOM 4497 N N . HIS A 1 603 ? -13.099 -32.748 -53.462 1.00 35.81 603 HIS A N 1
ATOM 4498 C CA . HIS A 1 603 ? -13.506 -31.407 -53.873 1.00 35.81 603 HIS A CA 1
ATOM 4499 C C . HIS A 1 603 ? -14.935 -31.345 -54.444 1.00 35.81 603 HIS A C 1
ATOM 4501 O O . HIS A 1 603 ? -15.638 -30.376 -54.175 1.00 35.81 603 HIS A O 1
ATOM 4507 N N . ALA A 1 604 ? -15.396 -32.378 -55.159 1.00 36.56 604 ALA A N 1
ATOM 4508 C CA . ALA A 1 604 ? -16.740 -32.398 -55.746 1.00 36.56 604 ALA A CA 1
ATOM 4509 C C . ALA A 1 604 ? -17.829 -32.595 -54.673 1.00 36.56 604 ALA A C 1
ATOM 4511 O O . ALA A 1 604 ? -18.852 -31.914 -54.683 1.00 36.56 604 ALA A O 1
ATOM 4512 N N . LEU A 1 605 ? -17.561 -33.445 -53.674 1.00 38.84 605 LEU A N 1
ATOM 4513 C CA . LEU A 1 605 ? -18.491 -33.708 -52.570 1.00 38.84 605 LEU A CA 1
ATOM 4514 C C . LEU A 1 605 ? -18.592 -32.524 -51.588 1.00 38.84 605 LEU A C 1
ATOM 4516 O O . LEU A 1 605 ? -19.669 -32.228 -51.073 1.00 38.84 605 LEU A O 1
ATOM 4520 N N . ASN A 1 606 ? -17.488 -31.797 -51.376 1.00 38.03 606 ASN A N 1
ATOM 4521 C CA . ASN A 1 606 ? -17.476 -30.589 -50.546 1.00 38.03 606 ASN A CA 1
ATOM 4522 C C . ASN A 1 606 ? -18.245 -29.417 -51.180 1.00 38.03 606 ASN A C 1
ATOM 4524 O O . ASN A 1 606 ? -18.782 -28.591 -50.446 1.00 38.03 606 ASN A O 1
ATOM 4528 N N . GLN A 1 607 ? -18.329 -29.336 -52.514 1.00 36.97 607 GLN A N 1
ATOM 4529 C CA . GLN A 1 607 ? -19.117 -28.291 -53.179 1.00 36.97 607 GLN A CA 1
ATOM 4530 C C . GLN A 1 607 ? -20.632 -28.564 -53.120 1.00 36.97 607 GLN A C 1
ATOM 4532 O O . GLN A 1 607 ? -21.407 -27.619 -52.971 1.00 36.97 607 GLN A O 1
ATOM 4537 N N . ALA A 1 608 ? -21.056 -29.833 -53.132 1.00 39.31 608 ALA A N 1
ATOM 4538 C CA . ALA A 1 608 ? -22.470 -30.213 -53.039 1.00 39.31 608 ALA A CA 1
ATOM 4539 C C . ALA A 1 608 ? -23.095 -29.935 -51.652 1.00 39.31 608 ALA A C 1
ATOM 4541 O O . ALA A 1 608 ? -24.283 -29.630 -51.552 1.00 39.31 608 ALA A O 1
ATOM 4542 N N . LEU A 1 609 ? -22.304 -29.973 -50.570 1.00 40.34 609 LEU A N 1
ATOM 4543 C CA . LEU A 1 609 ? -22.809 -29.755 -49.204 1.00 40.34 609 LEU A CA 1
ATOM 4544 C C . LEU A 1 609 ? -23.119 -28.287 -48.853 1.00 40.34 609 LEU A C 1
ATOM 4546 O O . LEU A 1 609 ? -23.736 -28.037 -47.820 1.00 40.34 609 LEU A O 1
ATOM 4550 N N . VAL A 1 610 ? -22.718 -27.318 -49.683 1.00 36.78 610 VAL A N 1
ATOM 4551 C CA . VAL A 1 610 ? -22.821 -25.882 -49.351 1.00 36.78 610 VAL A CA 1
ATOM 4552 C C . VAL A 1 610 ? -24.059 -25.201 -49.962 1.00 36.78 610 VAL A C 1
ATOM 4554 O O . VAL A 1 610 ? -24.416 -24.113 -49.520 1.00 36.78 610 VAL A O 1
ATOM 4557 N N . ARG A 1 611 ? -24.749 -25.793 -50.956 1.00 38.81 611 ARG A N 1
ATOM 4558 C CA . ARG A 1 611 ? -25.772 -25.059 -51.748 1.00 38.81 611 ARG A CA 1
ATOM 4559 C C . ARG A 1 611 ? -27.178 -25.666 -51.838 1.00 38.81 611 ARG A C 1
ATOM 4561 O O . ARG A 1 611 ? -28.037 -25.072 -52.481 1.00 38.81 611 ARG A O 1
ATOM 4568 N N . GLY A 1 612 ? -27.451 -26.757 -51.125 1.00 39.53 612 GLY A N 1
ATOM 4569 C CA . GLY A 1 612 ? -28.762 -27.416 -51.144 1.00 39.53 612 GLY A CA 1
ATOM 4570 C C . GLY A 1 612 ? -28.913 -28.350 -52.347 1.00 39.53 612 GLY A C 1
ATOM 4571 O O . GLY A 1 612 ? -28.622 -27.986 -53.479 1.00 39.53 612 GLY A O 1
ATOM 4572 N N . VAL A 1 613 ? -29.333 -29.586 -52.077 1.00 44.22 613 VAL A N 1
ATOM 4573 C CA . VAL A 1 613 ? -29.235 -30.714 -53.016 1.00 44.22 613 VAL A CA 1
ATOM 4574 C C . VAL A 1 613 ? -30.361 -30.679 -54.061 1.00 44.22 613 VAL A C 1
ATOM 4576 O O . VAL A 1 613 ? -31.539 -30.629 -53.696 1.00 44.22 613 VAL A O 1
ATOM 4579 N N . THR A 1 614 ? -30.032 -30.749 -55.354 1.00 45.56 614 THR A N 1
ATOM 4580 C CA . THR A 1 614 ? -31.018 -30.865 -56.448 1.00 45.56 614 THR A CA 1
ATOM 4581 C C . THR A 1 614 ? -31.386 -32.330 -56.748 1.00 45.56 614 THR A C 1
ATOM 4583 O O . THR A 1 614 ? -30.627 -33.256 -56.465 1.00 45.56 614 THR A O 1
ATOM 4586 N N . ASN A 1 615 ? -32.559 -32.581 -57.351 1.00 41.81 615 ASN A N 1
ATOM 4587 C CA . ASN A 1 615 ? -33.014 -33.948 -57.670 1.00 41.81 615 ASN A CA 1
ATOM 4588 C C . ASN A 1 615 ? -32.078 -34.690 -58.653 1.00 41.81 615 ASN A C 1
ATOM 4590 O O . ASN A 1 615 ? -32.002 -35.920 -58.606 1.00 41.81 615 ASN A O 1
ATOM 4594 N N . SER A 1 616 ? -31.355 -33.974 -59.523 1.00 44.59 616 SER A N 1
ATOM 4595 C CA . SER A 1 616 ? -30.368 -34.574 -60.435 1.00 44.59 616 SER A CA 1
ATOM 4596 C C . SER A 1 616 ? -29.125 -35.068 -59.694 1.00 44.59 616 SER A C 1
ATOM 4598 O O . SER A 1 616 ? -28.660 -36.168 -59.972 1.00 44.59 616 SER A O 1
ATOM 4600 N N . GLU A 1 617 ? -28.656 -34.327 -58.688 1.00 48.03 617 GLU A N 1
ATOM 4601 C CA . GLU A 1 617 ? -27.479 -34.690 -57.883 1.00 48.03 617 GLU A CA 1
ATOM 4602 C C . GLU A 1 617 ? -27.763 -35.878 -56.950 1.00 48.03 617 GLU A C 1
ATOM 4604 O O . GLU A 1 617 ? -26.905 -36.735 -56.747 1.00 48.03 617 GLU A O 1
ATOM 4609 N N . ILE A 1 618 ? -28.998 -36.002 -56.444 1.00 46.16 618 ILE A N 1
ATOM 4610 C CA . ILE A 1 618 ? -29.445 -37.206 -55.717 1.00 46.16 618 ILE A CA 1
ATOM 4611 C C . ILE A 1 618 ? -29.428 -38.427 -56.646 1.00 46.16 618 ILE A C 1
ATOM 4613 O O . ILE A 1 618 ? -29.030 -39.514 -56.235 1.00 46.16 618 ILE A O 1
ATOM 4617 N N . THR A 1 619 ? -29.837 -38.255 -57.905 1.00 45.03 619 THR A N 1
ATOM 4618 C CA . THR A 1 619 ? -29.906 -39.350 -58.884 1.00 45.03 619 THR A CA 1
ATOM 4619 C C . THR A 1 619 ? -28.510 -39.847 -59.279 1.00 45.03 619 THR A C 1
ATOM 4621 O O . THR A 1 619 ? -28.308 -41.052 -59.399 1.00 45.03 619 THR A O 1
ATOM 4624 N N . GLU A 1 620 ? -27.531 -38.949 -59.401 1.00 46.50 620 GLU A N 1
ATOM 4625 C CA . GLU A 1 620 ? -26.130 -39.281 -59.706 1.00 46.50 620 GLU A CA 1
ATOM 4626 C C . GLU A 1 620 ? -25.374 -39.870 -58.498 1.00 46.50 620 GLU A C 1
ATOM 4628 O O . GLU A 1 620 ? -24.570 -40.795 -58.637 1.00 46.50 620 GLU A O 1
ATOM 4633 N N . ALA A 1 621 ? -25.683 -39.423 -57.276 1.00 46.81 621 ALA A N 1
ATOM 4634 C CA . ALA A 1 621 ? -25.155 -40.046 -56.062 1.00 46.81 621 ALA A CA 1
ATOM 4635 C C . ALA A 1 621 ? -25.674 -41.488 -55.881 1.00 46.81 621 ALA A C 1
ATOM 4637 O O . ALA A 1 621 ? -24.944 -42.367 -55.420 1.00 46.81 621 ALA A O 1
ATOM 4638 N N . LEU A 1 622 ? -26.919 -41.758 -56.292 1.00 44.84 622 LEU A N 1
ATOM 4639 C CA . LEU A 1 622 ? -27.548 -43.079 -56.200 1.00 44.84 622 LEU A CA 1
ATOM 4640 C C . LEU A 1 622 ? -26.945 -44.125 -57.150 1.00 44.84 622 LEU A C 1
ATOM 4642 O O . LEU A 1 622 ? -27.032 -45.316 -56.848 1.00 44.84 622 LEU A O 1
ATOM 4646 N N . THR A 1 623 ? -26.301 -43.733 -58.258 1.00 45.28 623 THR A N 1
ATOM 4647 C CA . THR A 1 623 ? -25.659 -44.698 -59.176 1.00 45.28 623 THR A CA 1
ATOM 4648 C C . THR A 1 623 ? -24.355 -45.280 -58.630 1.00 45.28 623 THR A C 1
ATOM 4650 O O . THR A 1 623 ? -23.878 -46.283 -59.156 1.00 45.28 623 THR A O 1
ATOM 4653 N N . HIS A 1 624 ? -23.803 -44.693 -57.564 1.00 46.91 624 HIS A N 1
ATOM 4654 C CA . HIS A 1 624 ? -22.508 -45.060 -56.985 1.00 46.91 624 HIS A CA 1
ATOM 4655 C C . HIS A 1 624 ? -22.620 -45.748 -55.609 1.00 46.91 624 HIS A C 1
ATOM 4657 O O . HIS A 1 624 ? -21.605 -46.055 -54.987 1.00 46.91 624 HIS A O 1
ATOM 4663 N N . VAL A 1 625 ? -23.842 -46.023 -55.129 1.00 45.16 625 VAL A N 1
ATOM 4664 C CA . VAL A 1 625 ? -24.074 -46.774 -53.882 1.00 45.16 625 VAL A CA 1
ATOM 4665 C C . VAL A 1 625 ? -23.933 -48.282 -54.152 1.00 45.16 625 VAL A C 1
ATOM 4667 O O . VAL A 1 625 ? -24.646 -48.808 -55.012 1.00 45.16 625 VAL A O 1
ATOM 4670 N N . PRO A 1 626 ? -23.071 -49.018 -53.421 1.00 45.25 626 PRO A N 1
ATOM 4671 C CA . PRO A 1 626 ? -22.954 -50.466 -53.576 1.00 45.25 626 PRO A CA 1
ATOM 4672 C C . PRO A 1 626 ? -24.278 -51.158 -53.223 1.00 45.25 626 PRO A C 1
ATOM 4674 O O . PRO A 1 626 ? -24.811 -50.971 -52.128 1.00 45.25 626 PRO A O 1
ATOM 4677 N N . LYS A 1 627 ? -24.816 -51.971 -54.139 1.00 48.75 627 LYS A N 1
ATOM 4678 C CA . LYS A 1 627 ? -26.040 -52.749 -53.894 1.00 48.75 627 LYS A CA 1
ATOM 4679 C C . LYS A 1 627 ? -25.731 -53.903 -52.935 1.00 48.75 627 LYS A C 1
ATOM 4681 O O . LYS A 1 627 ? -25.054 -54.854 -53.315 1.00 48.75 627 LYS A O 1
ATOM 4686 N N . GLY A 1 628 ? -26.209 -53.807 -51.695 1.00 47.25 628 GLY A N 1
ATOM 4687 C CA . GLY A 1 628 ? -26.092 -54.860 -50.679 1.00 47.25 628 GLY A CA 1
ATOM 4688 C C . GLY A 1 628 ? -27.257 -55.856 -50.723 1.00 47.25 628 GLY A C 1
ATOM 4689 O O . GLY A 1 628 ? -28.358 -55.507 -51.138 1.00 47.25 628 GLY A O 1
ATOM 4690 N N . THR A 1 629 ? -27.029 -57.099 -50.287 1.00 41.19 629 THR A N 1
ATOM 4691 C CA . THR A 1 629 ? -27.999 -58.218 -50.318 1.00 41.19 629 THR A CA 1
ATOM 4692 C C . THR A 1 629 ? -28.870 -58.362 -49.061 1.00 41.19 629 THR A C 1
ATOM 4694 O O . THR A 1 629 ? -29.752 -59.216 -49.029 1.00 41.19 629 THR A O 1
ATOM 4697 N N . GLY A 1 630 ? -28.682 -57.525 -48.038 1.00 43.06 630 GLY A N 1
ATOM 4698 C CA . GLY A 1 630 ? -29.574 -57.430 -46.875 1.00 43.06 630 GLY A CA 1
ATOM 4699 C C . GLY A 1 630 ? -30.439 -56.177 -46.979 1.00 43.06 630 GLY A C 1
ATOM 4700 O O . GLY A 1 630 ? -29.927 -55.140 -47.384 1.00 43.06 630 GLY A O 1
ATOM 4701 N N . GLY A 1 631 ? -31.730 -56.260 -46.641 1.00 42.78 631 GLY A N 1
ATOM 4702 C CA . GLY A 1 631 ? -32.753 -55.205 -46.799 1.00 42.78 631 GLY A CA 1
ATOM 4703 C C . GLY A 1 631 ? -32.563 -53.914 -45.980 1.00 42.78 631 GLY A C 1
ATOM 4704 O O . GLY A 1 631 ? -33.536 -53.344 -45.494 1.00 42.78 631 GLY A O 1
ATOM 4705 N N . SER A 1 632 ? -31.329 -53.452 -45.816 1.00 46.66 632 SER A N 1
ATOM 4706 C CA . SER A 1 632 ? -30.924 -52.284 -45.047 1.00 46.66 632 SER A CA 1
ATOM 4707 C C . SER A 1 632 ? -31.336 -50.975 -45.733 1.00 46.66 632 SER A C 1
ATOM 4709 O O . SER A 1 632 ? -31.258 -50.821 -46.957 1.00 46.66 632 SER A O 1
ATOM 4711 N N . VAL A 1 633 ? -31.763 -50.002 -44.926 1.00 47.66 633 VAL A N 1
ATOM 4712 C CA . VAL A 1 633 ? -32.139 -48.653 -45.367 1.00 47.66 633 VAL A CA 1
ATOM 4713 C C . VAL A 1 633 ? -31.034 -47.676 -44.969 1.00 47.66 633 VAL A C 1
ATOM 4715 O O . VAL A 1 633 ? -30.710 -47.558 -43.789 1.00 47.66 633 VAL A O 1
ATOM 4718 N N . LEU A 1 634 ? -30.464 -46.962 -45.943 1.00 47.94 634 LEU A N 1
ATOM 4719 C CA . LEU A 1 634 ? -29.499 -45.888 -45.689 1.00 47.94 634 LEU A CA 1
ATOM 4720 C C . LEU A 1 634 ? -30.226 -44.596 -45.345 1.00 47.94 634 LEU A C 1
ATOM 4722 O O . LEU A 1 634 ? -31.141 -44.198 -46.067 1.00 47.94 634 LEU A O 1
ATOM 4726 N N . ARG A 1 635 ? -29.793 -43.937 -44.267 1.00 48.56 635 ARG A N 1
ATOM 4727 C CA . ARG A 1 635 ? -30.324 -42.653 -43.798 1.00 48.56 635 ARG A CA 1
ATOM 4728 C C . ARG A 1 635 ? -29.312 -41.542 -44.075 1.00 48.56 635 ARG A C 1
ATOM 4730 O O . ARG A 1 635 ? -28.207 -41.576 -43.544 1.00 48.56 635 ARG A O 1
ATOM 4737 N N . PHE A 1 636 ? -29.722 -40.547 -44.854 1.00 50.81 636 PHE A N 1
ATOM 4738 C CA . PHE A 1 636 ? -28.963 -39.324 -45.117 1.00 50.81 636 PHE A CA 1
ATOM 4739 C C . PHE A 1 636 ? -29.669 -38.144 -44.447 1.00 50.81 636 PHE A C 1
ATOM 4741 O O . PHE A 1 636 ? -30.876 -37.978 -44.624 1.00 50.81 636 PHE A O 1
ATOM 4748 N N . ILE A 1 637 ? -28.935 -37.333 -43.681 1.00 45.31 637 ILE A N 1
ATOM 4749 C CA . ILE A 1 637 ? -29.474 -36.154 -42.988 1.00 45.31 637 ILE A CA 1
ATOM 4750 C C . ILE A 1 637 ? -28.632 -34.944 -43.382 1.00 45.31 637 ILE A C 1
ATOM 4752 O O . ILE A 1 637 ? -27.425 -34.929 -43.148 1.00 45.31 637 ILE A O 1
ATOM 4756 N N . GLY A 1 638 ? -29.275 -33.941 -43.976 1.00 52.41 638 GLY A N 1
ATOM 4757 C CA . GLY A 1 638 ? -28.679 -32.641 -44.291 1.00 52.41 638 GLY A CA 1
ATOM 4758 C C . GLY A 1 638 ? -29.480 -31.502 -43.661 1.00 52.41 638 GLY A C 1
ATOM 4759 O O . GLY A 1 638 ? -30.555 -31.730 -43.101 1.00 52.41 638 GLY A O 1
ATOM 4760 N N . GLN A 1 639 ? -28.980 -30.265 -43.753 1.00 42.97 639 GLN A N 1
ATOM 4761 C CA . GLN A 1 639 ? -29.719 -29.090 -43.277 1.00 42.97 639 GLN A CA 1
ATOM 4762 C C . GLN A 1 639 ? -31.037 -28.949 -44.060 1.00 42.97 639 GLN A C 1
ATOM 4764 O O . GLN A 1 639 ? -31.048 -28.506 -45.204 1.00 42.97 639 GLN A O 1
ATOM 4769 N N . GLY A 1 640 ? -32.146 -29.368 -43.446 1.00 48.75 640 GLY A N 1
ATOM 4770 C CA . GLY A 1 640 ? -33.502 -29.194 -43.975 1.00 48.75 640 GLY A CA 1
ATOM 4771 C C . GLY A 1 640 ? -34.179 -30.441 -44.557 1.00 48.75 640 GLY A C 1
ATOM 4772 O O . GLY A 1 640 ? -35.349 -30.350 -44.922 1.00 48.75 640 GLY A O 1
ATOM 4773 N N . ALA A 1 641 ? -33.529 -31.610 -44.623 1.00 48.69 641 ALA A N 1
ATOM 4774 C CA . ALA A 1 641 ? -34.213 -32.853 -45.002 1.00 48.69 641 ALA A CA 1
ATOM 4775 C C . ALA A 1 641 ? -33.514 -34.133 -44.518 1.00 48.69 641 ALA A C 1
ATOM 4777 O O . ALA A 1 641 ? -32.292 -34.190 -44.372 1.00 48.69 641 ALA A O 1
ATOM 4778 N N . GLU A 1 642 ? -34.310 -35.185 -44.346 1.00 56.41 642 GLU A N 1
ATOM 4779 C CA . GLU A 1 642 ? -33.882 -36.572 -44.195 1.00 56.41 642 GLU A CA 1
ATOM 4780 C C . GLU A 1 642 ? -34.354 -37.401 -45.396 1.00 56.41 642 GLU A C 1
ATOM 4782 O O . GLU A 1 642 ? -35.535 -37.382 -45.752 1.00 56.41 642 GLU A O 1
ATOM 4787 N N . VAL A 1 643 ? -33.441 -38.175 -45.989 1.00 52.25 643 VAL A N 1
ATOM 4788 C CA . VAL A 1 643 ? -33.743 -39.119 -47.074 1.00 52.25 643 VAL A CA 1
ATOM 4789 C C . VAL A 1 643 ? -33.375 -40.532 -46.644 1.00 52.25 643 VAL A C 1
ATOM 4791 O O . VAL A 1 643 ? -32.266 -40.782 -46.171 1.00 52.25 643 VAL A O 1
ATOM 4794 N N . ARG A 1 644 ? -34.301 -41.469 -46.846 1.00 56.94 644 ARG A N 1
ATOM 4795 C CA . ARG A 1 644 ? -34.098 -42.902 -46.634 1.00 56.94 644 ARG A CA 1
ATOM 4796 C C . ARG A 1 644 ? -34.145 -43.644 -47.955 1.00 56.94 644 ARG A C 1
ATOM 4798 O O . ARG A 1 644 ? -35.1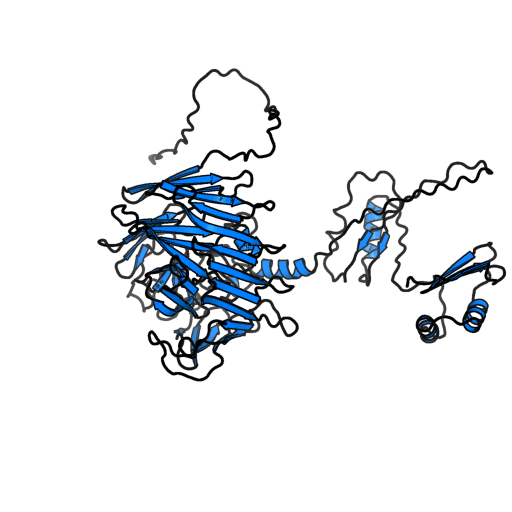19 -43.513 -48.692 1.00 56.94 644 ARG A O 1
ATOM 4805 N N . VAL A 1 645 ? -33.123 -44.445 -48.236 1.00 53.41 645 VAL A N 1
ATOM 4806 C CA . VAL A 1 645 ? -32.981 -45.183 -49.500 1.00 53.41 645 VAL A CA 1
ATOM 4807 C C . VAL A 1 645 ? -32.825 -46.668 -49.215 1.00 53.41 645 VAL A C 1
ATOM 4809 O O . VAL A 1 645 ? -32.030 -47.067 -48.365 1.00 53.41 645 VAL A O 1
ATOM 4812 N N . ASN A 1 646 ? -33.576 -47.495 -49.938 1.00 52.34 646 ASN A N 1
ATOM 4813 C CA . ASN A 1 646 ? -33.438 -48.942 -49.871 1.00 52.34 646 ASN A CA 1
ATOM 4814 C C . ASN A 1 646 ? -32.178 -49.360 -50.639 1.00 52.34 646 ASN A C 1
ATOM 4816 O O . ASN A 1 646 ? -32.079 -49.111 -51.842 1.00 52.34 646 ASN A O 1
ATOM 4820 N N . GLN A 1 647 ? -31.232 -50.013 -49.962 1.00 50.06 647 GLN A N 1
ATOM 4821 C CA . GLN A 1 647 ? -29.945 -50.375 -50.565 1.00 50.06 647 GLN A CA 1
ATOM 4822 C C . GLN A 1 647 ? -30.042 -51.416 -51.689 1.00 50.06 647 GLN A C 1
ATOM 4824 O O . GLN A 1 647 ? -29.166 -51.463 -52.547 1.00 50.06 647 GLN A O 1
ATOM 4829 N N . VAL A 1 648 ? -31.095 -52.237 -51.713 1.00 49.25 648 VAL A N 1
ATOM 4830 C CA . VAL A 1 648 ? -31.266 -53.296 -52.721 1.00 49.25 648 VAL A CA 1
ATOM 4831 C C . VAL A 1 648 ? -31.781 -52.708 -54.036 1.00 49.25 648 VAL A C 1
ATOM 4833 O O . VAL A 1 648 ? -31.308 -53.045 -55.121 1.00 49.25 648 VAL A O 1
ATOM 4836 N N . THR A 1 649 ? -32.761 -51.807 -53.949 1.00 51.72 649 THR A N 1
ATOM 4837 C CA . THR A 1 649 ? -33.449 -51.251 -55.126 1.00 51.72 649 THR A CA 1
ATOM 4838 C C . THR A 1 649 ? -32.901 -49.900 -55.577 1.00 51.72 649 THR A C 1
ATOM 4840 O O . THR A 1 649 ? -33.190 -49.482 -56.697 1.00 51.72 649 THR A O 1
ATOM 4843 N N . GLY A 1 650 ? -32.140 -49.203 -54.727 1.00 51.06 650 GLY A N 1
ATOM 4844 C CA . GLY A 1 650 ? -31.665 -47.839 -54.976 1.00 51.06 650 GLY A CA 1
ATOM 4845 C C . GLY A 1 650 ? -32.780 -46.786 -54.976 1.00 51.06 650 GLY A C 1
ATOM 4846 O O . GLY A 1 650 ? -32.551 -45.648 -55.374 1.00 51.06 650 GLY A O 1
ATOM 4847 N N . LYS A 1 651 ? -34.001 -47.146 -54.558 1.00 50.78 651 LYS A N 1
ATOM 4848 C CA . LYS A 1 651 ? -35.154 -46.239 -54.537 1.00 50.78 651 LYS A CA 1
ATOM 4849 C C . LYS A 1 651 ? -35.288 -45.541 -53.186 1.00 50.78 651 LYS A C 1
ATOM 4851 O O . LYS A 1 651 ? -35.044 -46.138 -52.134 1.00 50.78 651 LYS A O 1
ATOM 4856 N N . ILE A 1 652 ? -35.729 -44.283 -53.221 1.00 53.00 652 ILE A N 1
ATOM 4857 C CA . ILE A 1 652 ? -36.105 -43.528 -52.023 1.00 53.00 652 ILE A CA 1
ATOM 4858 C C . ILE A 1 652 ? -37.349 -44.180 -51.412 1.00 53.00 652 ILE A C 1
ATOM 4860 O O . ILE A 1 652 ? -38.362 -44.357 -52.083 1.00 53.00 652 ILE A O 1
ATOM 4864 N N . VAL A 1 653 ? -37.252 -44.533 -50.135 1.00 57.28 653 VAL A N 1
ATOM 4865 C CA . VAL A 1 653 ? -38.336 -45.116 -49.333 1.00 57.28 653 VAL A CA 1
ATOM 4866 C C . VAL A 1 653 ? -39.059 -44.028 -48.548 1.00 57.28 653 VAL A C 1
ATOM 4868 O O . VAL A 1 653 ? -40.267 -44.101 -48.344 1.00 57.28 653 VAL A O 1
ATOM 4871 N N . THR A 1 654 ? -38.336 -43.002 -48.091 1.00 51.81 654 THR A N 1
ATOM 4872 C CA . THR A 1 654 ? -38.921 -41.891 -47.330 1.00 51.81 654 THR A CA 1
ATOM 4873 C C . THR A 1 654 ? -38.120 -40.615 -47.557 1.00 51.81 654 THR A C 1
ATOM 4875 O O . THR A 1 654 ? -36.892 -40.641 -47.510 1.00 51.81 654 THR A O 1
ATOM 4878 N N . LEU A 1 655 ? -38.815 -39.500 -47.778 1.00 52.12 655 LEU A N 1
ATOM 4879 C CA . LEU A 1 655 ? -38.241 -38.158 -47.828 1.00 52.12 655 LEU A CA 1
ATOM 4880 C C . LEU A 1 655 ? -39.006 -37.271 -46.845 1.00 52.12 655 LEU A C 1
ATOM 4882 O O . LEU A 1 655 ? -40.196 -37.033 -47.032 1.00 52.12 655 LEU A O 1
ATOM 4886 N N . ILE A 1 656 ? -38.321 -36.781 -45.817 1.00 50.34 656 ILE A N 1
ATOM 4887 C CA . ILE A 1 656 ? -38.876 -35.864 -44.819 1.00 50.34 656 ILE A CA 1
ATOM 4888 C C . ILE A 1 656 ? -38.162 -34.531 -44.998 1.00 50.34 656 ILE A C 1
ATOM 4890 O O . ILE A 1 656 ? -36.952 -34.460 -44.818 1.00 50.34 656 ILE A O 1
ATOM 4894 N N . ARG A 1 657 ? -38.885 -33.473 -45.372 1.00 49.19 657 ARG A N 1
ATOM 4895 C CA . ARG A 1 657 ? -38.328 -32.114 -45.405 1.00 49.19 657 ARG A CA 1
ATOM 4896 C C . ARG A 1 657 ? -38.679 -31.403 -44.106 1.00 49.19 657 ARG A C 1
ATOM 4898 O O . ARG A 1 657 ? -39.844 -31.367 -43.722 1.00 49.19 657 ARG A O 1
ATOM 4905 N N . PHE A 1 658 ? -37.677 -30.844 -43.445 1.00 49.78 658 PHE A N 1
ATOM 4906 C CA . PHE A 1 658 ? -37.853 -30.027 -42.255 1.00 49.78 658 PHE A CA 1
ATOM 4907 C C . PHE A 1 658 ? -38.070 -28.579 -42.708 1.00 49.78 658 PHE A C 1
ATOM 4909 O O . PHE A 1 658 ? -37.141 -27.933 -43.190 1.00 49.78 658 PHE A O 1
ATOM 4916 N N . SER A 1 659 ? -39.293 -28.062 -42.589 1.00 43.44 659 SER A N 1
ATOM 4917 C CA . SER A 1 659 ? -39.517 -26.615 -42.640 1.00 43.44 659 SER A CA 1
ATOM 4918 C C . SER A 1 659 ? -38.973 -26.015 -41.344 1.00 43.44 659 SER A C 1
ATOM 4920 O O . SER A 1 659 ? -39.420 -26.400 -40.263 1.00 43.44 659 SER A O 1
ATOM 4922 N N . GLY A 1 660 ? -37.987 -25.121 -41.440 1.00 45.38 660 GLY A N 1
ATOM 4923 C CA . GLY A 1 660 ? -37.493 -24.381 -40.276 1.00 45.38 660 GLY A CA 1
ATOM 4924 C C . GLY A 1 660 ? -38.598 -23.528 -39.631 1.00 45.38 660 GLY A C 1
ATOM 4925 O O . GLY A 1 660 ? -39.599 -23.240 -40.292 1.00 45.38 660 GLY A O 1
ATOM 4926 N N . PRO A 1 661 ? -38.449 -23.130 -38.356 1.00 32.69 661 PRO A N 1
ATOM 4927 C CA . PRO A 1 661 ? -39.371 -22.188 -37.726 1.00 32.69 661 PRO A CA 1
ATOM 4928 C C . PRO A 1 661 ? -39.295 -20.812 -38.416 1.00 32.69 661 PRO A C 1
ATOM 4930 O O . PRO A 1 661 ? -38.199 -20.361 -38.757 1.00 32.69 661 PRO A O 1
ATOM 4933 N N . GLN A 1 662 ? -40.455 -20.173 -38.625 1.00 33.16 662 GLN A N 1
ATOM 4934 C CA . GLN A 1 662 ? -40.544 -18.709 -38.724 1.00 33.16 662 GLN A CA 1
ATOM 4935 C C . GLN A 1 662 ? -40.388 -18.085 -37.342 1.00 33.16 662 GLN A C 1
ATOM 4937 O O . GLN A 1 662 ? -40.874 -18.714 -36.371 1.00 33.16 662 GLN A O 1
#

Nearest PDB structures (foldseek):
  8r50-assembly1_A  TM=7.521E-01  e=1.489E-17  Mus musculus
  8r51-assembly1_A  TM=6.769E-01  e=3.681E-18  Mus musculus
  8r54-assembly1_A  TM=6.429E-01  e=9.181E-18  Mus musculus
  6vhh-assembly1_A  TM=4.662E-01  e=3.681E-18  Homo sapiens
  6fay-assembly1_A  TM=3.919E-01  e=1.517E-15  Mus musculus

Foldseek 3Di:
DDDDDDDDDDDDPDDDDDDDDDDDDDDPDPPPDPDDDPPDFDKDDKDWDWDQDPNFTWIWIFIAGPVRHTQWIQDTPVRQIWGFDADPVRATQFTDRPPPGWTQWPGWDADPQFHTQWTFGFPQTWIWGWDADPLLHTQWTFIDHPVDTFFIKGWDQPVPHDRPLATQKIATPRDDPLQQQGIWGWDADPLRFTAKIWHDDQFLDQRAPRHGNIWMWGFDADPLGFRQWTDTPGNDDFTHHFDADPLRHTPQFDADPQQFGQDRHHPPDGFFDADPLRETQGGLLKGWDADPVQFTQWIDSVPWIWGFDCDVANHGQFIATPVRHGAKGFDDHLLAGQWIFGPVVRWIWGFDADLLRFGAFIAGNNNPDTQWGWDADLLFHTDTHHHNDPDQQGGSRFGQDPSPRWTCLRSFTGRSSRSWTSGFAPLLLPDPVSSNSVGRTHALSNNSSAWHRNRSHATHGSRSNCSNVSPPPDSPDDNQHPVNVSVVSVCVVVPFPFPPDPDPDDDDDDDPPDDPDPDDDDADADEGETEDDDDPDPPDDPPPPDPPPDPDHAEYEYEDADDDPPPVVSVCVVCVVVVHDYPYDYPHVDDDDPDDDDDDDPPVVVVCQPPDHDPVNLVVVLVPQAQDPDQDWDWDDHVFWIWIAGSNPSDTPDIDGDDDDD

Secondary structure (DSSP, 8-state):
-----PPPPP-------------S--------PPPPPTT----EEEEEEEEEETTEEEEEEEEE-TTS-EEEEEPTTT--EEEEEE-TTS-EEEEEETTTTEEEEEEEEE-SSS-EEEEEETTTTEEEEEEE-TTS-EEEEEEEETTEEEEEEEEE--TTTT-SSS--EEEETT-BT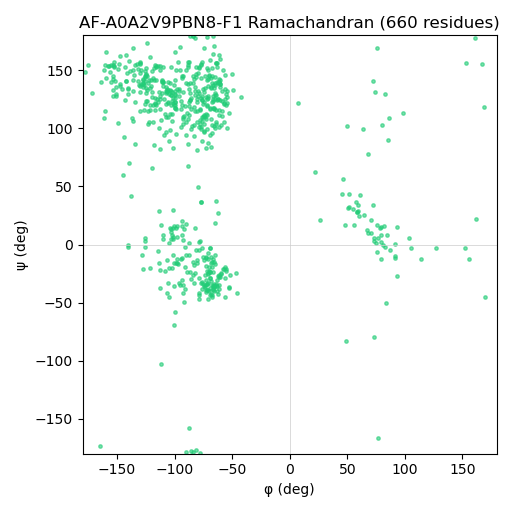TB----EEEEE-TTS-EEEEEES-----EEETTEESSEEEEEEE-TTS-EEEEEEEEEB---EE--B-TTSPBTTSEE-TT--EEESS-TT----EE-TTS-EEEETTEEEEE-TTS-EEEEESSSSEEEEEE-SSSSEEEEEETT--EEEEEEEETTEEEEEEETTTTEEEEEEE-TT--EEEEEETTSS-EEEEEEE-TTS-EEEEEESS---B-GGGPEE-TTT--EE-SSSEEETTTTEESS---STT--TT-GGGG-TTBSGGG-TTTEE-SSSS--EE--HHHHHTT----SSS----HHHHHHHHHHHTT-------------------S---PPPP----EEEEP-S---S--TTTTTTT--TT--S---EEEE-S-PPTTHHHHHHHHHHHTTPPP------SS---SS---SS-HHHHHHHTTT---HHHHHHHHTTS---SS--EEEEEETTEEEEEETTT--EEEEEE-PPP-

Radius of gyration: 34.36 Å; Cα contacts (8 Å, |Δi|>4): 1204; chains: 1; bounding box: 77×90×99 Å

Sequence (662 aa):
MATTASPLPAVRLLLPLSPTTTPKGTALRCATVPAQPPGATMQWAGLKQQRNIGGINKPVSFQYNLDGSVSKLTYPGTGKVITYTPGAAGRPLAAKDVGGGINYVLNAHYAPFGGLTSMTQGTTPITVSNSYNKRLQPITLSASTPSATLFSLGYDFHLGAGDDGNIFQIVNNRDNPSRPVGTVTFIYDVLNRIATAQTGGTDCTVMQNGLTKNWGNSYQIDRWGNVTGKTVTKCSAENLTAASNNKNQINGYCYDAAGNLLGPTACPNTTYSYDAENRLTGTAGWTYTYDGDGKRVKKTNGSAGTLYFNGTGSDPVAENSLSGGNLEEYIFFNGKRVARRDVTGSVVHYYFSDHLGSTSVVANATGAAIEDESDYYPFGGERAITTADPNNYKFIGKERDAESGLDNFEARSYASDMGRFITADDGSDVDPRDPQSWNLYAYVRNNPIRNIDPTGRACVQTTDEERALGKWHDDNSDGQTCAQVDEAQKNAQADVTVTAKPDPIFVAADFNPFNDQPPLAFQGFVNLVLNGDVRRGLPQLAVGLLPSALGSFAAVRFAGPAVAPGLEAAANARLASEGLSATTAFNTGKGVLNGETTGMTQHALNQALVRGVTNSEITEALTHVPKGTGGSVLRFIGQGAEVRVNQVTGKIVTLIRFSGPQ

Solvent-accessible surface area (backbone atoms only — not comparable to full-atom values): 39532 Å² total; per-residue (Å²): 138,83,88,88,85,85,83,83,80,82,85,75,83,80,75,90,74,81,90,78,81,88,79,84,89,77,78,93,68,85,76,82,75,78,89,72,70,97,83,74,81,69,62,52,85,64,53,73,51,72,48,72,61,96,84,42,75,40,46,37,35,38,29,29,39,80,89,69,47,68,30,31,42,30,41,55,84,79,61,51,50,39,38,38,42,62,44,99,84,69,47,72,26,26,37,26,23,81,89,78,73,48,31,60,28,68,40,50,42,61,46,93,87,41,40,68,32,33,35,34,27,39,86,45,61,30,40,34,45,36,43,61,49,98,83,72,43,66,37,32,47,32,31,29,32,99,88,38,79,73,45,35,40,35,44,37,40,45,81,95,78,69,54,79,78,50,64,38,31,41,34,44,77,71,58,42,100,87,45,56,57,49,41,34,42,44,42,62,46,100,80,59,24,56,34,33,42,28,28,77,68,83,54,54,55,69,72,45,83,85,38,41,32,16,32,13,34,37,45,40,63,52,100,63,50,48,62,31,26,30,42,61,73,31,80,44,56,66,70,40,83,39,56,62,48,99,81,75,41,57,61,64,41,16,62,53,95,85,48,37,50,22,26,99,34,46,68,90,52,65,53,45,41,63,49,98,82,64,36,74,33,30,41,79,73,32,38,44,42,60,49,96,86,48,43,68,37,33,41,33,58,88,85,56,46,42,31,44,40,65,53,97,59,90,59,59,34,30,37,21,36,82,87,60,47,71,43,39,39,47,42,69,55,70,80,35,72,43,31,42,32,33,59,65,90,67,45,43,36,36,46,41,53,50,82,78,35,23,42,33,33,31,23,41,55,62,51,83,45,79,33,25,29,34,51,65,48,68,54,44,39,76,47,60,66,42,75,78,41,93,76,45,48,33,53,59,49,30,41,45,40,86,78,75,64,30,30,52,27,56,58,35,47,31,33,30,79,65,42,24,40,49,37,56,53,94,58,87,73,51,40,91,90,42,72,54,42,73,32,44,34,46,42,40,68,48,22,50,83,47,28,42,50,88,50,47,79,48,44,40,69,60,51,46,48,58,42,54,63,68,62,74,78,71,91,75,86,73,80,64,44,63,66,48,51,57,48,48,53,62,47,60,75,60,66,62,74,72,74,84,72,87,71,82,84,80,81,81,80,83,82,72,96,83,71,103,67,80,85,76,78,87,81,72,77,60,82,51,69,53,74,65,83,68,69,93,83,64,94,73,67,85,72,74,78,70,69,97,78,73,77,93,73,69,47,72,47,67,42,51,67,68,79,64,92,64,56,67,61,56,53,53,56,54,38,51,76,71,76,48,71,78,70,83,68,79,60,50,102,57,90,75,77,92,67,95,76,86,86,88,60,78,64,60,62,60,58,54,74,76,74,69,83,49,79,67,58,54,55,60,55,49,76,72,58,78,70,45,96,59,95,48,69,50,79,47,79,56,99,47,35,38,43,29,30,34,36,63,78,64,43,79,75,44,78,48,73,53,80,75,87,132

pLDDT: mean 70.97, std 27.18, range [22.98, 98.25]

=== Feature glossary ===
The record interleaves many kinds of information about one protein. Here is each kind framed as the question it answers.

Q: Are the domains correctly placed relative to each other?
A: Predicted aligned error is AlphaFold's pairwise confidence. Unlike pLDDT (per-residue), PAE is per-residue-pair and captures whether two parts of the structure are correctly placed relative to each other. Units are ångströms of expected positional error.

Q: Which residues are in helices, strands, or loops?
A: Eight-state secondary structure (DSSP): H is the canonical α-helix, G the tighter 3₁₀-helix, I the wider π-helix; E/B are β-structure, T and S are turns and bends, and '-' is everything else. DSSP derives these from the pattern of main-chain N–H···O=C hydrogen bonds, not from the sequence.

Q: What if only a Cα trace is available?
A: P-SEA three-state annotation labels each residue as helix, strand, or coil based purely on the geometry of the Cα trace. It serves as a fallback when the full backbone (and thus DSSP) is unavailable.

Q: What are the backbone torsion angles?
A: φ (phi) and ψ (psi) are the two rotatable backbone dihedrals per residue: φ is the C(i-1)–N–Cα–C torsion, ψ is the N–Cα–C–N(i+1) torsion, both in degrees on (−180°, 180°]. α-helical residues cluster near (−60°, −45°); β-strand residues near (−120°, +130°). A Ramachandran plot is simply a scatter of (φ, ψ) for every residue.

Q: What known structures does this most resemble?
A: Structural nearest neighbors (via Foldseek easy-search vs the PDB). Reported per hit: target PDB id, E-value, and alignment TM-score. A TM-score above ~0.5 is the conventional threshold for 'same fold'.

Q: What family and function is it annotated with?
A: Database cross-references. InterPro integrates a dozen domain/family signature databases into unified entries with residue-range hits. GO terms attach function/process/location labels with evidence codes. CATH codes position the fold in a four-level structural taxonomy. Organism is the NCBI-taxonomy species name.

Q: Which residues are buried vs exposed?
A: Solvent accessibility: the surface area of each residue that a 1.4 Å water probe can touch, in Å². When only backbone atoms are present the absolute values are lower than full-atom SASA (side chains contribute most of the area) and are flagged as backbone-only.

Q: What do the diagnostic plots show?
A: Three diagnostic plots accompany the record. The Cα contact map visualizes the tertiary structure as a 2D adjacency matrix (8 Å cutoff, sequence-local contacts suppressed). The Ramachandran plot shows the distribution of backbone (φ, ψ) torsions, with points in the α and β basins reflecting secondary structure content. The PAE plot shows AlphaFold's inter-residue confidence as a color matrix.

Q: What is the amino-acid chain?
A: The amino-acid sequence is the protein's primary structure: the linear order of residues from the N-terminus to the C-terminus, written in one-letter code. Everything else here — the 3D coordinates, the secondary structure, the domain annotations — is ultimately a consequence of this string.

Q: What do the rendered images show?
A: The six renders are orthographic views along the three Cartesian axes in both directions. Representation (cartoon, sticks, or surface) and color scheme (sequence-rainbow or by-chain) vary across proteins so the training set covers all the common visualization conventions.

Q: Where is each backbone atom in 3D?
A: The mmCIF table is the protein's shape written out atom by atom. For each backbone N, Cα, C, and carbonyl O, it records an (x, y, z) coordinate triple in Å plus the residue type, chain letter, and residue number.

Q: How mobile is each atom in the crystal?
A: For experimental (PDB) structures, the B-factor (temperature factor) quantifies the positional spread of each atom in the crystal — a combination of thermal vibration and static disorder — in units of Å². High B-factors mark flexible loops or poorly resolved regions; low B-factors mark the rigid, well-ordered core.

Q: How big and how compact is the whole molecule?
A: Three whole-structure scalars: the radius of gyration (RMS distance of Cα from centroid, in Å), the count of Cα–Cα contacts (pairs closer than 8 Å and separated by more than four residues in sequence — i.e. tertiary, not local, contacts), and the bounding-box dimensions. Together they distinguish compact globular folds from extended fibres or disordered chains.

Q: What does the local fold look like, residue by residue?
A: A 3Di character summarizes, for each residue, the relative orientation of the Cα frame of its nearest spatial neighbor. Because it encodes fold topology rather than chemistry, 3Di alignments detect remote structural similarity that sequence alignment misses.

Q: How confident is the AlphaFold model at each residue?
A: For AlphaFold models, the B-factor field carries pLDDT — the model's own estimate of local accuracy on a 0–100 scale. Regions with pLDDT<50 should be treated as essentially unmodeled; they often correspond to intrinsically disordered segments.